Protein 6GP3 (pdb70)

Sequence (631 aa):
GHMASIKNQYYNESVSPIEYAQQGFKGKKMRSSVNWNVVNDEEKDLEVWNRRITQQNFWLPEKKIPVVSNDLTSWRTLTPEWQELITRTFTGLTLLDTIQATVGDVVAQVPNSLTDHEQVIYTNFAFMVAVHARRSSYGSSIFSSSTLCSSSEQIEEEAHEEWVINTETLLQERAKALIPYYVNDDPLLKSKKVAAALLMPGFLLLYGGFYLPFYLSSSARGKLPNTSSDIIIRLILRDKVVIHNNYYSGYKYQKKKVVAKLSPEEKKQAEEMKKEFVFKLLYYEELLIDLEKAYLKKELYEEDFGLADDAIRRFSSVYNAGKKFLQNNLGYDSPFTEEETRIEPEIFTQLLSSARADDWEFSMAKIKNQYYNESVSPIIEEYAAQQQQGGFKKGKMRSSVNWNVVNDEKDLEEVWNRRITQNFWLPEKIPVSNDLTTSSWRRTLTPEWQELITRTFTGLTLLDTIQATVGDVVAQVPNSLTDHEQVIYTNFAFMVVAVHARRSSYGSSIFSSSTLCSSSEQIEEAHEEWVINTETLQERAKALIPYYYVNDDPLKSKKVVAAAAAALLMMPPGFLLLLYGGFFYYLLPPFFYYLLSSARGKLPNTSSDIIRLILLRDKVVIHNYYSGYKYQKKVVAKLSPEKQAEMKKEFVFKLLYEELIDLEEKKAAYYLLKKEELLYYEEDDFFGGLLAADDDDAAIIRRFFSSVVYYNNAAGGKKFLQNLGYDSPFTEEETRIEPEIFTQLSAWEF

Radius of gyration: 25.74 Å; Cα contacts (8 Å, |Δi|>4): 1024; chains: 2; bounding box: 64×60×80 Å

GO terms:
  GO:0042802 identical protein binding (F, IPI)

Foldseek 3Di:
DDDDDDPPPVVVQADDPLVCVVVPNDGHHDDADPPDFPDVVLVVLVVVLVQLDDALVVFPQLVQQVQLVVDDPVLVLLLLLLLVLLLLLLVCCLPFQLQLLLSVDPGPSSNVSSPSLSVVSVRLSVNSVVNCVNHHDPVSNVVSVVCCVPPVLSVCLSPQLRCVSVDDDNLSSLLSQLCSLQFQSQLSLLVVLVQVLVVHSVRVLLSVLSSNVSSVSSNLVSLVRSQVVLVPDDPVVNVVSVVVSVVSLVVSLVSSLVVLCVSCVVPPCSQQSSLCRLLSVQVSQVSNPHGRPDDCVSNPHDPSSVCSNPDHSDVDRD/DVVPDPPVVVVQADDPLCCVVVPNDGHHDDADPPCFPDVVLVVLVVVLVVLDDALVVFPLLVQQVQLVVDDPVVLLLLLLLLVLLLLLLVCLLPFQLQLLLSVDPGPSSNVSSPSLSVVSNRLSVNSVVNCVNHHDPVSNVVSVVCCVPPVLSVCLSPLLRVLSVDDDNLSSLLSSLCSLLFVNQLSVLVVLVAVLVVHSPSVLVSVQSSNSSSVSSLLVSLVRSLVVLVPDDPVVVVVSVVVNVVSLVVSLVSLLVVLCVSCVVPPCSQVSSLCRLLSVQVSQVSNPHGRPDDCVSNPDDPSSVCSVVVVSD

B-factor: mean 27.27, std 15.74, range [9.44, 138.56]

Organism: Mesoplasma florum (strain ATCC 33453 / NBRC 100688 / NCTC 11704 / L1) (NCBI:txid265311)

Solvent-accessible surface area: 25356 Å² total; per-residue (Å²): 129,170,177,94,154,181,171,29,82,4,57,133,100,10,14,4,0,12,62,7,21,114,86,39,66,130,37,100,0,14,0,7,8,12,42,67,22,84,24,117,49,0,38,91,5,4,46,97,4,4,114,5,11,3,8,14,85,78,26,75,10,69,105,0,41,105,17,10,164,85,22,66,100,106,56,24,62,6,3,1,57,2,1,1,2,5,5,0,0,0,5,0,3,0,3,8,0,3,26,21,0,2,56,34,22,79,16,9,2,1,9,5,0,0,2,1,0,1,0,3,1,0,0,0,2,35,0,0,3,27,2,7,75,44,13,18,50,81,125,42,13,41,54,0,4,68,30,0,2,90,9,138,37,0,10,73,6,2,71,24,2,0,38,54,14,67,88,140,44,53,17,62,2,6,0,0,1,0,0,4,9,7,0,1,3,12,0,4,1,12,0,1,0,40,7,13,33,116,51,61,1,62,21,0,0,55,0,0,25,10,0,10,68,4,4,87,29,4,7,78,0,1,0,41,3,1,70,92,51,10,74,178,60,58,117,142,60,63,55,94,2,99,111,21,1,38,113,6,0,91,74,1,10,91,53,2,69,47,8,0,119,70,13,1,121,123,47,55,6,13,86,36,0,21,26,1,2,8,54,9,0,4,92,1,0,92,41,3,50,34,127,40,68,35,74,159,105,78,25,98,29,64,98,74,4,81,85,31,29,66,49,214,25,170,190,144,152,84,92,205,77,165,102,160,27,80,5,55,110,95,12,14,4,0,25,58,7,18,109,83,56,74,137,41,100,0,15,0,6,8,10,43,55,16,78,27,117,50,0,47,92,6,6,69,130,5,5,101,12,19,3,29,1,106,123,24,69,7,65,106,0,46,103,18,10,163,83,10,67,101,109,34,24,67,5,3,1,72,2,2,1,3,5,5,0,0,0,4,0,4,0,4,14,0,3,16,20,0,0,50,32,24,82,14,8,2,1,9,5,0,0,1,2,0,0,0,3,1,1,0,0,3,20,0,0,4,16,2,6,76,48,14,18,57,92,117,40,12,32,77,2,4,63,34,0,2,86,9,134,39,0,11,71,5,2,70,17,1,0,37,53,14,76,86,142,52,56,20,68,2,5,0,0,1,0,0,4,6,5,0,0,1,11,0,3,0,9,0,1,0,20,0,17,34,78,57,40,1,71,23,0,0,55,0,0,50,22,0,13,102,5,3,84,21,5,9,78,0,1,0,43,4,0,68,91,52,15,74,183,54,38,109,112,112,69,56,113,17,77,112,28,1,30,150,4,0,96,76,0,7,91,46,2,74,50,8,0,114,67,12,1,118,127,44,59,5,13,69,39,0,18,41,1,2,6,62,5,0,5,86,0,0,104,40,3,50,32,124,38,68,30,66,144,125,77,25,104,30,70,105,75,2,82,87,35,38,72,92,272,142,101

CATH classification: 1.10.620.20

Secondary structure (DSSP, 8-state):
------TTHHHHT-B-HHHHHHTTS-SPBPPP-SSS-S-HHHHHHHHHHHHT---GGGS-GGGGHHHHHTS-HHHHHHHHHHHHHHHHHHHHIIIIIHHHHGGG-SSHHHHHHHHHHHHHHHHHHHHHHHHHHHH--HHHHHHHHHHHHH-HHHHHHHHHSHHHHHSS-HHHHHHHHHHIIIIITHHHHHHHHHHHHTTSSHHHHHHHHHHHHHHHHHHHHHHHHHHHHHTTS-HHHHHHHHHHHHHHHHHHHHHHHHHHHHHTTTTT-HHHHHHHHHHHHHHHHHHTT------TGGG---HHHHHHHHS-------/-TT--S-GGGGG-B-HHHHHHTTS-S-B----TTS-SSHHHHHHHHHHHHT---GGGS-GGGGHHHHHTS-HHHHHHHHHHHHHHHHHHHHIIIIIHHHHGGG-SSHHHHHHHHHHHHHHHHHHHHHHHHHHHH--HHHHHHHHHHHHH-HHHHHHHHHSHHHHHSS-HHHHHHHHHHIIIIITHHHHHHHHHHHHTT--HHHHHHHHHHHHHHHHHHHHHHHHHHHHHTTS-HHHHHHHHHHHHHHHHHHHHHHHHHHHHHTTTTT-HHHHHHHHHHHHHHHHHHTT------TGGG---HHHHHHHH----

Nearest PDB structures (foldseek):
  6gp3-assembly1_A  TM=1.003E+00  e=2.058E-43  Mesoplasma florum L1
  8bt4-assembly1_A  TM=1.003E+00  e=2.174E-41  Mesoplasma florum L1
  6gp2-assembly1_A  TM=9.994E-01  e=1.994E-41  Mesoplasma florum L1
  6gp2-assembly1_B  TM=9.699E-01  e=3.244E-39  Mesoplasma florum L1
  6ebz-assembly2_D-2  TM=9.913E-01  e=2.067E-35  Aerococcus sp. Group 1

InterPro domains:
  IPR000358 Ribonucleotide reductase small subunit family [PF00268] (30-295)
  IPR000358 Ribonucleotide reductase small subunit family [PTHR23409] (35-328)
  IPR009078 Ferritin-like superfamily [SSF47240] (23-340)
  IPR012348 Ribonucleotide reductase-like [G3DSA:1.10.620.20] (19-312)
  IPR026494 Ribonucleoside-diphosphate reductase subunit beta [TIGR04171] (27-340)
  IPR033909 Ribonucleotide reductase small subunit [cd01049] (30-297)

Structure (mmCIF, N/CA/C/O backbone):
data_6GP3
#
_entry.id   6GP3
#
_cell.length_a   176.193
_cell.length_b   53.425
_cell.length_c   79.133
_cell.angle_alpha   90.00
_cell.angle_beta   108.53
_cell.angle_gamma   90.00
#
_symmetry.space_group_name_H-M   'C 1 2 1'
#
loop_
_entity.id
_entity.type
_entity.pdbx_description
1 polymer 'Ribonucleoside-diphosphate reductase beta chain'
2 non-polymer 'CALCIUM ION'
3 water water
#
loop_
_atom_site.group_PDB
_atom_site.id
_atom_site.type_symbol
_atom_site.label_atom_id
_atom_site.label_alt_id
_atom_site.label_comp_id
_atom_site.label_asym_id
_atom_site.label_entity_id
_atom_site.label_seq_id
_atom_site.pdbx_PDB_ins_code
_atom_site.Cartn_x
_atom_site.Cartn_y
_atom_site.Cartn_z
_atom_site.occupancy
_atom_site.B_iso_or_equiv
_atom_site.auth_seq_id
_atom_site.auth_comp_id
_atom_site.auth_asym_id
_atom_site.auth_atom_id
_atom_site.pdbx_PDB_model_num
ATOM 1 N N . GLY A 1 1 ? -3.327 -8.193 56.836 1.00 46.42 -5 GLY A N 1
ATOM 2 C CA . GLY A 1 1 ? -4.632 -7.957 56.244 1.00 45.40 -5 GLY A CA 1
ATOM 3 C C . GLY A 1 1 ? -4.812 -6.543 55.735 1.00 44.60 -5 GLY A C 1
ATOM 4 O O . GLY A 1 1 ? -3.856 -5.774 55.668 1.00 44.74 -5 GLY A O 1
ATOM 5 N N . HIS A 1 2 ? -6.047 -6.192 55.389 1.00 43.86 -4 HIS A N 1
ATOM 6 C CA . HIS A 1 2 ? -6.322 -4.887 54.806 1.00 42.97 -4 HIS A CA 1
ATOM 7 C C . HIS A 1 2 ? -7.810 -4.599 54.930 1.00 42.72 -4 HIS A C 1
ATOM 8 O O . HIS A 1 2 ? -8.623 -5.505 55.130 1.00 42.96 -4 HIS A O 1
ATOM 15 N N . MET A 1 3 ? -8.154 -3.321 54.812 1.00 42.33 -3 MET A N 1
ATOM 16 C CA . MET A 1 3 ? -9.545 -2.893 54.847 1.00 64.75 -3 MET A CA 1
ATOM 17 C C . MET A 1 3 ? -10.111 -2.919 53.433 1.00 58.33 -3 MET A C 1
ATOM 18 O O . MET A 1 3 ? -9.526 -2.336 52.514 1.00 52.73 -3 MET A O 1
ATOM 23 N N . ALA A 1 4 ? -11.240 -3.602 53.260 1.00 73.76 -2 ALA A N 1
ATOM 24 C CA . ALA A 1 4 ? -11.896 -3.674 51.961 1.00 86.63 -2 ALA A CA 1
ATOM 25 C C . ALA A 1 4 ? -12.768 -2.440 51.768 1.00 60.35 -2 ALA A C 1
ATOM 26 O O . ALA A 1 4 ? -13.639 -2.154 52.598 1.00 102.26 -2 ALA A O 1
ATOM 28 N N . SER A 1 5 ? -12.535 -1.711 50.681 1.00 59.85 -1 SER A N 1
ATOM 29 C CA . SER A 1 5 ? -13.312 -0.512 50.379 1.00 76.91 -1 SER A CA 1
ATOM 30 C C . SER A 1 5 ? -13.219 -0.144 48.901 1.00 63.27 -1 SER A C 1
ATOM 31 O O . SER A 1 5 ? -12.680 0.904 48.544 1.00 84.75 -1 SER A O 1
ATOM 34 N N . ILE A 1 9 ? -18.169 6.647 42.961 1.00 57.91 4 ILE A N 1
ATOM 35 C CA . ILE A 1 9 ? -18.753 7.062 41.688 1.00 62.89 4 ILE A CA 1
ATOM 36 C C . ILE A 1 9 ? -19.332 8.472 41.764 1.00 42.81 4 ILE A C 1
ATOM 37 O O . ILE A 1 9 ? -20.366 8.698 42.391 1.00 61.91 4 ILE A O 1
ATOM 42 N N . LYS A 1 10 ? -18.660 9.423 41.123 1.00 42.90 5 LYS A N 1
ATOM 43 C CA . LYS A 1 10 ? -19.130 10.799 41.112 1.00 41.62 5 LYS A CA 1
ATOM 44 C C . LYS A 1 10 ? -20.144 11.014 39.995 1.00 30.56 5 LYS A C 1
ATOM 45 O O . LYS A 1 10 ? -20.122 10.332 38.967 1.00 35.36 5 LYS A O 1
ATOM 51 N N . ASN A 1 11 ? -21.049 11.965 40.227 1.00 29.83 6 ASN A N 1
ATOM 52 C CA . ASN A 1 11 ? -22.033 12.383 39.224 1.00 26.80 6 ASN A CA 1
ATOM 53 C C . ASN A 1 11 ? -22.971 11.244 38.831 1.00 28.97 6 ASN A C 1
ATOM 54 O O . ASN A 1 11 ? -23.334 11.082 37.661 1.00 28.50 6 ASN A O 1
ATOM 59 N N . GLN A 1 12 ? -23.380 10.463 39.836 1.00 28.98 7 GLN A N 1
ATOM 60 C CA . GLN A 1 12 ? -24.373 9.413 39.637 1.00 32.14 7 GLN A CA 1
ATOM 61 C C . GLN A 1 12 ? -25.674 9.959 39.066 1.00 28.34 7 GLN A C 1
ATOM 62 O O . GLN A 1 12 ? -26.367 9.246 38.334 1.00 28.23 7 GLN A O 1
ATOM 68 N N . TYR A 1 13 ? -26.039 11.201 39.411 1.00 25.63 8 TYR A N 1
ATOM 69 C CA . TYR A 1 13 ? -27.282 11.775 38.899 1.00 23.31 8 TYR A CA 1
ATOM 70 C C . TYR A 1 13 ? -27.340 11.703 37.377 1.00 24.42 8 TYR A C 1
ATOM 71 O O . TYR A 1 13 ? -28.426 11.586 36.799 1.00 24.63 8 TYR A O 1
ATOM 80 N N . TYR A 1 14 ? -26.184 11.773 36.712 1.00 23.11 9 TYR A N 1
ATOM 81 C CA . TYR A 1 14 ? -26.170 11.844 35.255 1.00 24.42 9 TYR A CA 1
ATOM 82 C C . TYR A 1 14 ? -26.710 10.559 34.637 1.00 24.68 9 TYR A C 1
ATOM 83 O O . TYR A 1 14 ? -27.476 10.604 33.667 1.00 26.91 9 TYR A O 1
ATOM 92 N N . ASN A 1 15 ? -26.346 9.405 35.202 1.00 27.75 10 ASN A N 1
ATOM 93 C CA . ASN A 1 15 ? -26.845 8.137 34.682 1.00 33.56 10 ASN A CA 1
ATOM 94 C C . ASN A 1 15 ? -28.293 7.883 35.071 1.00 29.05 10 ASN A C 1
ATOM 95 O O . ASN A 1 15 ? -28.941 7.018 34.472 1.00 36.07 10 ASN A O 1
ATOM 100 N N . GLU A 1 16 ? -28.808 8.609 36.057 1.00 25.16 11 GLU A N 1
ATOM 101 C CA . GLU A 1 16 ? -30.183 8.486 36.511 1.00 26.58 11 GLU A CA 1
ATOM 102 C C . GLU A 1 16 ? -31.136 9.419 35.778 1.00 26.39 11 GLU A C 1
ATOM 103 O O . GLU A 1 16 ? -32.327 9.443 36.101 1.00 27.42 11 GLU A O 1
ATOM 109 N N . SER A 1 17 ? -30.652 10.189 34.805 1.00 24.06 12 SER A N 1
ATOM 110 C CA . SER A 1 17 ? -31.444 11.252 34.210 1.00 23.28 12 SER A CA 1
ATOM 111 C C . SER A 1 17 ? -31.232 11.262 32.702 1.00 23.12 12 SER A C 1
ATOM 112 O O . SER A 1 17 ? -30.444 10.481 32.157 1.00 24.53 12 SER A O 1
ATOM 115 N N . VAL A 1 18 ? -31.939 12.177 32.027 1.00 21.26 13 VAL A N 1
ATOM 116 C CA . VAL A 1 18 ? -31.894 12.326 30.577 1.00 21.96 13 VAL A CA 1
ATOM 117 C C . VAL A 1 18 ? -31.868 13.813 30.243 1.00 20.85 13 VAL A C 1
ATOM 118 O O . VAL A 1 18 ? -32.357 14.649 31.008 1.00 20.92 13 VAL A O 1
ATOM 122 N N . SER A 1 19 ? -31.291 14.145 29.090 1.00 19.95 14 SER A N 1
ATOM 123 C CA . SER A 1 19 ? -31.422 15.504 28.590 1.00 18.92 14 SER A CA 1
ATOM 124 C C . SER A 1 19 ? -32.868 15.738 28.156 1.00 18.30 14 SER A C 1
ATOM 125 O O . SER A 1 19 ? -33.618 14.790 27.927 1.00 20.35 14 SER A O 1
ATOM 128 N N . PRO A 1 20 ? -33.291 16.996 28.062 1.00 18.95 15 PRO A N 1
ATOM 129 C CA . PRO A 1 20 ? -34.654 17.268 27.569 1.00 21.43 15 PRO A CA 1
ATOM 130 C C . PRO A 1 20 ? -34.965 16.642 26.218 1.00 18.73 15 PRO A C 1
ATOM 131 O O . PRO A 1 20 ? -36.071 16.127 26.023 1.00 20.95 15 PRO A O 1
ATOM 135 N N . ILE A 1 21 ? -34.013 16.654 25.285 1.00 20.04 16 ILE A N 1
ATOM 136 C CA . ILE A 1 21 ? -34.231 15.986 24.004 1.00 20.04 16 ILE A CA 1
ATOM 137 C C . ILE A 1 21 ? -34.478 14.500 24.206 1.00 22.20 16 ILE A C 1
ATOM 138 O O . ILE A 1 21 ? -35.383 13.915 23.597 1.00 23.61 16 ILE A O 1
ATOM 143 N N . GLU A 1 22 ? -33.675 13.864 25.057 1.00 20.59 17 GLU A N 1
ATOM 144 C CA . GLU A 1 22 ? -33.825 12.434 25.298 1.00 23.15 17 GLU A CA 1
ATOM 145 C C . GLU A 1 22 ? -35.151 12.128 25.985 1.00 21.48 17 GLU A C 1
ATOM 146 O O . GLU A 1 22 ? -35.800 11.120 25.674 1.00 23.98 17 GLU A O 1
ATOM 152 N N . TYR A 1 23 ? -35.566 12.997 26.910 1.00 22.16 18 TYR A N 1
ATOM 153 C CA . TYR A 1 23 ? -36.882 12.885 27.533 1.00 23.28 18 TYR A CA 1
ATOM 154 C C . TYR A 1 23 ? -37.980 12.833 26.479 1.00 25.42 18 TYR A C 1
ATOM 155 O O . TYR A 1 23 ? -38.875 11.983 26.538 1.00 25.84 18 TYR A O 1
ATOM 164 N N . ALA A 1 24 ? -37.927 13.745 25.507 1.00 26.04 19 ALA A N 1
ATOM 165 C CA . ALA A 1 24 ? -38.905 13.738 24.424 1.00 26.39 19 ALA A CA 1
ATOM 166 C C . ALA A 1 24 ? -38.748 12.506 23.544 1.00 25.10 19 ALA A C 1
ATOM 167 O O . ALA A 1 24 ? -39.747 11.877 23.170 1.00 28.82 19 ALA A O 1
ATOM 169 N N . GLN A 1 25 ? -37.502 12.134 23.216 1.00 26.11 20 GLN A N 1
ATOM 170 C CA . GLN A 1 25 ? -37.273 10.972 22.358 1.00 27.80 20 GLN A CA 1
ATOM 171 C C . GLN A 1 25 ? -37.818 9.695 22.983 1.00 28.19 20 GLN A C 1
ATOM 172 O O . GLN A 1 25 ? -38.291 8.806 22.266 1.00 34.89 20 GLN A O 1
ATOM 178 N N . GLN A 1 26 ? -37.770 9.588 24.308 1.00 31.37 21 GLN A N 1
ATOM 179 C CA . GLN A 1 26 ? -38.265 8.420 25.022 1.00 32.36 21 GLN A CA 1
ATOM 180 C C . GLN A 1 26 ? -39.772 8.460 25.271 1.00 31.27 21 GLN A C 1
ATOM 181 O O . GLN A 1 26 ? -40.267 7.667 26.078 1.00 38.67 21 GLN A O 1
ATOM 187 N N . GLY A 1 27 ? -40.508 9.352 24.616 1.00 34.44 22 GLY A N 1
ATOM 188 C CA . GLY A 1 27 ? -41.941 9.422 24.835 1.00 34.35 22 GLY A CA 1
ATOM 189 C C . GLY A 1 27 ? -42.343 10.151 26.097 1.00 35.39 22 GLY A C 1
ATOM 190 O O . GLY A 1 27 ? -43.298 9.741 26.769 1.00 35.19 22 GLY A O 1
ATOM 191 N N . PHE A 1 28 ? -41.637 11.232 26.435 1.00 31.80 23 PHE A N 1
ATOM 192 C CA . PHE A 1 28 ? -41.894 12.022 27.643 1.00 31.20 23 PHE A CA 1
ATOM 193 C C . PHE A 1 28 ? -41.729 11.182 28.908 1.00 32.61 23 PHE A C 1
ATOM 194 O O . PHE A 1 28 ? -42.615 11.114 29.761 1.00 33.94 23 PHE A O 1
ATOM 202 N N . LYS A 1 29 ? -40.574 10.534 29.018 1.00 30.37 24 LYS A N 1
ATOM 203 C CA . LYS A 1 29 ? -40.265 9.687 30.160 1.00 32.08 24 LYS A CA 1
ATOM 204 C C . LYS A 1 29 ? -38.862 10.007 30.652 1.00 28.08 24 LYS A C 1
ATOM 205 O O . LYS A 1 29 ? -37.943 10.214 29.855 1.00 30.62 24 LYS A O 1
ATOM 211 N N . GLY A 1 30 ? -38.709 10.041 31.973 1.00 31.88 25 GLY A N 1
ATOM 212 C CA . GLY A 1 30 ? -37.409 10.213 32.586 1.00 29.24 25 GLY A CA 1
ATOM 213 C C . GLY A 1 30 ? -37.296 11.476 33.406 1.00 29.65 25 GLY A C 1
ATOM 214 O O . GLY A 1 30 ? -38.107 12.395 33.265 1.00 37.54 25 GLY A O 1
ATOM 215 N N A LYS A 1 31 ? -36.289 11.532 34.274 0.77 27.01 26 LYS A N 1
ATOM 216 N N B LYS A 1 31 ? -36.296 11.528 34.280 0.23 24.83 26 LYS A N 1
ATOM 217 C CA A LYS A 1 31 ? -35.989 12.733 35.038 0.77 25.54 26 LYS A CA 1
ATOM 218 C CA B LYS A 1 31 ? -35.990 12.730 35.038 0.23 23.85 26 LYS A CA 1
ATOM 219 C C A LYS A 1 31 ? -35.018 13.574 34.226 0.77 24.22 26 LYS A C 1
ATOM 220 C C B LYS A 1 31 ? -35.023 13.570 34.219 0.23 21.93 26 LYS A C 1
ATOM 221 O O A LYS A 1 31 ? -33.983 13.076 33.778 0.77 26.33 26 LYS A O 1
ATOM 222 O O B LYS A 1 31 ? -34.003 13.062 33.744 0.23 23.80 26 LYS A O 1
ATOM 233 N N . MET A 1 32 ? -35.340 14.849 34.041 1.00 22.63 27 MET A N 1
ATOM 234 C CA . MET A 1 32 ? -34.522 15.711 33.198 1.00 22.52 27 MET A CA 1
ATOM 235 C C . MET A 1 32 ? -33.402 16.370 33.985 1.00 20.30 27 ME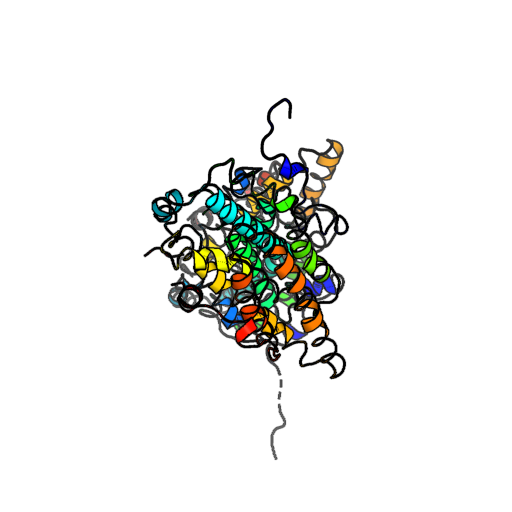T A C 1
ATOM 236 O O . MET A 1 32 ? -33.628 16.885 35.086 1.00 22.87 27 MET A O 1
ATOM 241 N N . ARG A 1 33 ? -32.200 16.343 33.419 1.00 20.35 28 ARG A N 1
ATOM 242 C CA . ARG A 1 33 ? -31.047 17.020 33.990 1.00 20.70 28 ARG A CA 1
ATOM 243 C C . ARG A 1 33 ? -30.738 18.311 33.249 1.00 20.36 28 ARG A C 1
ATOM 244 O O . ARG A 1 33 ? -30.899 18.410 32.026 1.00 18.89 28 ARG A O 1
ATOM 252 N N A SER A 1 34 ? -30.299 19.307 34.011 0.37 17.60 29 SER A N 1
ATOM 253 N N B SER A 1 34 ? -30.296 19.305 34.003 0.63 19.32 29 SER A N 1
ATOM 254 C CA A SER A 1 34 ? -29.680 20.484 33.434 0.37 20.56 29 SER A CA 1
ATOM 255 C CA B SER A 1 34 ? -29.725 20.499 33.410 0.63 18.71 29 SER A CA 1
ATOM 256 C C A SER A 1 34 ? -28.402 20.082 32.705 0.37 14.02 29 SER A C 1
ATOM 257 C C B SER A 1 34 ? -28.371 20.166 32.793 0.63 21.77 29 SER A C 1
ATOM 258 O O A SER A 1 34 ? -27.807 19.034 32.967 0.37 32.51 29 SER A O 1
ATOM 259 O O B SER A 1 34 ? -27.688 19.233 33.222 0.63 17.29 29 SER A O 1
ATOM 264 N N . VAL A 1 35 ? -27.983 20.928 31.764 1.00 18.22 30 VAL A N 1
ATOM 265 C CA . VAL A 1 35 ? -26.618 20.819 31.268 1.00 17.10 30 VAL A CA 1
ATOM 266 C C . VAL A 1 35 ? -25.684 21.108 32.437 1.00 15.71 30 VAL A C 1
ATOM 267 O O . VAL A 1 35 ? -25.989 21.930 33.312 1.00 17.74 30 VAL A O 1
ATOM 271 N N . ASN A 1 36 ? -24.552 20.419 32.470 1.00 16.58 31 ASN A N 1
ATOM 272 C CA . ASN A 1 36 ? -23.536 20.636 33.494 1.00 17.13 31 ASN A CA 1
ATOM 273 C C . ASN A 1 36 ? -22.290 21.160 32.786 1.00 15.94 31 ASN A C 1
ATOM 274 O O . ASN A 1 36 ? -21.516 20.380 32.221 1.00 16.55 31 ASN A O 1
ATOM 279 N N . TRP A 1 37 ? -22.090 22.474 32.830 1.00 15.36 32 TRP A N 1
ATOM 280 C CA . TRP A 1 37 ? -20.898 23.072 32.235 1.00 16.38 32 TRP A CA 1
ATOM 281 C C . TRP A 1 37 ? -19.694 23.012 33.163 1.00 17.04 32 TRP A C 1
ATOM 282 O O . TRP A 1 37 ? -18.613 23.494 32.793 1.00 18.03 32 TRP A O 1
ATOM 293 N N . ASN A 1 38 ? -19.854 22.436 34.358 1.00 16.41 33 ASN A N 1
ATOM 294 C CA . ASN A 1 38 ? -18.742 22.266 35.276 1.00 16.46 33 ASN A CA 1
ATOM 295 C C . ASN A 1 38 ? -18.093 20.899 35.158 1.00 19.10 33 ASN A C 1
ATOM 296 O O . ASN A 1 38 ? -16.933 20.739 35.557 1.00 25.95 33 ASN A O 1
ATOM 301 N N . VAL A 1 39 ? -18.813 19.924 34.614 1.00 19.02 34 VAL A N 1
ATOM 302 C CA . VAL A 1 39 ? -18.308 18.566 34.418 1.00 20.74 34 VAL A CA 1
ATOM 303 C C . VAL A 1 39 ? -18.638 18.223 32.970 1.00 24.03 34 VAL A C 1
ATOM 304 O O . VAL A 1 39 ? -19.744 17.773 32.654 1.00 31.07 34 VAL A O 1
ATOM 308 N N . VAL A 1 40 ? -17.693 18.474 32.076 1.00 21.25 35 VAL A N 1
ATOM 309 C CA . VAL A 1 40 ? -17.914 18.335 30.642 1.00 20.23 35 VAL A CA 1
ATOM 310 C C . VAL A 1 40 ? -17.453 16.945 30.220 1.00 23.87 35 VAL A C 1
ATOM 311 O O . VAL A 1 40 ? -16.292 16.574 30.436 1.00 27.31 35 VAL A O 1
ATOM 315 N N . ASN A 1 41 ? -18.369 16.169 29.625 1.00 19.05 36 ASN A N 1
ATOM 316 C CA . ASN A 1 41 ? -18.069 14.773 29.310 1.00 19.79 36 ASN A CA 1
ATOM 317 C C . ASN A 1 41 ? -16.935 14.642 28.303 1.00 18.93 36 ASN A C 1
ATOM 318 O O . ASN A 1 41 ? -16.080 13.758 28.438 1.00 22.95 36 ASN A O 1
ATOM 323 N N . ASP A 1 42 ? -16.903 15.512 27.297 1.00 17.76 37 ASP A N 1
ATOM 324 C CA . ASP A 1 42 ? -15.858 15.503 26.279 1.00 17.74 37 ASP A CA 1
ATOM 325 C C . ASP A 1 42 ? -15.252 16.897 26.226 1.00 17.01 37 ASP A C 1
ATOM 326 O O . ASP A 1 42 ? -15.917 17.852 25.809 1.00 16.75 37 ASP A O 1
ATOM 331 N N A GLU A 1 43 ? -13.987 17.009 26.648 0.56 17.82 38 GLU A N 1
ATOM 332 N N B GLU A 1 43 ? -13.986 17.018 26.629 0.44 19.39 38 GLU A N 1
ATOM 333 C CA A GLU A 1 43 ? -13.308 18.303 26.653 0.56 24.58 38 GLU A CA 1
ATOM 334 C CA B GLU A 1 43 ? -13.364 18.338 26.671 0.44 14.18 38 GLU A CA 1
ATOM 335 C C A GLU A 1 43 ? -13.333 18.979 25.289 0.56 14.72 38 GLU A C 1
ATOM 336 C C B GLU A 1 43 ? -13.217 18.973 25.288 0.44 20.99 38 GLU A C 1
ATOM 337 O O A GLU A 1 43 ? -13.324 20.217 25.207 0.56 15.02 38 GLU A O 1
ATOM 338 O O B GLU A 1 43 ? -12.969 20.182 25.200 0.44 20.87 38 GLU A O 1
ATOM 349 N N . LYS A 1 44 ? -13.360 18.198 24.208 1.00 17.05 39 LYS A N 1
ATOM 350 C CA . LYS A 1 44 ? -13.416 18.803 22.880 1.00 16.39 39 LYS A CA 1
ATOM 351 C C . LYS A 1 44 ? -14.625 19.718 22.745 1.00 15.82 39 LYS A C 1
ATOM 352 O O . LYS A 1 44 ? -14.548 20.751 22.068 1.00 16.44 39 LYS A O 1
ATOM 358 N N . ASP A 1 45 ? -15.746 19.370 23.384 1.00 15.50 40 ASP A N 1
ATOM 359 C CA . ASP A 1 45 ? -16.925 20.222 23.317 1.00 14.52 40 ASP A CA 1
ATOM 360 C C . ASP A 1 45 ? -16.657 21.580 23.952 1.00 15.39 40 ASP A C 1
ATOM 361 O O . ASP A 1 45 ? -17.086 22.616 23.427 1.00 14.44 40 ASP A O 1
ATOM 366 N N . LEU A 1 46 ? -15.971 21.603 25.098 1.00 14.96 41 LEU A N 1
ATOM 367 C CA . LEU A 1 46 ? -15.679 22.888 25.727 1.00 13.58 41 LEU A CA 1
ATOM 368 C C . LEU A 1 46 ? -14.718 23.703 24.871 1.00 16.01 41 LEU A C 1
ATOM 369 O O . LEU A 1 46 ? -14.895 24.919 24.725 1.00 14.28 41 LEU A O 1
ATOM 374 N N . GLU A 1 47 ? -13.709 23.048 24.285 1.00 15.03 42 GLU A N 1
ATOM 375 C CA . GLU A 1 47 ? -12.780 23.736 23.390 1.00 14.95 42 GLU A CA 1
ATOM 376 C C . GLU A 1 47 ? -13.519 24.374 22.221 1.00 14.43 42 GLU A C 1
ATOM 377 O O . GLU A 1 47 ? -13.281 25.542 21.880 1.00 14.95 42 GLU A O 1
ATOM 383 N N . VAL A 1 48 ? -14.421 23.616 21.592 1.00 14.16 43 VAL A N 1
ATOM 384 C CA . VAL A 1 48 ? -15.148 24.125 20.434 1.00 14.70 43 VAL A CA 1
ATOM 385 C C . VAL A 1 48 ? -16.118 25.230 20.835 1.00 13.51 43 VAL A C 1
ATOM 386 O O . VAL A 1 48 ? -16.186 26.268 20.171 1.00 13.45 43 VAL A O 1
ATOM 390 N N . TRP A 1 49 ? -16.851 25.060 21.941 1.00 13.69 44 TRP A N 1
ATOM 391 C CA . TRP A 1 49 ? -17.693 26.142 22.447 1.00 12.41 44 TRP A CA 1
ATOM 392 C C . TRP A 1 49 ? -16.890 27.423 22.629 1.00 12.69 44 TRP A C 1
ATOM 393 O O . TRP A 1 49 ? -17.310 28.509 22.198 1.00 13.36 44 TRP A O 1
ATOM 404 N N . ASN A 1 50 ? -15.725 27.319 23.263 1.00 13.24 45 ASN A N 1
ATOM 405 C CA . ASN A 1 50 ? -14.918 28.512 23.496 1.00 14.07 45 ASN A CA 1
ATOM 406 C C . ASN A 1 50 ? -14.466 29.146 22.192 1.00 13.61 45 ASN A C 1
ATOM 407 O O . ASN A 1 50 ? -14.524 30.370 22.036 1.00 14.94 45 ASN A O 1
ATOM 412 N N A ARG A 1 51 ? -14.017 28.331 21.243 0.54 13.57 46 ARG A N 1
ATOM 413 N N B ARG A 1 51 ? -14.033 28.338 21.234 0.46 13.87 46 ARG A N 1
ATOM 414 C CA A ARG A 1 51 ? -13.547 28.873 19.973 0.54 15.78 46 ARG A CA 1
ATOM 415 C CA B ARG A 1 51 ? -13.539 28.921 19.994 0.46 11.79 46 ARG A CA 1
ATOM 416 C C A ARG A 1 51 ? -14.663 29.587 19.227 0.54 11.93 46 ARG A C 1
ATOM 417 C C B ARG A 1 51 ? -14.655 29.585 19.196 0.46 14.64 46 ARG A C 1
ATOM 418 O O A ARG A 1 51 ? -14.492 30.731 18.782 0.54 16.50 46 ARG A O 1
ATOM 419 O O B ARG A 1 51 ? -14.473 30.700 18.688 0.46 11.08 46 ARG A O 1
ATOM 434 N N . ILE A 1 52 ? -15.814 28.931 19.075 1.00 12.88 47 ILE A N 1
ATOM 435 C CA . ILE A 1 52 ? -16.852 29.485 18.211 1.00 13.10 47 ILE A CA 1
ATOM 436 C C . ILE A 1 52 ? -17.452 30.741 18.820 1.00 13.58 47 ILE A C 1
ATOM 437 O O . ILE A 1 52 ? -17.788 31.683 18.098 1.00 13.87 47 ILE A O 1
ATOM 442 N N . THR A 1 53 ? -17.592 30.781 20.144 1.00 13.13 48 THR A N 1
ATOM 443 C CA . THR A 1 53 ? -18.171 31.960 20.787 1.00 12.94 48 THR A CA 1
ATOM 444 C C . THR A 1 53 ? -17.184 33.115 20.797 1.00 14.27 48 THR A C 1
ATOM 445 O O . THR A 1 53 ? -17.578 34.276 20.620 1.00 14.64 48 THR A O 1
ATOM 449 N N A GLN A 1 54 ? -15.897 32.828 20.989 0.56 13.63 49 GLN A N 1
ATOM 450 N N B GLN A 1 54 ? -15.893 32.827 20.992 0.44 13.79 49 GLN A N 1
ATOM 451 C CA A GLN A 1 54 ? -14.893 33.883 20.914 0.56 14.81 49 GLN A CA 1
ATOM 452 C CA B GLN A 1 54 ? -14.901 33.895 20.916 0.44 14.61 49 GLN A CA 1
ATOM 453 C C A GLN A 1 54 ? -14.702 34.399 19.498 0.56 15.49 49 GLN A C 1
ATOM 454 C C B GLN A 1 54 ? -14.766 34.432 19.499 0.44 12.67 49 GLN A C 1
ATOM 455 O O A GLN A 1 54 ? -14.182 35.507 19.320 0.56 19.54 49 GLN A O 1
ATOM 456 O O B GLN A 1 54 ? -14.363 35.587 19.314 0.44 12.97 49 GLN A O 1
ATOM 467 N N . ASN A 1 55 ? -15.103 33.627 18.493 1.00 13.83 50 ASN A N 1
ATOM 468 C CA . ASN A 1 55 ? -15.027 34.037 17.094 1.00 13.14 50 ASN A CA 1
ATOM 469 C C . ASN A 1 55 ? -16.292 34.737 16.618 1.00 13.76 50 ASN A C 1
ATOM 470 O O . ASN A 1 55 ? -16.400 35.025 15.423 1.00 15.01 50 ASN A O 1
ATOM 475 N N . PHE A 1 56 ? -17.237 35.044 17.505 1.00 13.46 51 PHE A N 1
ATOM 476 C CA . PHE A 1 56 ? -18.434 35.778 17.104 1.00 13.62 51 PHE A CA 1
ATOM 477 C C . PHE A 1 56 ? -18.056 37.045 16.341 1.00 12.66 51 PHE A C 1
ATOM 478 O O . PHE A 1 56 ? -17.138 37.775 16.722 1.00 14.05 51 PHE A O 1
ATOM 486 N N . TRP A 1 57 ? -18.792 37.303 15.269 1.00 11.91 52 TRP A N 1
ATOM 487 C CA . TRP A 1 57 ? -18.604 38.508 14.471 1.00 13.14 52 TRP A CA 1
ATOM 488 C C . TRP A 1 57 ? -19.922 38.823 13.798 1.00 12.97 52 TRP A C 1
ATOM 489 O O . TRP A 1 57 ? -20.812 37.973 13.705 1.00 12.99 52 TRP A O 1
ATOM 500 N N . LEU A 1 58 ? -20.037 40.062 13.335 1.00 13.31 53 LEU A N 1
ATOM 501 C CA . LEU A 1 58 ? -21.143 40.513 12.510 1.00 13.65 53 LEU A CA 1
ATOM 502 C C . LEU A 1 58 ? -20.547 41.272 11.337 1.00 13.21 53 LEU A C 1
ATOM 503 O O . LEU A 1 58 ? -19.438 41.808 11.443 1.00 13.87 53 LEU A O 1
ATOM 508 N N . PRO A 1 59 ? -21.276 41.378 10.219 1.00 13.46 54 PRO A N 1
ATOM 509 C CA . PRO A 1 59 ? -20.692 42.016 9.027 1.00 14.27 54 PRO A CA 1
ATOM 510 C C . PRO A 1 59 ? -20.333 43.474 9.223 1.00 16.44 54 PRO A C 1
ATOM 511 O O . PRO A 1 59 ? -19.471 43.980 8.485 1.00 16.84 54 PRO A O 1
ATOM 515 N N . GLU A 1 60 ? -20.907 44.147 10.226 1.00 15.51 55 GLU A N 1
ATOM 516 C CA . GLU A 1 60 ? -20.533 45.531 10.531 1.00 16.62 55 GLU A CA 1
ATOM 517 C C . GLU A 1 60 ? -19.051 45.681 10.858 1.00 16.04 55 GLU A C 1
ATOM 518 O O . GLU A 1 60 ? -18.531 46.802 10.851 1.00 16.58 55 GLU A O 1
ATOM 524 N N A LYS A 1 61 ? -18.359 44.589 11.167 0.57 14.24 56 LYS A N 1
ATOM 525 N N B LYS A 1 61 ? -18.368 44.574 11.141 0.43 16.06 56 LYS A N 1
ATOM 526 C CA A LYS A 1 61 ? -16.932 44.659 11.448 0.57 14.68 56 LYS A CA 1
ATOM 527 C CA B LYS A 1 61 ? -16.940 44.607 11.426 0.43 17.63 56 LYS A CA 1
ATOM 528 C C A LYS A 1 61 ? -16.111 45.046 10.223 0.57 18.46 56 LYS A C 1
ATOM 529 C C B LYS A 1 61 ? -16.132 45.082 10.226 0.43 12.03 56 LYS A C 1
ATOM 530 O O A LYS A 1 61 ? -14.977 45.509 10.377 0.57 14.74 56 LYS A O 1
ATOM 531 O O B LYS A 1 61 ? -15.037 45.630 10.394 0.43 19.48 56 LYS A O 1
ATOM 542 N N . ILE A 1 62 ? -16.645 44.884 9.022 1.00 15.31 57 ILE A N 1
ATOM 543 C CA . ILE A 1 62 ? -15.875 45.049 7.785 1.00 16.45 57 ILE A CA 1
ATOM 544 C C . ILE A 1 62 ? -16.368 46.277 7.029 1.00 19.05 57 ILE A C 1
ATOM 545 O O . ILE A 1 62 ? -17.573 46.396 6.778 1.00 19.75 57 ILE A O 1
ATOM 550 N N . PRO A 1 63 ? -15.481 47.183 6.628 1.00 15.83 58 PRO A N 1
ATOM 551 C CA . PRO A 1 63 ? -15.869 48.408 5.890 1.00 17.51 58 PRO A CA 1
ATOM 552 C C . PRO A 1 63 ? -16.113 48.106 4.413 1.00 17.98 58 PRO A C 1
ATOM 553 O O . PRO A 1 63 ? -15.326 48.457 3.519 1.00 18.04 58 PRO A O 1
ATOM 557 N N A VAL A 1 64 ? -17.228 47.425 4.109 0.63 17.92 59 VAL A N 1
ATOM 558 N N B VAL A 1 64 ? -17.261 47.472 4.157 0.37 23.08 59 VAL A N 1
ATOM 559 C CA A VAL A 1 64 ? -17.484 47.002 2.730 0.63 18.37 59 VAL A CA 1
ATOM 560 C CA B VAL A 1 64 ? -17.596 47.007 2.816 0.37 20.43 59 VAL A CA 1
ATOM 561 C C A VAL A 1 64 ? -17.651 48.195 1.792 0.63 16.39 59 VAL A C 1
ATOM 562 C C B VAL A 1 64 ? -17.703 48.163 1.831 0.37 16.07 59 VAL A C 1
ATOM 563 O O A VAL A 1 64 ? -17.358 48.088 0.596 0.63 17.68 59 VAL A O 1
ATOM 564 O O B VAL A 1 64 ? -17.432 47.993 0.637 0.37 15.28 59 VAL A O 1
ATOM 571 N N . SER A 1 65 ? -18.083 49.353 2.304 1.00 16.30 60 SER A N 1
ATOM 572 C CA . SER A 1 65 ? -18.177 50.508 1.413 1.00 15.59 60 SER A CA 1
ATOM 573 C C . SER A 1 65 ? -16.844 50.867 0.768 1.00 15.80 60 SER A C 1
ATOM 574 O O . SER A 1 65 ? -16.841 51.481 -0.304 1.00 16.38 60 SER A O 1
ATOM 577 N N . ASN A 1 66 ? -15.715 50.477 1.374 1.00 16.25 61 ASN A N 1
ATOM 578 C CA . ASN A 1 66 ? -14.427 50.720 0.742 1.00 16.55 61 ASN A CA 1
ATOM 579 C C . ASN A 1 66 ? -14.213 49.861 -0.498 1.00 16.57 61 ASN A C 1
ATOM 580 O O . ASN A 1 66 ? -13.234 50.091 -1.221 1.00 19.22 61 ASN A O 1
ATOM 585 N N . ASP A 1 67 ? -15.115 48.925 -0.783 1.00 15.65 62 ASP A N 1
ATOM 586 C CA . ASP A 1 67 ? -15.071 48.177 -2.038 1.00 15.95 62 ASP A CA 1
ATOM 587 C C . ASP A 1 67 ? -15.772 48.890 -3.189 1.00 16.38 62 ASP A C 1
ATOM 588 O O . ASP A 1 67 ? -15.687 48.414 -4.327 1.00 16.72 62 ASP A O 1
ATOM 593 N N . LEU A 1 68 ? -16.454 50.013 -2.942 1.00 15.73 63 LEU A N 1
ATOM 594 C CA . LEU A 1 68 ? -17.229 50.642 -4.006 1.00 16.42 63 LEU A CA 1
ATOM 595 C C . LEU A 1 68 ? -16.354 51.092 -5.174 1.00 17.35 63 LEU A C 1
ATOM 596 O O . LEU A 1 68 ? -16.758 50.961 -6.339 1.00 17.82 63 LEU A O 1
ATOM 601 N N . THR A 1 69 ? -15.173 51.659 -4.898 1.00 17.62 64 THR A N 1
ATOM 602 C CA . THR A 1 69 ? -14.313 52.123 -5.988 1.00 17.91 64 THR A CA 1
ATOM 603 C C . THR A 1 69 ? -13.989 50.981 -6.942 1.00 17.79 64 THR A C 1
ATOM 604 O O . THR A 1 69 ? -14.132 51.118 -8.165 1.00 19.04 64 THR A O 1
ATOM 608 N N . SER A 1 70 ? -13.583 49.831 -6.403 1.00 17.28 65 SER A N 1
ATOM 609 C CA . SER A 1 70 ? -13.247 48.719 -7.287 1.00 17.79 65 SER A CA 1
ATOM 610 C C . SER A 1 70 ? -14.490 48.070 -7.895 1.00 16.78 65 SER A C 1
ATOM 611 O O . SER A 1 70 ? -14.452 47.626 -9.051 1.00 17.66 65 SER A O 1
ATOM 614 N N . TRP A 1 71 ? -15.597 48.016 -7.148 1.00 16.44 66 TRP A N 1
ATOM 615 C CA . TRP A 1 71 ? -16.850 47.506 -7.704 1.00 16.19 66 TRP A CA 1
ATOM 616 C C . TRP A 1 71 ? -17.246 48.262 -8.964 1.00 17.70 66 TRP A C 1
ATOM 617 O O . TRP A 1 71 ? -17.675 47.656 -9.960 1.00 17.70 66 TRP A O 1
ATOM 628 N N . ARG A 1 72 ? -17.113 49.586 -8.941 1.00 17.54 67 ARG A N 1
ATOM 629 C CA . ARG A 1 72 ? -17.525 50.396 -10.076 1.00 18.82 67 ARG A CA 1
ATOM 630 C C . ARG A 1 72 ? -16.649 50.192 -11.300 1.00 19.60 67 ARG A C 1
ATOM 631 O O . ARG A 1 72 ? -17.062 50.584 -12.396 1.00 21.94 67 ARG A O 1
ATOM 639 N N . THR A 1 73 ? -15.459 49.602 -11.148 1.00 18.62 68 THR A N 1
ATOM 640 C CA . THR A 1 73 ? -14.643 49.262 -12.310 1.00 20.16 68 THR A CA 1
ATOM 641 C C . THR A 1 73 ? -15.078 47.966 -12.987 1.00 20.86 68 THR A C 1
ATOM 642 O O . THR A 1 73 ? -14.575 47.659 -14.078 1.00 22.75 68 THR A O 1
ATOM 646 N N . LEU A 1 74 ? -15.990 47.210 -12.388 1.00 19.26 69 LEU A N 1
ATOM 647 C CA . LEU A 1 74 ? -16.453 45.955 -12.960 1.00 19.35 69 LEU A CA 1
ATOM 648 C C . LEU A 1 74 ? -17.616 46.197 -13.912 1.00 20.25 69 LEU A C 1
ATOM 649 O O . LEU A 1 74 ? -18.450 47.079 -13.687 1.00 23.48 69 LEU A O 1
ATOM 654 N N . THR A 1 75 ? -17.664 45.410 -14.984 1.00 19.43 70 THR A N 1
ATOM 655 C CA . THR A 1 75 ? -18.750 45.528 -15.933 1.00 19.30 70 THR A CA 1
ATOM 656 C C . THR A 1 75 ? -20.055 45.057 -15.299 1.00 18.20 70 THR A C 1
ATOM 657 O O . THR A 1 75 ? -20.050 44.345 -14.284 1.00 17.65 70 THR A O 1
ATOM 661 N N . PRO A 1 76 ? -21.194 45.426 -15.888 1.00 18.79 71 PRO A N 1
ATOM 662 C CA . PRO A 1 76 ? -22.467 44.883 -15.393 1.00 19.67 71 PRO A CA 1
ATOM 663 C C . PRO A 1 76 ? -22.502 43.368 -15.379 1.00 17.92 71 PRO A C 1
ATOM 664 O O . PRO A 1 76 ? -23.131 42.781 -14.490 1.00 18.45 71 PRO A O 1
ATOM 668 N N . GLU A 1 77 ? -21.828 42.716 -16.328 1.00 18.19 72 GLU A N 1
ATOM 669 C CA . GLU A 1 77 ? -21.830 41.258 -16.364 1.00 16.92 72 GLU A CA 1
ATOM 670 C C . GLU A 1 77 ? -21.077 40.672 -15.177 1.00 17.26 72 GLU A C 1
ATOM 671 O O . GLU A 1 77 ? -21.533 39.697 -14.567 1.00 16.38 72 GLU A O 1
ATOM 677 N N . TRP A 1 78 ? -19.929 41.257 -14.824 1.00 16.70 73 TRP A N 1
ATOM 678 C CA . TRP A 1 78 ? -19.217 40.806 -13.630 1.00 15.41 73 TRP A CA 1
ATOM 679 C C . TRP A 1 78 ? -20.030 41.066 -12.365 1.00 15.37 73 TRP A C 1
ATOM 680 O O . TRP A 1 78 ? -20.065 40.227 -11.462 1.00 15.75 73 TRP A O 1
ATOM 691 N N . GLN A 1 79 ? -20.666 42.233 -12.263 1.00 15.68 74 GLN A N 1
ATOM 692 C CA . GLN A 1 79 ? -21.478 42.527 -11.086 1.00 15.64 74 GLN A CA 1
ATOM 693 C C . GLN A 1 79 ? -22.630 41.543 -10.956 1.00 15.21 74 GLN A C 1
ATOM 694 O O . GLN A 1 79 ? -22.942 41.085 -9.848 1.00 15.32 74 GLN A O 1
ATOM 700 N N . GLU A 1 80 ? -23.261 41.192 -12.074 1.00 16.40 75 GLU A N 1
ATOM 701 C CA . GLU A 1 80 ? -24.306 40.173 -12.078 1.00 16.23 75 GLU A CA 1
ATOM 702 C C . GLU A 1 80 ? -23.771 38.822 -11.617 1.00 14.88 75 GLU A C 1
ATOM 703 O O . GLU A 1 80 ? -24.400 38.140 -10.795 1.00 15.86 75 GLU A O 1
ATOM 709 N N . LEU A 1 81 ? -22.608 38.413 -12.134 1.00 15.46 76 LEU A N 1
ATOM 710 C CA . LEU A 1 81 ? -22.008 37.147 -11.715 1.00 14.21 76 LEU A CA 1
ATOM 711 C C . LEU A 1 81 ? -21.803 37.112 -10.204 1.00 13.44 76 LEU A C 1
ATOM 712 O O . LEU A 1 81 ? -22.088 36.105 -9.546 1.00 14.11 76 LEU A O 1
ATOM 717 N N . ILE A 1 82 ? -21.277 38.198 -9.639 1.00 14.46 77 ILE A N 1
ATOM 718 C CA . ILE A 1 82 ? -20.996 38.240 -8.205 1.00 14.53 77 ILE A CA 1
ATOM 719 C C . ILE A 1 82 ? -22.294 38.144 -7.407 1.00 13.37 77 ILE A C 1
ATOM 720 O O . ILE A 1 82 ? -22.391 37.386 -6.432 1.00 13.49 77 ILE A O 1
ATOM 725 N N . THR A 1 83 ? -23.310 38.909 -7.808 1.00 14.27 78 THR A N 1
ATOM 726 C CA . THR A 1 83 ? -24.584 38.891 -7.092 1.00 14.55 78 THR A CA 1
ATOM 727 C C . THR A 1 83 ? -25.230 37.514 -7.165 1.00 13.45 78 THR A C 1
ATOM 728 O O . THR A 1 83 ? -25.710 36.990 -6.151 1.00 14.54 78 THR A O 1
ATOM 732 N N . ARG A 1 84 ? -25.206 36.886 -8.342 1.00 14.69 79 ARG A N 1
ATOM 733 C CA . ARG A 1 84 ? -25.749 35.540 -8.480 1.00 13.78 79 ARG A CA 1
ATOM 734 C C . ARG A 1 84 ? -24.974 34.544 -7.627 1.00 14.13 79 ARG A C 1
ATOM 735 O O . ARG A 1 84 ? -25.567 33.748 -6.881 1.00 14.36 79 ARG A O 1
ATOM 743 N N . THR A 1 85 ? -23.643 34.555 -7.738 1.00 13.28 80 THR A N 1
ATOM 744 C CA . THR A 1 85 ? -22.829 33.600 -6.992 1.00 13.24 80 THR A CA 1
ATOM 745 C C . THR A 1 85 ? -23.118 33.716 -5.507 1.00 13.05 80 THR A C 1
ATOM 746 O O . THR A 1 85 ? -23.317 32.711 -4.810 1.00 13.04 80 THR A O 1
ATOM 750 N N . PHE A 1 86 ? -23.138 34.941 -5.006 1.00 12.76 81 PHE A N 1
ATOM 751 C CA . PHE A 1 86 ? -23.348 35.143 -3.578 1.00 12.89 81 PHE A CA 1
ATOM 752 C C . PHE A 1 86 ? -24.768 34.800 -3.156 1.00 12.97 81 PHE A C 1
ATOM 753 O O . PHE A 1 86 ? -24.970 34.302 -2.045 1.00 13.31 81 PHE A O 1
ATOM 761 N N . THR A 1 87 ? -25.769 35.060 -4.000 1.00 13.53 82 THR A N 1
ATOM 762 C CA . THR A 1 87 ? -27.127 34.658 -3.640 1.00 13.16 82 THR A CA 1
ATOM 763 C C . THR A 1 87 ? -27.254 33.138 -3.622 1.00 13.42 82 THR A C 1
ATOM 764 O O . THR A 1 87 ? -27.955 32.578 -2.767 1.00 13.83 82 THR A O 1
ATOM 768 N N . GLY A 1 88 ? -26.526 32.440 -4.492 1.00 13.47 83 GLY A N 1
ATOM 769 C CA . GLY A 1 88 ? -26.495 30.992 -4.406 1.00 14.05 83 GLY A CA 1
ATOM 770 C C . GLY A 1 88 ? -25.844 30.485 -3.132 1.00 12.78 83 GLY A C 1
ATOM 771 O O . GLY A 1 88 ? -26.272 29.469 -2.568 1.00 14.29 83 GLY A O 1
ATOM 772 N N . LEU A 1 89 ? -24.791 31.167 -2.666 1.00 12.94 84 LEU A N 1
ATOM 773 C CA . LEU A 1 89 ? -24.186 30.809 -1.383 1.00 12.96 84 LEU A CA 1
ATOM 774 C C . LEU A 1 89 ? -25.147 31.097 -0.239 1.00 13.33 84 LEU A C 1
ATOM 775 O O . LEU A 1 89 ? -25.216 30.328 0.735 1.00 13.87 84 LEU A O 1
ATOM 780 N N . THR A 1 90 ? -25.889 32.204 -0.331 1.00 12.80 85 THR A N 1
ATOM 781 C CA . THR A 1 90 ? -26.878 32.539 0.686 1.00 12.92 85 THR A CA 1
ATOM 782 C C . THR A 1 90 ? -27.939 31.452 0.779 1.00 12.70 85 THR A C 1
ATOM 783 O O . THR A 1 90 ? -28.407 31.138 1.885 1.00 13.26 85 THR A O 1
ATOM 787 N N . LEU A 1 91 ? -28.325 30.853 -0.352 1.00 13.49 86 LEU A N 1
ATOM 788 C CA . LEU A 1 91 ? -29.294 29.759 -0.324 1.00 12.87 86 LEU A CA 1
ATOM 789 C C . LEU A 1 91 ? -28.752 28.578 0.477 1.00 13.27 86 LEU A C 1
ATOM 790 O O . LEU A 1 91 ? -29.442 28.018 1.346 1.00 13.78 86 LEU A O 1
ATOM 795 N N . LEU A 1 92 ? -27.500 28.185 0.218 1.00 13.09 87 LEU A N 1
ATOM 796 C CA . LEU A 1 92 ? -26.932 27.048 0.936 1.00 12.66 87 LEU A CA 1
ATOM 797 C C . LEU A 1 92 ? -26.809 27.344 2.419 1.00 12.92 87 LEU A C 1
ATOM 798 O O . LEU A 1 92 ? -27.071 26.468 3.253 1.00 13.24 87 LEU A O 1
ATOM 803 N N . ASP A 1 93 ? -26.420 28.561 2.778 1.00 12.06 88 ASP A N 1
ATOM 804 C CA . ASP A 1 93 ? -26.395 28.939 4.192 1.00 11.96 88 ASP A CA 1
ATOM 805 C C . ASP A 1 93 ? -27.794 28.924 4.800 1.00 12.29 88 ASP A C 1
ATOM 806 O O . ASP A 1 93 ? -27.968 28.526 5.962 1.00 13.30 88 ASP A O 1
ATOM 811 N N . THR A 1 94 ? -28.795 29.382 4.058 1.00 13.47 89 THR A N 1
ATOM 812 C CA . THR A 1 94 ? -30.160 29.341 4.566 1.00 12.49 89 THR A CA 1
ATOM 813 C C . THR A 1 94 ? -30.574 27.914 4.884 1.00 13.65 89 THR A C 1
ATOM 814 O O . THR A 1 94 ? -31.184 27.658 5.926 1.00 13.28 89 THR A O 1
ATOM 818 N N . ILE A 1 95 ? -30.242 26.968 4.008 1.00 13.22 90 ILE A N 1
ATOM 819 C CA . ILE A 1 95 ? -30.537 25.557 4.247 1.00 13.40 90 ILE A CA 1
ATOM 820 C C . ILE A 1 95 ? -29.844 25.076 5.514 1.00 12.97 90 ILE A C 1
ATOM 821 O O . ILE A 1 95 ? -30.440 24.381 6.353 1.00 13.71 90 ILE A O 1
ATOM 826 N N . GLN A 1 96 ? -28.558 25.392 5.652 1.00 12.82 91 GLN A N 1
ATOM 827 C CA . GLN A 1 96 ? -27.808 24.877 6.789 1.00 12.68 91 GLN A CA 1
ATOM 828 C C . GLN A 1 96 ? -28.256 25.515 8.100 1.00 12.89 91 GLN A C 1
ATOM 829 O O . GLN A 1 96 ? -28.301 24.846 9.140 1.00 14.06 91 GLN A O 1
ATOM 835 N N . ALA A 1 97 ? -28.599 26.797 8.085 1.00 12.50 92 ALA A N 1
ATOM 836 C CA . ALA A 1 97 ? -29.001 27.485 9.307 1.00 12.85 92 ALA A CA 1
ATOM 837 C C . ALA A 1 97 ? -30.374 27.043 9.777 1.00 13.92 92 ALA A C 1
ATOM 838 O O . ALA A 1 97 ? -30.610 26.962 10.990 1.00 15.06 92 ALA A O 1
ATOM 840 N N . THR A 1 98 ? -31.297 26.758 8.865 1.00 13.80 93 THR A N 1
ATOM 841 C CA . THR A 1 98 ? -32.678 26.500 9.250 1.00 13.88 93 THR A CA 1
ATOM 842 C C . THR A 1 98 ? -33.044 25.029 9.258 1.00 15.37 93 THR A C 1
ATOM 843 O O . THR A 1 98 ? -34.027 24.665 9.910 1.00 17.27 93 THR A O 1
ATOM 847 N N . VAL A 1 99 ? -32.284 24.186 8.556 1.00 14.53 94 VAL A N 1
ATOM 848 C CA . VAL A 1 99 ? -32.541 22.756 8.459 1.00 15.38 94 VAL A CA 1
ATOM 849 C C . VAL A 1 99 ? -31.355 21.935 8.951 1.00 15.51 94 VAL A C 1
ATOM 850 O O . VAL A 1 99 ? -31.499 21.105 9.855 1.00 16.14 94 VAL A O 1
ATOM 854 N N . GLY A 1 100 ? -30.168 22.170 8.388 1.00 13.91 95 GLY A N 1
ATOM 855 C CA . GLY A 1 100 ? -29.071 21.214 8.541 1.00 13.79 95 GLY A CA 1
ATOM 856 C C . GLY A 1 100 ? -28.454 21.185 9.928 1.00 13.74 95 GLY A C 1
ATOM 857 O O . GLY A 1 100 ? -28.328 20.117 10.538 1.00 14.99 95 GLY A O 1
ATOM 858 N N . ASP A 1 101 ? -28.021 22.341 10.429 1.00 14.14 96 ASP A N 1
ATOM 859 C CA . ASP A 1 101 ? -27.379 22.359 11.738 1.00 13.69 96 ASP A CA 1
ATOM 860 C C . ASP A 1 101 ? -28.382 22.112 12.858 1.00 14.15 96 ASP A C 1
ATOM 861 O O . ASP A 1 101 ? -28.054 21.445 13.851 1.00 14.95 96 ASP A O 1
ATOM 866 N N A VAL A 1 102 ? -29.596 22.651 12.712 0.59 20.75 97 VAL A N 1
ATOM 867 N N B VAL A 1 102 ? -29.616 22.605 12.732 0.41 11.11 97 VAL A N 1
ATOM 868 C CA A VAL A 1 102 ? -30.677 22.374 13.651 0.59 15.01 97 VAL A CA 1
ATOM 869 C CA B VAL A 1 102 ? -30.588 22.313 13.786 0.41 19.26 97 VAL A CA 1
ATOM 870 C C A VAL A 1 102 ? -30.895 20.871 13.779 0.59 11.85 97 VAL A C 1
ATOM 871 C C B VAL A 1 102 ? -30.959 20.834 13.798 0.41 24.47 97 VAL A C 1
ATOM 872 O O A VAL A 1 102 ? -31.054 20.342 14.891 0.59 14.43 97 VAL A O 1
ATOM 873 O O B VAL A 1 102 ? -31.304 20.284 14.852 0.41 19.03 97 VAL A O 1
ATOM 880 N N . ALA A 1 103 ? -30.879 20.156 12.649 1.00 15.35 98 ALA A N 1
ATOM 881 C CA . ALA A 1 103 ? -31.121 18.719 12.640 1.00 14.82 98 ALA A CA 1
ATOM 882 C C . ALA A 1 103 ? -30.064 17.950 13.418 1.00 14.87 98 ALA A C 1
ATOM 883 O O . ALA A 1 103 ? -30.337 16.829 13.858 1.00 16.56 98 ALA A O 1
ATOM 885 N N . GLN A 1 104 ? -28.878 18.526 13.626 1.00 14.43 99 GLN A N 1
ATOM 886 C CA . GLN A 1 104 ? -27.839 17.823 14.365 1.00 13.95 99 GLN A CA 1
ATOM 887 C C . GLN A 1 104 ? -28.072 17.845 15.867 1.00 15.35 99 GLN A C 1
ATOM 888 O O . GLN A 1 104 ? -27.524 16.994 16.574 1.00 16.42 99 GLN A O 1
ATOM 894 N N . VAL A 1 105 ? -28.842 18.808 16.361 1.00 15.47 100 VAL A N 1
ATOM 895 C CA . VAL A 1 105 ? -29.069 18.964 17.800 1.00 16.42 100 VAL A CA 1
ATOM 896 C C . VAL A 1 105 ? -29.505 17.646 18.450 1.00 16.38 100 VAL A C 1
ATOM 897 O O . VAL A 1 105 ? -28.832 17.170 19.378 1.00 17.05 100 VAL A O 1
ATOM 901 N N . PRO A 1 106 ? -30.574 16.983 17.995 1.00 16.83 101 PRO A N 1
ATOM 902 C CA . PRO A 1 106 ? -31.020 15.763 18.686 1.00 19.01 101 PRO A CA 1
ATOM 903 C C . PRO A 1 106 ? -30.155 14.544 18.438 1.00 19.32 101 PRO A C 1
ATOM 904 O O . PRO A 1 106 ? -30.390 13.513 19.076 1.00 21.81 101 PRO A O 1
ATOM 908 N N . ASN A 1 107 ? -29.169 14.616 17.551 1.00 18.97 102 ASN A N 1
ATOM 909 C CA . ASN A 1 107 ? -28.297 13.480 17.291 1.00 18.69 102 ASN A CA 1
ATOM 910 C C . ASN A 1 107 ? -26.975 13.578 18.034 1.00 19.74 102 ASN A C 1
ATOM 911 O O . ASN A 1 107 ? -26.042 12.815 17.755 1.00 19.16 102 ASN A O 1
ATOM 916 N N . SER A 1 108 ? -26.898 14.481 19.004 1.00 17.33 103 SER A N 1
ATOM 917 C CA . SER A 1 108 ? -25.668 14.752 19.723 1.00 16.38 103 SER A CA 1
ATOM 918 C C . SER A 1 108 ? -25.335 13.628 20.695 1.00 17.78 103 SER A C 1
ATOM 919 O O . SER A 1 108 ? -26.218 12.981 21.273 1.00 18.77 103 SER A O 1
ATOM 922 N N . LEU A 1 109 ? -24.032 13.421 20.883 1.00 17.35 104 LEU A N 1
ATOM 923 C CA . LEU A 1 109 ? -23.523 12.492 21.884 1.00 18.09 104 LEU A CA 1
ATOM 924 C C . LEU A 1 109 ? -23.527 13.073 23.292 1.00 19.70 104 LEU A C 1
ATOM 925 O O . LEU A 1 109 ? -23.547 12.306 24.264 1.00 21.07 104 LEU A O 1
ATOM 930 N N . THR A 1 110 ? -23.460 14.396 23.433 1.00 17.29 105 THR A N 1
ATOM 931 C CA . THR A 1 110 ? -23.359 15.038 24.733 1.00 16.74 105 THR A CA 1
ATOM 932 C C . THR A 1 110 ? -24.327 16.208 24.796 1.00 16.50 105 THR A C 1
ATOM 933 O O . THR A 1 110 ? -24.772 16.732 23.767 1.00 16.78 105 THR A O 1
ATOM 937 N N . ASP A 1 111 ? -24.619 16.634 26.032 1.00 17.02 106 ASP A N 1
ATOM 938 C CA . ASP A 1 111 ? -25.482 17.792 26.235 1.00 17.20 106 ASP A CA 1
ATOM 939 C C . ASP A 1 111 ? -24.834 19.049 25.672 1.00 16.33 106 ASP A C 1
ATOM 940 O O . ASP A 1 111 ? -25.522 19.931 25.147 1.00 16.48 106 ASP A O 1
ATOM 945 N N . HIS A 1 112 ? -23.508 19.148 25.771 1.00 15.33 107 HIS A N 1
ATOM 946 C CA . HIS A 1 112 ? -22.809 20.344 25.309 1.00 14.95 107 HIS A CA 1
ATOM 947 C C . HIS A 1 112 ? -22.856 20.448 23.795 1.00 14.73 107 HIS A C 1
ATOM 948 O O . HIS A 1 112 ? -23.016 21.543 23.245 1.00 14.72 107 HIS A O 1
ATOM 955 N N . GLU A 1 113 ? -22.744 19.312 23.111 1.00 13.96 108 GLU A N 1
ATOM 956 C CA . GLU A 1 113 ? -22.845 19.284 21.659 1.00 13.98 108 GLU A CA 1
ATOM 957 C C . GLU A 1 113 ? -24.217 19.769 21.195 1.00 13.49 108 GLU A C 1
ATOM 958 O O . GLU A 1 113 ? -24.331 20.446 20.164 1.00 14.18 108 GLU A O 1
ATOM 964 N N . GLN A 1 114 ? -25.272 19.439 21.942 1.00 14.62 109 GLN A N 1
ATOM 965 C CA . GLN A 1 114 ? -26.606 19.890 21.563 1.00 14.52 109 GLN A CA 1
ATOM 966 C C . GLN A 1 114 ? -26.642 21.398 21.382 1.00 14.61 109 GLN A C 1
ATOM 967 O O . GLN A 1 114 ? -27.208 21.899 20.401 1.00 15.49 109 GLN A O 1
ATOM 973 N N . VAL A 1 115 ? -26.039 22.146 22.313 1.00 13.82 110 VAL A N 1
ATOM 974 C CA . VAL A 1 115 ? -26.089 23.602 22.200 1.00 13.49 110 VAL A CA 1
ATOM 975 C C . VAL A 1 115 ? -25.009 24.150 21.276 1.00 13.83 110 VAL A C 1
ATOM 976 O O . VAL A 1 115 ? -25.190 25.219 20.693 1.00 13.60 110 VAL A O 1
ATOM 980 N N . ILE A 1 116 ? -23.892 23.446 21.103 1.00 13.03 111 ILE A N 1
ATOM 981 C CA . ILE A 1 116 ? -22.913 23.866 20.100 1.00 13.56 111 ILE A CA 1
ATOM 982 C C . ILE A 1 116 ? -23.556 23.959 18.718 1.00 12.55 111 ILE A C 1
ATOM 983 O O . ILE A 1 116 ? -23.325 24.926 17.977 1.00 12.09 111 ILE A O 1
ATOM 988 N N . TYR A 1 117 ? -24.420 23.001 18.370 1.00 12.72 112 TYR A N 1
ATOM 989 C CA . TYR A 1 117 ? -25.071 23.073 17.066 1.00 12.16 112 TYR A CA 1
ATOM 990 C C . TYR A 1 117 ? -26.057 24.225 16.960 1.00 11.68 112 TYR A C 1
ATOM 991 O O . TYR A 1 117 ? -26.302 24.681 15.837 1.00 12.61 112 TYR A O 1
ATOM 1000 N N . THR A 1 118 ? -26.602 24.736 18.078 1.00 12.64 113 THR A N 1
ATOM 1001 C CA . THR A 1 118 ? -27.400 25.962 17.982 1.00 12.95 113 THR A CA 1
ATOM 1002 C C . THR A 1 118 ? -26.524 27.160 17.661 1.00 12.55 113 THR A C 1
ATOM 1003 O O . THR A 1 118 ? -26.936 28.048 16.899 1.00 12.86 113 THR A O 1
ATOM 1007 N N . ASN A 1 119 ? -25.299 27.191 18.189 1.00 12.39 114 ASN A N 1
ATOM 1008 C CA . ASN A 1 119 ? -24.367 28.227 17.759 1.00 11.47 114 ASN A CA 1
ATOM 1009 C C . ASN A 1 119 ? -24.069 28.095 16.275 1.00 11.37 114 ASN A C 1
ATOM 1010 O O . ASN A 1 119 ? -24.037 29.102 15.557 1.00 12.10 114 ASN A O 1
ATOM 1015 N N . PHE A 1 120 ? -23.828 26.873 15.793 1.00 11.65 115 PHE A N 1
ATOM 1016 C CA . PHE A 1 120 ? -23.501 26.707 14.379 1.00 11.63 115 PHE A CA 1
ATOM 1017 C C . PHE A 1 120 ? -24.622 27.255 13.522 1.00 11.30 115 PHE A C 1
ATOM 1018 O O . PHE A 1 120 ? -24.370 27.984 12.551 1.00 11.58 115 PHE A O 1
ATOM 1026 N N . ALA A 1 121 ? -25.870 26.905 13.852 1.00 11.77 116 ALA A N 1
ATOM 1027 C CA . ALA A 1 121 ? -27.003 27.349 13.048 1.00 12.07 116 ALA A CA 1
ATOM 1028 C C . ALA A 1 121 ? -27.091 28.864 13.025 1.00 11.76 116 ALA A C 1
ATOM 1029 O O . ALA A 1 121 ? -27.257 29.472 11.955 1.00 12.05 116 ALA A O 1
ATOM 1031 N N . PHE A 1 122 ? -26.971 29.493 14.192 1.00 12.30 117 PHE A N 1
ATOM 1032 C CA . PHE A 1 122 ? -27.012 30.949 14.249 1.00 11.21 117 PHE A CA 1
ATOM 1033 C C . PHE A 1 122 ? -25.864 31.563 13.449 1.00 11.27 117 PHE A C 1
ATOM 1034 O O . PHE A 1 122 ? -26.069 32.541 12.722 1.00 11.55 117 PHE A O 1
ATOM 1042 N N . MET A 1 123 ? -24.649 31.040 13.595 1.00 10.93 118 MET A N 1
ATOM 1043 C CA . MET A 1 123 ? -23.538 31.649 12.876 1.00 11.61 118 MET A CA 1
ATOM 1044 C C . MET A 1 123 ? -23.683 31.476 11.371 1.00 11.21 118 MET A C 1
ATOM 1045 O O . MET A 1 123 ? -23.322 32.387 10.614 1.00 11.75 118 MET A O 1
ATOM 1050 N N . VAL A 1 124 ? -24.231 30.357 10.901 1.00 11.25 119 VAL A N 1
ATOM 1051 C CA . VAL A 1 124 ? -24.491 30.240 9.465 1.00 11.44 119 VAL A CA 1
ATOM 1052 C C . VAL A 1 124 ? -25.554 31.238 9.040 1.00 11.16 119 VAL A C 1
ATOM 1053 O O . VAL A 1 124 ? -25.488 31.796 7.931 1.00 12.21 119 VAL A O 1
ATOM 1057 N N . ALA A 1 125 ? -26.529 31.537 9.902 1.00 11.99 120 ALA A N 1
ATOM 1058 C CA . ALA A 1 125 ? -27.466 32.619 9.600 1.00 12.06 120 ALA A CA 1
ATOM 1059 C C . ALA A 1 125 ? -26.745 33.952 9.459 1.00 12.59 120 ALA A C 1
ATOM 1060 O O . ALA A 1 125 ? -27.111 34.768 8.600 1.00 12.40 120 ALA A O 1
ATOM 1062 N N . VAL A 1 126 ? -25.723 34.199 10.288 1.00 12.09 121 VAL A N 1
ATOM 1063 C CA . VAL A 1 126 ? -24.893 35.396 10.136 1.00 12.40 121 VAL A CA 1
ATOM 1064 C C . VAL A 1 126 ? -24.151 35.379 8.803 1.00 12.89 121 VAL A C 1
ATOM 1065 O O . VAL A 1 126 ? -24.033 36.421 8.137 1.00 12.82 121 VAL A O 1
ATOM 1069 N N . HIS A 1 127 ? -23.641 34.219 8.392 1.00 11.81 122 HIS A N 1
ATOM 1070 C CA . HIS A 1 127 ? -23.013 34.131 7.073 1.00 11.94 122 HIS A CA 1
ATOM 1071 C C . HIS A 1 127 ? -23.979 34.582 5.991 1.00 12.15 122 HIS A C 1
ATOM 1072 O O . HIS A 1 127 ? -23.637 35.426 5.145 1.00 13.35 122 HIS A O 1
ATOM 1079 N N . ALA A 1 128 ? -25.196 34.043 6.003 1.00 12.72 123 ALA A N 1
ATOM 1080 C CA . ALA A 1 128 ? -26.181 34.437 5.000 1.00 13.43 123 ALA A CA 1
ATOM 1081 C C . ALA A 1 128 ? -26.475 35.927 5.087 1.00 14.59 123 ALA A C 1
ATOM 1082 O O . ALA A 1 128 ? -26.559 36.614 4.055 1.00 15.39 123 ALA A O 1
ATOM 1084 N N A ARG A 1 129 ? -26.622 36.443 6.312 0.47 14.61 124 ARG A N 1
ATOM 1085 N N B ARG A 1 129 ? -26.630 36.455 6.298 0.53 14.03 124 ARG A N 1
ATOM 1086 C CA A ARG A 1 129 ? -26.842 37.869 6.522 0.47 15.76 124 ARG A CA 1
ATOM 1087 C CA B ARG A 1 129 ? -26.959 37.866 6.444 0.53 12.85 124 ARG A CA 1
ATOM 1088 C C A ARG A 1 129 ? -25.751 38.696 5.862 0.47 10.29 124 ARG A C 1
ATOM 1089 C C B ARG A 1 129 ? -25.829 38.755 5.939 0.53 19.46 124 ARG A C 1
ATOM 1090 O O A ARG A 1 129 ? -26.037 39.727 5.245 0.47 13.78 124 ARG A O 1
ATOM 1091 O O B ARG A 1 129 ? -26.074 39.891 5.502 0.53 12.99 124 ARG A O 1
ATOM 1106 N N A SER A 1 130 ? -24.493 38.257 5.978 0.47 19.23 125 SER A N 1
ATOM 1107 N N B SER A 1 130 ? -24.590 38.254 5.978 0.53 10.08 125 SER A N 1
ATOM 1108 C CA A SER A 1 130 ? -23.379 39.076 5.510 0.47 12.16 125 SER A CA 1
ATOM 1109 C CA B SER A 1 130 ? -23.453 39.049 5.526 0.53 13.83 125 SER A CA 1
ATOM 1110 C C A SER A 1 130 ? -23.402 39.274 3.997 0.47 10.28 125 SER A C 1
ATOM 1111 C C B SER A 1 130 ? -23.520 39.313 4.026 0.53 19.90 125 SER A C 1
ATOM 1112 O O A SER A 1 130 ? -22.927 40.304 3.508 0.47 11.89 125 SER A O 1
ATOM 1113 O O B SER A 1 130 ? -23.192 40.415 3.574 0.53 14.89 125 SER A O 1
ATOM 1118 N N . TYR A 1 131 ? -23.941 38.322 3.233 1.00 13.44 126 TYR A N 1
ATOM 1119 C CA . TYR A 1 131 ? -24.091 38.578 1.801 1.00 13.64 126 TYR A CA 1
ATOM 1120 C C . TYR A 1 131 ? -25.099 39.690 1.570 1.00 14.58 126 TYR A C 1
ATOM 1121 O O . TYR A 1 131 ? -24.886 40.574 0.726 1.00 14.38 126 TYR A O 1
ATOM 1130 N N . GLY A 1 132 ? -26.187 39.695 2.348 1.00 15.06 127 GLY A N 1
ATOM 1131 C CA . GLY A 1 132 ? -27.141 40.785 2.257 1.00 15.66 127 GLY A CA 1
ATOM 1132 C C . GLY A 1 132 ? -26.513 42.123 2.577 1.00 14.96 127 GLY A C 1
ATOM 1133 O O . GLY A 1 132 ? -26.835 43.135 1.949 1.00 14.95 127 GLY A O 1
ATOM 1134 N N A SER A 1 133 ? -25.618 42.160 3.570 0.80 15.06 128 SER A N 1
ATOM 1135 N N B SER A 1 133 ? -25.611 42.147 3.559 0.20 14.24 128 SER A N 1
ATOM 1136 C CA A SER A 1 133 ? -24.932 43.414 3.876 0.80 14.95 128 SER A CA 1
ATOM 1137 C CA B SER A 1 133 ? -24.916 43.382 3.896 0.20 17.40 128 SER A CA 1
ATOM 1138 C C A SER A 1 133 ? -24.075 43.863 2.700 0.80 14.05 128 SER A C 1
ATOM 1139 C C B SER A 1 133 ? -24.054 43.857 2.734 0.20 16.46 128 SER A C 1
ATOM 1140 O O A SER A 1 133 ? -24.003 45.058 2.394 0.80 15.39 128 SER A O 1
ATOM 1141 O O B SER A 1 133 ? -23.983 45.059 2.451 0.20 19.28 128 SER A O 1
ATOM 1146 N N . ILE A 1 134 ? -23.382 42.924 2.059 1.00 13.85 129 ILE A N 1
ATOM 1147 C CA . ILE A 1 134 ? -22.594 43.264 0.880 1.00 14.60 129 ILE A CA 1
ATOM 1148 C C . ILE A 1 134 ? -23.502 43.829 -0.208 1.00 14.46 129 ILE A C 1
ATOM 1149 O O . ILE A 1 134 ? -23.207 44.874 -0.804 1.00 15.57 129 ILE A O 1
ATOM 1154 N N . PHE A 1 135 ? -24.646 43.170 -0.447 1.00 13.70 130 PHE A N 1
ATOM 1155 C CA . PHE A 1 135 ? -25.564 43.627 -1.487 1.00 14.68 130 PHE A CA 1
ATOM 1156 C C . PHE A 1 135 ? -26.119 45.000 -1.170 1.00 15.23 130 PHE A C 1
ATOM 1157 O O . PHE A 1 135 ? -26.279 45.830 -2.067 1.00 15.57 130 PHE A O 1
ATOM 1165 N N A SER A 1 136 ? -26.446 45.250 0.104 0.48 15.51 131 SER A N 1
ATOM 1166 N N B SER A 1 136 ? -26.432 45.265 0.102 0.15 13.50 131 SER A N 1
ATOM 1167 N N C SER A 1 136 ? -26.435 45.253 0.103 0.37 14.41 131 SER A N 1
ATOM 1168 C CA A SER A 1 136 ? -26.955 46.560 0.497 0.48 16.09 131 SER A CA 1
ATOM 1169 C CA B SER A 1 136 ? -26.977 46.572 0.454 0.15 14.63 131 SER A CA 1
ATOM 1170 C CA C SER A 1 136 ? -26.961 46.556 0.484 0.37 15.21 131 SER A CA 1
ATOM 1171 C C A SER A 1 136 ? -25.968 47.658 0.132 0.48 14.08 131 SER A C 1
ATOM 1172 C C B SER A 1 136 ? -25.968 47.685 0.201 0.15 18.45 131 SER A C 1
ATOM 1173 C C C SER A 1 136 ? -25.969 47.667 0.173 0.37 19.83 131 SER A C 1
ATOM 1174 O O A SER A 1 136 ? -26.367 48.765 -0.259 0.48 13.82 131 SER A O 1
ATOM 1175 O O B SER A 1 136 ? -26.356 48.832 -0.052 0.15 23.84 131 SER A O 1
ATOM 1176 O O C SER A 1 136 ? -26.372 48.792 -0.148 0.37 29.23 131 SER A O 1
ATOM 1183 N N . THR A 1 137 ? -24.674 47.366 0.259 1.00 15.71 132 THR A N 1
ATOM 1184 C CA . THR A 1 137 ? -23.638 48.358 0.017 1.00 17.18 132 THR A CA 1
ATOM 1185 C C . THR A 1 137 ? -23.355 48.522 -1.472 1.00 15.65 132 THR A C 1
ATOM 1186 O O . THR A 1 137 ? -23.209 49.648 -1.957 1.00 18.01 132 THR A O 1
ATOM 1190 N N . LEU A 1 138 ? -23.264 47.417 -2.210 1.00 15.34 133 LEU A N 1
ATOM 1191 C CA . LEU A 1 138 ? -22.759 47.455 -3.578 1.00 16.53 133 LEU A CA 1
ATOM 1192 C C . LEU A 1 138 ? -23.834 47.424 -4.654 1.00 16.46 133 LEU A C 1
ATOM 1193 O O . LEU A 1 138 ? -23.638 48.030 -5.711 1.00 17.64 133 LEU A O 1
ATOM 1198 N N . CYS A 1 139 ? -24.937 46.725 -4.442 1.00 15.77 134 CYS A N 1
ATOM 1199 C CA . CYS A 1 139 ? -25.825 46.345 -5.535 1.00 18.28 134 CYS A CA 1
ATOM 1200 C C . CYS A 1 139 ? -27.065 47.222 -5.607 1.00 18.34 134 CYS A C 1
ATOM 1201 O O . CYS A 1 139 ? -27.537 47.759 -4.602 1.00 19.76 134 CYS A O 1
ATOM 1204 N N . SER A 1 140 ? -27.606 47.362 -6.815 1.00 18.17 135 SER A N 1
ATOM 1205 C CA . SER A 1 140 ? -28.901 48.002 -6.947 1.00 18.74 135 SER A CA 1
ATOM 1206 C C . SER A 1 140 ? -30.009 47.021 -6.569 1.00 18.86 135 SER A C 1
ATOM 1207 O O . SER A 1 140 ? -29.809 45.800 -6.523 1.00 17.04 135 SER A O 1
ATOM 1210 N N A SER A 1 141 ? -31.200 47.566 -6.301 0.55 23.65 136 SER A N 1
ATOM 1211 N N B SER A 1 141 ? -31.200 47.579 -6.310 0.45 15.81 136 SER A N 1
ATOM 1212 C CA A SER A 1 141 ? -32.332 46.691 -6.007 0.55 22.61 136 SER A CA 1
ATOM 1213 C CA B SER A 1 141 ? -32.363 46.744 -6.025 0.45 16.37 136 SER A CA 1
ATOM 1214 C C A SER A 1 141 ? -32.627 45.764 -7.178 0.55 22.49 136 SER A C 1
ATOM 1215 C C B SER A 1 141 ? -32.633 45.781 -7.174 0.45 16.29 136 SER A C 1
ATOM 1216 O O A SER A 1 141 ? -33.029 44.614 -6.974 0.55 18.25 136 SER A O 1
ATOM 1217 O O B SER A 1 141 ? -33.024 44.630 -6.954 0.45 20.97 136 SER A O 1
ATOM 1222 N N . GLU A 1 142 ? -32.407 46.234 -8.407 1.00 19.31 137 GLU A N 1
ATOM 1223 C CA . GLU A 1 142 ? -32.644 45.393 -9.572 1.00 17.86 137 GLU A CA 1
ATOM 1224 C C . GLU A 1 142 ? -31.662 44.232 -9.626 1.00 18.40 137 GLU A C 1
ATOM 1225 O O . GLU A 1 142 ? -32.052 43.098 -9.927 1.00 18.51 137 GLU A O 1
ATOM 1231 N N . GLN A 1 143 ? -30.383 44.488 -9.337 1.00 16.25 138 GLN A N 1
ATOM 1232 C CA . GLN A 1 143 ? -29.409 43.401 -9.344 1.00 16.35 138 GLN A CA 1
ATOM 1233 C C . GLN A 1 143 ? -29.767 42.354 -8.304 1.00 16.32 138 GLN A C 1
ATOM 1234 O O . GLN A 1 143 ? -29.656 41.149 -8.556 1.00 15.88 138 GLN A O 1
ATOM 1240 N N . ILE A 1 144 ? -30.198 42.803 -7.122 1.00 15.51 139 ILE A N 1
ATOM 1241 C CA . ILE A 1 144 ? -30.550 41.896 -6.030 1.00 15.66 139 ILE A CA 1
ATOM 1242 C C . ILE A 1 144 ? -31.733 41.021 -6.431 1.00 15.14 139 ILE A C 1
ATOM 1243 O O . ILE A 1 144 ? -31.711 39.792 -6.263 1.00 15.68 139 ILE A O 1
ATOM 1248 N N . GLU A 1 145 ? -32.780 41.640 -6.980 1.00 15.43 140 GLU A N 1
ATOM 1249 C CA . GLU A 1 145 ? -33.970 40.873 -7.327 1.00 16.48 140 GLU A CA 1
ATOM 1250 C C . GLU A 1 145 ? -33.691 39.900 -8.467 1.00 17.00 140 GLU A C 1
ATOM 1251 O O . GLU A 1 145 ? -34.159 38.754 -8.443 1.00 17.40 140 GLU A O 1
ATOM 1257 N N A GLU A 1 146 ? -32.938 40.348 -9.482 0.42 16.92 141 GLU A N 1
ATOM 1258 N N B GLU A 1 146 ? -32.933 40.331 -9.474 0.58 15.77 141 GLU A N 1
ATOM 1259 C CA A GLU A 1 146 ? -32.561 39.473 -10.591 0.42 18.08 141 GLU A CA 1
ATOM 1260 C CA B GLU A 1 146 ? -32.634 39.431 -10.579 0.58 15.00 141 GLU A CA 1
ATOM 1261 C C A GLU A 1 146 ? -31.860 38.230 -10.082 0.42 15.88 141 GLU A C 1
ATOM 1262 C C B GLU A 1 146 ? -31.833 38.225 -10.114 0.58 18.08 141 GLU A C 1
ATOM 1263 O O A GLU A 1 146 ? -32.117 37.119 -10.559 0.42 24.58 141 GLU A O 1
ATOM 1264 O O B GLU A 1 146 ? -32.038 37.115 -10.621 0.58 14.54 141 GLU A O 1
ATOM 1275 N N . ALA A 1 147 ? -30.955 38.403 -9.123 1.00 14.98 142 ALA A N 1
ATOM 1276 C CA . ALA A 1 147 ? -30.197 37.268 -8.623 1.00 15.08 142 ALA A CA 1
ATOM 1277 C C . ALA A 1 147 ? -31.096 36.279 -7.888 1.00 15.19 142 ALA A C 1
ATOM 1278 O O . ALA A 1 147 ? -30.911 35.065 -8.014 1.00 15.55 142 ALA A O 1
ATOM 1280 N N . HIS A 1 148 ? -32.081 36.772 -7.120 1.00 15.02 143 HIS A N 1
ATOM 1281 C CA . HIS A 1 148 ? -33.017 35.855 -6.466 1.00 15.41 143 HIS A CA 1
ATOM 1282 C C . HIS A 1 148 ? -33.845 35.091 -7.481 1.00 18.16 143 HIS A C 1
ATOM 1283 O O . HIS A 1 148 ? -34.097 33.892 -7.306 1.00 17.50 143 HIS A O 1
ATOM 1290 N N A GLU A 1 149 ? -34.300 35.774 -8.538 0.56 18.34 144 GLU A N 1
ATOM 1291 N N B GLU A 1 149 ? -34.274 35.758 -8.553 0.44 16.35 144 GLU A N 1
ATOM 1292 C CA A GLU A 1 149 ? -35.029 35.097 -9.608 0.56 25.79 144 GLU A CA 1
ATOM 1293 C CA B GLU A 1 149 ? -35.050 35.063 -9.573 0.44 15.13 144 GLU A CA 1
ATOM 1294 C C A GLU A 1 149 ? -34.164 34.021 -10.238 0.56 17.31 144 GLU A C 1
ATOM 1295 C C B GLU A 1 149 ? -34.194 34.056 -10.329 0.44 17.96 144 GLU A C 1
ATOM 1296 O O A GLU A 1 149 ? -34.615 32.891 -10.468 0.56 15.20 144 GLU A O 1
ATOM 1297 O O B GLU A 1 149 ? -34.692 32.996 -10.730 0.44 26.97 144 GLU A O 1
ATOM 1308 N N . TRP A 1 150 ? -32.907 34.361 -10.521 1.00 16.44 145 TRP A N 1
ATOM 1309 C CA . TRP A 1 150 ? -32.005 33.397 -11.129 1.00 17.27 145 TRP A CA 1
ATOM 1310 C C . TRP A 1 150 ? -31.805 32.196 -10.210 1.00 17.05 145 TRP A C 1
ATOM 1311 O O . TRP A 1 150 ? -31.813 31.049 -10.668 1.00 17.37 145 TRP A O 1
ATOM 1322 N N . VAL A 1 151 ? -31.715 32.428 -8.900 1.00 14.74 146 VAL A N 1
ATOM 1323 C CA . VAL A 1 151 ? -31.491 31.318 -7.971 1.00 15.83 146 VAL A CA 1
ATOM 1324 C C . VAL A 1 151 ? -32.630 30.307 -8.038 1.00 16.80 146 VAL A C 1
ATOM 1325 O O . VAL A 1 151 ? -32.393 29.093 -8.098 1.00 17.86 146 VAL A O 1
ATOM 1329 N N . ILE A 1 152 ? -33.879 30.782 -8.029 1.00 16.52 147 ILE A N 1
ATOM 1330 C CA . ILE A 1 152 ? -34.990 29.838 -7.969 1.00 18.02 147 ILE A CA 1
ATOM 1331 C C . ILE A 1 152 ? -35.138 29.079 -9.279 1.00 20.01 147 ILE A C 1
ATOM 1332 O O . ILE A 1 152 ? -35.661 27.958 -9.293 1.00 21.65 147 ILE A O 1
ATOM 1337 N N . ASN A 1 153 ? -34.686 29.660 -10.389 1.00 19.24 148 ASN A N 1
ATOM 1338 C CA . ASN A 1 153 ? -34.932 29.120 -11.717 1.00 19.13 148 ASN A CA 1
ATOM 1339 C C . ASN A 1 153 ? -33.740 28.369 -12.302 1.00 20.52 148 ASN A C 1
ATOM 1340 O O . ASN A 1 153 ? -33.833 27.879 -13.434 1.00 22.43 148 ASN A O 1
ATOM 1345 N N . THR A 1 154 ? -32.626 28.257 -11.588 1.00 17.74 149 THR A N 1
ATOM 1346 C CA . THR A 1 154 ? -31.426 27.619 -12.119 1.00 16.67 149 THR A CA 1
ATOM 1347 C C . THR A 1 154 ? -31.338 26.192 -11.579 1.00 18.64 149 THR A C 1
ATOM 1348 O O . THR A 1 154 ? -31.017 25.975 -10.403 1.00 16.72 149 THR A O 1
ATOM 1352 N N . GLU A 1 155 ? -31.634 25.219 -12.443 1.00 19.11 150 GLU A N 1
ATOM 1353 C CA . GLU A 1 155 ? -31.772 23.841 -11.986 1.00 19.08 150 GLU A CA 1
ATOM 1354 C C . GLU A 1 155 ? -30.458 23.273 -11.461 1.00 17.15 150 GLU A C 1
ATOM 1355 O O . GLU A 1 155 ? -30.464 22.521 -10.484 1.00 17.80 150 GLU A O 1
ATOM 1361 N N . THR A 1 156 ? -29.315 23.633 -12.057 1.00 18.05 151 THR A N 1
ATOM 1362 C CA . THR A 1 156 ? -28.059 23.097 -11.531 1.00 17.55 151 THR A CA 1
ATOM 1363 C C . THR A 1 156 ? -27.810 23.580 -10.108 1.00 17.96 151 THR A C 1
ATOM 1364 O O . THR A 1 156 ? -27.178 22.877 -9.310 1.00 17.59 151 THR A O 1
ATOM 1368 N N A LEU A 1 157 ? -28.295 24.770 -9.762 0.66 13.89 152 LEU A N 1
ATOM 1369 N N B LEU A 1 157 ? -28.279 24.781 -9.781 0.34 19.90 152 LEU A N 1
ATOM 1370 C CA A LEU A 1 157 ? -28.170 25.234 -8.384 0.66 15.35 152 LEU A CA 1
ATOM 1371 C CA B LEU A 1 157 ? -28.187 25.256 -8.408 0.34 18.36 152 LEU A CA 1
ATOM 1372 C C A LEU A 1 157 ? -29.186 24.538 -7.482 0.66 20.88 152 LEU A C 1
ATOM 1373 C C B LEU A 1 157 ? -29.169 24.505 -7.518 0.34 13.06 152 LEU A C 1
ATOM 1374 O O A LEU A 1 157 ? -28.853 24.108 -6.368 0.66 19.01 152 LEU A O 1
ATOM 1375 O O B LEU A 1 157 ? -28.797 23.996 -6.451 0.34 13.99 152 LEU A O 1
ATOM 1384 N N . GLN A 1 158 ? -30.434 24.435 -7.940 1.00 16.56 153 GLN A N 1
ATOM 1385 C CA . GLN A 1 158 ? -31.462 23.768 -7.148 1.00 16.92 153 GLN A CA 1
ATOM 1386 C C . GLN A 1 158 ? -31.088 22.326 -6.835 1.00 17.47 153 GLN A C 1
ATOM 1387 O O . GLN A 1 158 ? -31.337 21.852 -5.723 1.00 17.22 153 GLN A O 1
ATOM 1393 N N . GLU A 1 159 ? -30.470 21.614 -7.782 1.00 17.22 154 GLU A N 1
ATOM 1394 C CA . GLU A 1 159 ? -30.128 20.218 -7.524 1.00 17.59 154 GLU A CA 1
ATOM 1395 C C . GLU A 1 159 ? -29.123 20.091 -6.396 1.00 17.85 154 GLU A C 1
ATOM 1396 O O . GLU A 1 159 ? -29.172 19.118 -5.627 1.00 18.69 154 GLU A O 1
ATOM 1402 N N . ARG A 1 160 ? -28.206 21.050 -6.278 1.00 16.05 155 ARG A N 1
ATOM 1403 C CA . ARG A 1 160 ? -27.292 21.054 -5.142 1.00 18.22 155 ARG A CA 1
ATOM 1404 C C . ARG A 1 160 ? -28.015 21.394 -3.849 1.00 18.03 155 ARG A C 1
ATOM 1405 O O . ARG A 1 160 ? -27.716 20.809 -2.804 1.00 20.84 155 ARG A O 1
ATOM 1413 N N . ALA A 1 161 ? -28.951 22.343 -3.895 1.00 16.73 156 ALA A N 1
ATOM 1414 C CA . ALA A 1 161 ? -29.712 22.716 -2.706 1.00 17.42 156 ALA A CA 1
ATOM 1415 C C . ALA A 1 161 ? -30.581 21.562 -2.229 1.00 18.34 156 ALA A C 1
ATOM 1416 O O . ALA A 1 161 ? -30.788 21.388 -1.019 1.00 18.76 156 ALA A O 1
ATOM 1418 N N . LYS A 1 162 ? -31.098 20.764 -3.164 1.00 18.31 157 LYS A N 1
ATOM 1419 C CA . LYS A 1 162 ? -31.958 19.643 -2.829 1.00 19.42 157 LYS A CA 1
ATOM 1420 C C . LYS A 1 162 ? -31.171 18.468 -2.264 1.00 20.63 157 LYS A C 1
ATOM 1421 O O . LYS A 1 162 ? -31.738 17.663 -1.518 1.00 23.58 157 LYS A O 1
ATOM 1427 N N . ALA A 1 163 ? -29.872 18.378 -2.562 1.00 17.36 158 ALA A N 1
ATOM 1428 C CA . ALA A 1 163 ? -29.156 17.108 -2.431 1.00 19.60 158 ALA A CA 1
ATOM 1429 C C . ALA A 1 163 ? -29.030 16.640 -0.981 1.00 16.75 158 ALA A C 1
ATOM 1430 O O . ALA A 1 163 ? -29.138 15.438 -0.709 1.00 19.69 158 ALA A O 1
ATOM 1432 N N . LEU A 1 164 ? -28.777 17.542 -0.047 1.00 17.36 159 LEU A N 1
ATOM 1433 C CA . LEU A 1 164 ? -28.522 17.117 1.325 1.00 17.01 159 LEU A CA 1
ATOM 1434 C C . LEU A 1 164 ? -29.772 17.092 2.182 1.00 16.93 159 LEU A C 1
ATOM 1435 O O . LEU A 1 164 ? -29.753 16.481 3.257 1.00 17.92 159 LEU A O 1
ATOM 1440 N N . ILE A 1 165 ? -30.840 17.769 1.753 1.00 17.99 160 ILE A N 1
ATOM 1441 C CA . ILE A 1 165 ? -32.014 17.917 2.616 1.00 18.45 160 ILE A CA 1
ATOM 1442 C C . ILE A 1 165 ? -32.626 16.589 3.040 1.00 18.23 160 ILE A C 1
ATOM 1443 O O . ILE A 1 165 ? -32.975 16.440 4.226 1.00 18.49 160 ILE A O 1
ATOM 1448 N N . PRO A 1 166 ? -32.756 15.580 2.180 1.00 17.41 161 PRO A N 1
ATOM 1449 C CA . PRO A 1 166 ? -33.314 14.308 2.658 1.00 19.62 161 PRO A CA 1
ATOM 1450 C C . PRO A 1 166 ? -32.524 13.689 3.794 1.00 17.86 161 PRO A C 1
ATOM 1451 O O . PRO A 1 166 ? -33.128 13.069 4.677 1.00 19.89 161 PRO A O 1
ATOM 1455 N N . TYR A 1 167 ? -31.198 13.851 3.821 1.00 17.55 162 TYR A N 1
ATOM 1456 C CA . TYR A 1 167 ? -30.435 13.272 4.927 1.00 18.73 162 TYR A CA 1
ATOM 1457 C C . TYR A 1 167 ? -30.749 13.961 6.246 1.00 17.95 162 TYR A C 1
ATOM 1458 O O . TYR A 1 167 ? -30.757 13.317 7.301 1.00 19.17 162 TYR A O 1
ATOM 1467 N N . TYR A 1 168 ? -31.042 15.257 6.198 1.00 17.53 163 TYR A N 1
ATOM 1468 C CA . TYR A 1 168 ? -31.369 15.968 7.420 1.00 18.30 163 TYR A CA 1
ATOM 1469 C C . TYR A 1 168 ? -32.735 15.581 7.940 1.00 20.66 163 TYR A C 1
ATOM 1470 O O . TYR A 1 168 ? -32.938 15.564 9.156 1.00 21.76 163 TYR A O 1
ATOM 1479 N N . VAL A 1 169 ? -33.685 15.292 7.048 1.00 20.77 164 VAL A N 1
ATOM 1480 C CA . VAL A 1 169 ? -35.046 15.003 7.482 1.00 23.44 164 VAL A CA 1
ATOM 1481 C C . VAL A 1 169 ? -35.295 13.520 7.727 1.00 24.59 164 VAL A C 1
ATOM 1482 O O . VAL A 1 169 ? -36.211 13.177 8.489 1.00 28.67 164 VAL A O 1
ATOM 1486 N N . ASN A 1 170 ? -34.506 12.634 7.128 1.00 23.83 165 ASN A N 1
ATOM 1487 C CA . ASN A 1 170 ? -34.688 11.200 7.320 1.00 23.11 165 ASN A CA 1
ATOM 1488 C C . ASN A 1 170 ? -34.031 10.740 8.625 1.00 24.87 165 ASN A C 1
ATOM 1489 O O . ASN A 1 170 ? -33.373 11.509 9.329 1.00 28.46 165 ASN A O 1
ATOM 1494 N N . ASP A 1 171 ? -34.192 9.455 8.953 1.00 28.60 166 ASP A N 1
ATOM 1495 C CA . ASP A 1 171 ? -33.917 8.961 10.299 1.00 26.17 166 ASP A CA 1
ATOM 1496 C C . ASP A 1 171 ? -32.574 8.240 10.436 1.00 26.90 166 ASP A C 1
ATOM 1497 O O . ASP A 1 171 ? -32.423 7.392 11.323 1.00 35.77 166 ASP A O 1
ATOM 1502 N N . ASP A 1 172 ? -31.578 8.573 9.610 1.00 24.20 167 ASP A N 1
ATOM 1503 C CA . ASP A 1 172 ? -30.246 7.998 9.770 1.00 21.43 167 ASP A CA 1
ATOM 1504 C C . ASP A 1 172 ? -29.299 9.073 10.292 1.00 19.46 167 ASP A C 1
ATOM 1505 O O . ASP A 1 172 ? -28.830 9.923 9.514 1.00 19.69 167 ASP A O 1
ATOM 1510 N N . PRO A 1 173 ? -28.972 9.074 11.589 1.00 18.23 168 PRO A N 1
ATOM 1511 C CA . PRO A 1 173 ? -28.185 10.190 12.136 1.00 19.50 168 PRO A CA 1
ATOM 1512 C C . PRO A 1 173 ? -26.780 10.278 11.585 1.00 17.41 168 PRO A C 1
ATOM 1513 O O . PRO A 1 173 ? -26.219 11.373 11.527 1.00 17.87 168 PRO A O 1
ATOM 1517 N N A LEU A 1 174 ? -26.190 9.150 11.187 0.59 17.65 169 LEU A N 1
ATOM 1518 N N B LEU A 1 174 ? -26.179 9.166 11.169 0.41 17.43 169 LEU A N 1
ATOM 1519 C CA A LEU A 1 174 ? -24.834 9.176 10.648 0.59 26.12 169 LEU A CA 1
ATOM 1520 C CA B LEU A 1 174 ? -24.812 9.252 10.669 0.41 13.79 169 LEU A CA 1
ATOM 1521 C C A LEU A 1 174 ? -24.804 9.846 9.282 0.59 15.29 169 LEU A C 1
ATOM 1522 C C B LEU A 1 174 ? -24.757 9.801 9.249 0.41 22.96 169 LEU A C 1
ATOM 1523 O O A LEU A 1 174 ? -23.923 10.666 9.001 0.59 16.65 169 LEU A O 1
ATOM 1524 O O B LEU A 1 174 ? -23.802 10.501 8.898 0.41 17.76 169 LEU A O 1
ATOM 1533 N N . LYS A 1 175 ? -25.762 9.508 8.421 1.00 16.76 170 LYS A N 1
ATOM 1534 C CA . LYS A 1 175 ? -25.814 10.139 7.108 1.00 16.83 170 LYS A CA 1
ATOM 1535 C C . LYS A 1 175 ? -26.120 11.621 7.235 1.00 17.49 170 LYS A C 1
ATOM 1536 O O . LYS A 1 175 ? -25.579 12.433 6.485 1.00 16.28 170 LYS A O 1
ATOM 1542 N N . SER A 1 176 ? -26.979 11.989 8.189 1.00 15.64 171 SER A N 1
ATOM 1543 C CA . SER A 1 176 ? -27.252 13.391 8.462 1.00 15.51 171 SER A CA 1
ATOM 1544 C C . SER A 1 176 ? -25.985 14.122 8.897 1.00 15.63 171 SER A C 1
ATOM 1545 O O . SER A 1 176 ? -25.745 15.263 8.486 1.00 14.99 171 SER A O 1
ATOM 1548 N N A LYS A 1 177 ? -25.156 13.464 9.712 0.64 15.33 172 LYS A N 1
ATOM 1549 N N B LYS A 1 177 ? -25.147 13.472 9.710 0.36 15.09 172 LYS A N 1
ATOM 1550 C CA A LYS A 1 177 ? -23.905 14.059 10.175 0.64 15.19 172 LYS A CA 1
ATOM 1551 C CA B LYS A 1 177 ? -23.914 14.116 10.158 0.36 13.24 172 LYS A CA 1
ATOM 1552 C C A LYS A 1 177 ? -22.932 14.263 9.020 0.64 15.13 172 LYS A C 1
ATOM 1553 C C B LYS A 1 177 ? -22.919 14.273 9.013 0.36 15.12 172 LYS A C 1
ATOM 1554 O O A LYS A 1 177 ? -22.247 15.292 8.944 0.64 15.51 172 LYS A O 1
ATOM 1555 O O B LYS A 1 177 ? -22.201 15.278 8.939 0.36 13.34 172 LYS A O 1
ATOM 1566 N N . VAL A 1 178 ? -22.848 13.284 8.116 1.00 14.57 173 VAL A N 1
ATOM 1567 C CA . VAL A 1 178 ? -22.001 13.429 6.930 1.00 15.59 173 VAL A CA 1
ATOM 1568 C C . VAL A 1 178 ? -22.429 14.648 6.129 1.00 14.15 173 VAL A C 1
ATOM 1569 O O . VAL A 1 178 ? -21.601 15.480 5.736 1.00 14.99 173 VAL A O 1
ATOM 1573 N N . ALA A 1 179 ? -23.735 14.781 5.892 1.00 15.56 174 ALA A N 1
ATOM 1574 C CA . ALA A 1 179 ? -24.244 15.966 5.204 1.00 16.31 174 ALA A CA 1
ATOM 1575 C C . ALA A 1 179 ? -23.845 17.243 5.937 1.00 16.00 174 ALA A C 1
ATOM 1576 O O . ALA A 1 179 ? -23.427 18.230 5.307 1.00 15.84 174 ALA A O 1
ATOM 1578 N N . ALA A 1 180 ? -23.935 17.240 7.271 1.00 15.14 175 ALA A N 1
ATOM 1579 C CA . ALA A 1 180 ? -23.595 18.431 8.045 1.00 15.98 175 ALA A CA 1
ATOM 1580 C C . ALA A 1 180 ? -22.117 18.792 7.941 1.00 14.38 175 ALA A C 1
ATOM 1581 O O . ALA A 1 180 ? -21.761 19.962 8.104 1.00 16.56 175 ALA A O 1
ATOM 1583 N N . ALA A 1 181 ? -21.242 17.824 7.693 1.00 15.08 176 ALA A N 1
ATOM 1584 C CA . ALA A 1 181 ? -19.845 18.147 7.422 1.00 14.80 176 ALA A CA 1
ATOM 1585 C C . ALA A 1 181 ? -19.624 18.565 5.970 1.00 14.34 176 ALA A C 1
ATOM 1586 O O . ALA A 1 181 ? -18.785 19.432 5.699 1.00 15.87 176 ALA A O 1
ATOM 1588 N N A LEU A 1 182 ? -20.364 17.973 5.034 0.51 14.57 177 LEU A N 1
ATOM 1589 N N B LEU A 1 182 ? -20.354 17.956 5.028 0.49 13.43 177 LEU A N 1
ATOM 1590 C CA A LEU A 1 182 ? -20.147 18.246 3.617 0.51 15.27 177 LEU A CA 1
ATOM 1591 C CA B LEU A 1 182 ? -20.160 18.256 3.608 0.49 15.56 177 LEU A CA 1
ATOM 1592 C C A LEU A 1 182 ? -20.543 19.670 3.243 0.51 9.46 177 LEU A C 1
ATOM 1593 C C B LEU A 1 182 ? -20.496 19.701 3.288 0.49 35.76 177 LEU A C 1
ATOM 1594 O O A LEU A 1 182 ? -19.941 20.261 2.334 0.51 14.29 177 LEU A O 1
ATOM 1595 O O B LEU A 1 182 ? -19.819 20.338 2.468 0.49 16.18 177 LEU A O 1
ATOM 1604 N N . MET A 1 183 ? -21.568 20.222 3.887 1.00 14.21 178 MET A N 1
ATOM 1605 C CA . MET A 1 183 ? -21.986 21.588 3.580 1.00 13.17 178 MET A CA 1
ATOM 1606 C C . MET A 1 183 ? -20.887 22.605 3.872 1.00 14.91 178 MET A C 1
ATOM 1607 O O . MET A 1 183 ? -20.430 23.284 2.930 1.00 15.52 178 MET A O 1
ATOM 1612 N N . PRO A 1 184 ? -20.373 22.724 5.104 1.00 13.35 179 PRO A N 1
ATOM 1613 C CA . PRO A 1 184 ? -19.278 23.671 5.351 1.00 13.35 179 PRO A CA 1
ATOM 1614 C C . PRO A 1 184 ? -17.957 23.207 4.801 1.00 14.15 179 PRO A C 1
ATOM 1615 O O . PRO A 1 184 ? -17.079 24.041 4.539 1.00 14.86 179 PRO A O 1
ATOM 1619 N N . GLY A 1 185 ? -17.768 21.910 4.625 1.00 13.28 180 GLY A N 1
ATOM 1620 C CA . GLY A 1 185 ? -16.474 21.417 4.216 1.00 14.46 180 GLY A CA 1
ATOM 1621 C C . GLY A 1 185 ? -16.237 21.409 2.722 1.00 14.43 180 GLY A C 1
ATOM 1622 O O . GLY A 1 185 ? -15.080 21.341 2.290 1.00 17.12 180 GLY A O 1
ATOM 1623 N N . PHE A 1 186 ? -17.302 21.471 1.927 1.00 14.01 181 PHE A N 1
ATOM 1624 C CA . PHE A 1 186 ? -17.131 21.312 0.490 1.00 14.71 181 PHE A CA 1
ATOM 1625 C C . PHE A 1 186 ? -17.968 22.248 -0.376 1.00 15.15 181 PHE A C 1
ATOM 1626 O O . PHE A 1 186 ? -17.432 22.904 -1.281 1.00 14.43 181 PHE A O 1
ATOM 1634 N N A LEU A 1 187 ? -19.272 22.326 -0.120 0.67 14.53 182 LEU A N 1
ATOM 1635 N N B LEU A 1 187 ? -19.281 22.303 -0.130 0.33 13.95 182 LEU A N 1
ATOM 1636 C CA A LEU A 1 187 ? -20.192 22.730 -1.174 0.67 13.80 182 LEU A CA 1
ATOM 1637 C CA B LEU A 1 187 ? -20.210 22.757 -1.164 0.33 16.92 182 LEU A CA 1
ATOM 1638 C C A LEU A 1 187 ? -20.127 24.215 -1.533 0.67 13.48 182 LEU A C 1
ATOM 1639 C C B LEU A 1 187 ? -19.955 24.195 -1.600 0.33 23.07 182 LEU A C 1
ATOM 1640 O O A LEU A 1 187 ? -20.572 24.589 -2.632 0.67 13.05 182 LEU A O 1
ATOM 1641 O O B LEU A 1 187 ? -20.097 24.521 -2.784 0.33 43.52 182 LEU A O 1
ATOM 1650 N N . LEU A 1 188 ? -19.581 25.070 -0.674 1.00 14.35 183 LEU A N 1
ATOM 1651 C CA . LEU A 1 188 ? -19.530 26.494 -0.989 1.00 15.23 183 LEU A CA 1
ATOM 1652 C C . LEU A 1 188 ? -18.204 26.950 -1.584 1.00 14.19 183 LEU A C 1
ATOM 1653 O O . LEU A 1 188 ? -18.112 28.094 -2.032 1.00 14.17 183 LEU A O 1
ATOM 1658 N N . TYR A 1 189 ? -17.187 26.094 -1.617 1.00 13.65 184 TYR A N 1
ATOM 1659 C CA . TYR A 1 189 ? -15.864 26.552 -2.035 1.00 13.54 184 TYR A CA 1
ATOM 1660 C C . TYR A 1 189 ? -15.804 26.977 -3.501 1.00 13.49 184 TYR A C 1
ATOM 1661 O O . TYR A 1 189 ? -15.072 27.919 -3.829 1.00 14.50 184 TYR A O 1
ATOM 1670 N N . GLY A 1 190 ? -16.557 26.324 -4.392 1.00 13.19 185 GLY A N 1
ATOM 1671 C CA . GLY A 1 190 ? -16.569 26.755 -5.790 1.00 14.38 185 GLY A CA 1
ATOM 1672 C C . GLY A 1 190 ? -17.043 28.185 -5.957 1.00 14.82 185 GLY A C 1
ATOM 1673 O O . GLY A 1 190 ? -16.628 28.881 -6.893 1.00 15.71 185 GLY A O 1
ATOM 1674 N N . GLY A 1 191 ? -17.911 28.641 -5.057 1.00 13.85 186 GLY A N 1
ATOM 1675 C CA . GLY A 1 191 ? -18.339 30.025 -5.002 1.00 15.12 186 GLY A CA 1
ATOM 1676 C C . GLY A 1 191 ? -17.346 30.939 -4.320 1.00 13.55 186 GLY A C 1
ATOM 1677 O O . GLY A 1 191 ? -17.128 32.061 -4.781 1.00 14.31 186 GLY A O 1
ATOM 1678 N N . PHE A 1 192 ? -16.723 30.481 -3.227 1.00 14.08 187 PHE A N 1
ATOM 1679 C CA . PHE A 1 192 ? -15.692 31.293 -2.585 1.00 13.94 187 PHE A CA 1
ATOM 1680 C C . PHE A 1 192 ? -14.508 31.560 -3.512 1.00 14.58 187 PHE A C 1
ATOM 1681 O O . PHE A 1 192 ? -13.785 32.545 -3.306 1.00 15.57 187 PHE A O 1
ATOM 1689 N N . TYR A 1 193 ? -14.291 30.709 -4.523 1.00 13.90 188 TYR A N 1
ATOM 1690 C CA . TYR A 1 193 ? -13.242 30.971 -5.502 1.00 14.13 188 TYR A CA 1
ATOM 1691 C C . TYR A 1 193 ? -13.373 32.374 -6.077 1.00 13.81 188 TYR A C 1
ATOM 1692 O O . TYR A 1 193 ? -12.369 33.067 -6.268 1.00 14.77 188 TYR A O 1
ATOM 1701 N N . LEU A 1 194 ? -14.604 32.806 -6.356 1.00 14.32 189 LEU A N 1
ATOM 1702 C CA . LEU A 1 194 ? -14.818 34.072 -7.059 1.00 14.63 189 LEU A CA 1
ATOM 1703 C C . LEU A 1 194 ? -14.303 35.287 -6.293 1.00 14.52 189 LEU A C 1
ATOM 1704 O O . LEU A 1 194 ? -13.492 36.044 -6.855 1.00 14.13 189 LEU A O 1
ATOM 1709 N N . PRO A 1 195 ? -14.701 35.538 -5.037 1.00 14.21 190 PRO A N 1
ATOM 1710 C CA . PRO A 1 195 ? -14.134 36.701 -4.335 1.00 14.63 190 PRO A CA 1
ATOM 1711 C C . PRO A 1 195 ? -12.625 36.645 -4.224 1.00 13.88 190 PRO A C 1
ATOM 1712 O O . PRO A 1 195 ? -11.969 37.690 -4.301 1.00 14.82 190 PRO A O 1
ATOM 1716 N N . PHE A 1 196 ? -12.047 35.457 -4.073 1.00 13.47 191 PHE A N 1
ATOM 1717 C CA . PHE A 1 196 ? -10.594 35.360 -3.965 1.00 14.67 191 PHE A CA 1
ATOM 1718 C C . PHE A 1 196 ? -9.908 35.659 -5.290 1.00 15.46 191 PHE A C 1
ATOM 1719 O O . PHE A 1 196 ? -8.849 36.289 -5.307 1.00 15.86 191 PHE A O 1
ATOM 1727 N N . TYR A 1 197 ? -10.481 35.180 -6.398 1.00 14.37 192 TYR A N 1
ATOM 1728 C CA . TYR A 1 197 ? -9.990 35.540 -7.720 1.00 15.52 192 TYR A CA 1
ATOM 1729 C C . TYR A 1 197 ? -9.983 37.053 -7.887 1.00 15.38 192 TYR A C 1
ATOM 1730 O O . TYR A 1 197 ? -9.003 37.639 -8.359 1.00 16.49 192 TYR A O 1
ATOM 1739 N N . LEU A 1 198 ? -11.074 37.702 -7.473 1.00 15.55 193 LEU A N 1
ATOM 1740 C CA . LEU A 1 198 ? -11.183 39.152 -7.602 1.00 16.58 193 LEU A CA 1
ATOM 1741 C C . LEU A 1 198 ? -10.187 39.869 -6.702 1.00 15.40 193 LEU A C 1
ATOM 1742 O O . LEU A 1 198 ? -9.496 40.792 -7.140 1.00 16.39 193 LEU A O 1
ATOM 1747 N N A SER A 1 199 ? -10.095 39.458 -5.435 0.45 16.65 194 SER A N 1
ATOM 1748 N N B SER A 1 199 ? -10.099 39.462 -5.434 0.19 16.67 194 SER A N 1
ATOM 1749 N N C SER A 1 199 ? -10.124 39.468 -5.430 0.36 14.30 194 SER A N 1
ATOM 1750 C CA A SER A 1 199 ? -9.225 40.177 -4.508 0.45 16.76 194 SER A CA 1
ATOM 1751 C CA B SER A 1 199 ? -9.219 40.168 -4.505 0.19 16.56 194 SER A CA 1
ATOM 1752 C CA C SER A 1 199 ? -9.228 40.123 -4.480 0.36 16.09 194 SER A CA 1
ATOM 1753 C C A SER A 1 199 ? -7.749 39.944 -4.804 0.45 13.25 194 SER A C 1
ATOM 1754 C C B SER A 1 199 ? -7.749 39.956 -4.834 0.19 20.64 194 SER A C 1
ATOM 1755 C C C SER A 1 199 ? -7.775 39.985 -4.913 0.36 27.23 194 SER A C 1
ATOM 1756 O O A SER A 1 199 ? -6.913 40.794 -4.471 0.45 24.71 194 SER A O 1
ATOM 1757 O O B SER A 1 199 ? -6.920 40.830 -4.551 0.19 19.78 194 SER A O 1
ATOM 1758 O O C SER A 1 199 ? -6.989 40.937 -4.807 0.36 14.85 194 SER A O 1
ATOM 1765 N N . ALA A 1 200 ? -7.403 38.813 -5.428 1.00 18.22 195 ALA A N 1
ATOM 1766 C CA . ALA A 1 200 ? -6.042 38.620 -5.912 1.00 19.21 195 ALA A CA 1
ATOM 1767 C C . ALA A 1 200 ? -5.689 39.601 -7.026 1.00 22.05 195 ALA A C 1
ATOM 1768 O O . ALA A 1 200 ? -4.502 39.859 -7.266 1.00 24.63 195 ALA A O 1
ATOM 1770 N N . ARG A 1 201 ? -6.695 40.155 -7.706 1.00 19.73 196 ARG A N 1
ATOM 1771 C CA . ARG A 1 201 ? -6.524 41.165 -8.738 1.00 21.26 196 ARG A CA 1
ATOM 1772 C C . ARG A 1 201 ? -6.932 42.550 -8.253 1.00 24.25 196 ARG A C 1
ATOM 1773 O O . ARG A 1 201 ? -7.177 43.442 -9.074 1.00 24.71 196 ARG A O 1
ATOM 1781 N N . GLY A 1 202 ? -6.997 42.749 -6.938 1.00 22.48 197 GLY A N 1
ATOM 1782 C CA . GLY A 1 202 ? -7.254 44.063 -6.379 1.00 24.17 197 GLY A CA 1
ATOM 1783 C C . GLY A 1 202 ? -8.697 44.512 -6.385 1.00 23.28 197 GLY A C 1
ATOM 1784 O O . GLY A 1 202 ? -8.961 45.696 -6.134 1.00 28.14 197 GLY A O 1
ATOM 1785 N N . LYS A 1 203 ? -9.642 43.622 -6.663 1.00 18.23 198 LYS A N 1
ATOM 1786 C CA . LYS A 1 203 ? -11.055 43.969 -6.708 1.00 18.68 198 LYS A CA 1
ATOM 1787 C C . LYS A 1 203 ? -11.757 43.415 -5.476 1.00 17.06 198 LYS A C 1
ATOM 1788 O O . LYS A 1 203 ? -11.540 42.264 -5.084 1.00 17.10 198 LYS A O 1
ATOM 1794 N N . LEU A 1 204 ? -12.630 44.228 -4.892 1.00 16.74 199 LEU A N 1
ATOM 1795 C CA . LEU A 1 204 ? -13.414 43.853 -3.720 1.00 16.98 199 LEU A CA 1
ATOM 1796 C C . LEU A 1 204 ? -12.588 43.248 -2.577 1.00 14.60 199 LEU A C 1
ATOM 1797 O O . LEU A 1 204 ? -12.943 42.202 -2.032 1.00 15.97 199 LEU A O 1
ATOM 1802 N N . PRO A 1 205 ? -11.501 43.910 -2.161 1.00 16.72 200 PRO A N 1
ATOM 1803 C CA . PRO A 1 205 ? -10.687 43.326 -1.080 1.00 18.21 200 PRO A CA 1
ATOM 1804 C C . PRO A 1 205 ? -11.426 43.179 0.239 1.00 16.93 200 PRO A C 1
ATOM 1805 O O . PRO A 1 205 ? -11.160 42.236 0.997 1.00 17.53 200 PRO A O 1
ATOM 1809 N N . ASN A 1 206 ? -12.327 44.104 0.564 1.00 16.13 201 ASN A N 1
ATOM 1810 C CA . ASN A 1 206 ? -13.012 44.023 1.852 1.00 15.90 201 ASN A CA 1
ATOM 1811 C C . ASN A 1 206 ? -14.019 42.886 1.879 1.00 15.32 201 ASN A C 1
ATOM 1812 O O . ASN A 1 206 ? -14.170 42.216 2.911 1.00 15.24 201 ASN A O 1
ATOM 1817 N N . THR A 1 207 ? -14.673 42.613 0.749 1.00 14.68 202 THR A N 1
ATOM 1818 C CA . THR A 1 207 ? -15.551 41.457 0.656 1.00 14.03 202 THR A CA 1
ATOM 1819 C C . THR A 1 207 ? -14.804 40.184 1.004 1.00 14.31 202 THR A C 1
ATOM 1820 O O . THR A 1 207 ? -15.349 39.318 1.694 1.00 14.26 202 THR A O 1
ATOM 1824 N N A SER A 1 208 ? -13.552 40.046 0.554 0.58 15.17 203 SER A N 1
ATOM 1825 N N B SER A 1 208 ? -13.547 40.062 0.564 0.42 12.25 203 SER A N 1
ATOM 1826 C CA A SER A 1 208 ? -12.808 38.831 0.888 0.58 14.14 203 SER A CA 1
ATOM 1827 C CA B SER A 1 208 ? -12.784 38.857 0.878 0.42 12.91 203 SER A CA 1
ATOM 1828 C C A SER A 1 208 ? -12.495 38.727 2.376 0.58 14.94 203 SER A C 1
ATOM 1829 C C B SER A 1 208 ? -12.511 38.731 2.373 0.42 13.21 203 SER A C 1
ATOM 1830 O O A SER A 1 208 ? -12.280 37.616 2.873 0.58 18.84 203 SER A O 1
ATOM 1831 O O B SER A 1 208 ? -12.342 37.616 2.874 0.42 9.71 203 SER A O 1
ATOM 1836 N N . ASP A 1 209 ? -12.452 39.850 3.099 1.00 13.71 204 ASP A N 1
ATOM 1837 C CA . ASP A 1 209 ? -12.337 39.777 4.555 1.00 14.02 204 ASP A CA 1
ATOM 1838 C C . ASP A 1 209 ? -13.596 39.177 5.181 1.00 14.86 204 ASP A C 1
ATOM 1839 O O . ASP A 1 209 ? -13.509 38.426 6.171 1.00 14.94 204 ASP A O 1
ATOM 1844 N N A ILE A 1 210 ? -14.778 39.506 4.654 0.67 12.81 205 ILE A N 1
ATOM 1845 N N B ILE A 1 210 ? -14.773 39.501 4.626 0.33 15.54 205 ILE A N 1
ATOM 1846 C CA A ILE A 1 210 ? -15.985 38.819 5.113 0.67 12.23 205 ILE A CA 1
ATOM 1847 C CA B ILE A 1 210 ? -16.019 38.860 5.050 0.33 14.79 205 ILE A CA 1
ATOM 1848 C C A ILE A 1 210 ? -15.880 37.329 4.818 0.67 11.16 205 ILE A C 1
ATOM 1849 C C B ILE A 1 210 ? -15.963 37.362 4.779 0.33 18.80 205 ILE A C 1
ATOM 1850 O O A ILE A 1 210 ? -16.143 36.486 5.690 0.67 11.73 205 ILE A O 1
ATOM 1851 O O B ILE A 1 210 ? -16.353 36.546 5.627 0.33 14.47 205 ILE A O 1
ATOM 1860 N N . ILE A 1 211 ? -15.480 36.976 3.593 1.00 12.88 206 ILE A N 1
ATOM 1861 C CA . ILE A 1 211 ? -15.385 35.562 3.250 1.00 12.44 206 ILE A CA 1
ATOM 1862 C C . ILE A 1 211 ? -14.461 34.842 4.222 1.00 12.81 206 ILE A C 1
ATOM 1863 O O . ILE A 1 211 ? -14.757 33.726 4.659 1.00 12.47 206 ILE A O 1
ATOM 1868 N N . ARG A 1 212 ? -13.342 35.456 4.588 1.00 12.53 207 ARG A N 1
ATOM 1869 C CA . ARG A 1 212 ? -12.433 34.787 5.520 1.00 12.62 207 ARG A CA 1
ATOM 1870 C C . ARG A 1 212 ? -13.026 34.641 6.924 1.00 12.13 207 ARG A C 1
ATOM 1871 O O . ARG A 1 212 ? -12.722 33.659 7.615 1.00 12.40 207 ARG A O 1
ATOM 1879 N N . LEU A 1 213 ? -13.852 35.593 7.363 1.00 12.59 208 LEU A N 1
ATOM 1880 C CA . LEU A 1 213 ? -14.551 35.416 8.640 1.00 12.52 208 LEU A CA 1
ATOM 1881 C C . LEU A 1 213 ? -15.538 34.264 8.553 1.00 12.50 208 LEU A C 1
ATOM 1882 O O . LEU A 1 213 ? -15.657 33.462 9.491 1.00 12.82 208 LEU A O 1
ATOM 1887 N N . ILE A 1 214 ? -16.227 34.136 7.412 1.00 12.43 209 ILE A N 1
ATOM 1888 C CA . ILE A 1 214 ? -17.123 33.003 7.194 1.00 12.18 209 ILE A CA 1
ATOM 1889 C C . ILE A 1 214 ? -16.341 31.701 7.237 1.00 12.51 209 ILE A C 1
ATOM 1890 O O . ILE A 1 214 ? -16.736 30.729 7.905 1.00 12.05 209 ILE A O 1
ATOM 1895 N N . LEU A 1 215 ? -15.206 31.656 6.538 1.00 12.05 210 LEU A N 1
ATOM 1896 C CA . LEU A 1 215 ? -14.414 30.435 6.467 1.00 12.11 210 LEU A CA 1
ATOM 1897 C C . LEU A 1 215 ? -13.906 30.027 7.832 1.00 13.37 210 LEU A C 1
ATOM 1898 O O . LEU A 1 215 ? -13.810 28.829 8.130 1.00 13.57 210 LEU A O 1
ATOM 1903 N N . ARG A 1 216 ? -13.525 30.995 8.657 1.00 12.90 211 ARG A N 1
ATOM 1904 C CA . ARG A 1 216 ? -13.025 30.650 9.980 1.00 13.89 211 ARG A CA 1
ATOM 1905 C C . ARG A 1 216 ? -14.058 29.833 10.748 1.00 13.55 211 ARG A C 1
ATOM 1906 O O . ARG A 1 216 ? -13.712 28.873 11.452 1.00 15.88 211 ARG A O 1
ATOM 1914 N N . ASP A 1 217 ? -15.336 30.156 10.568 1.00 11.87 212 ASP A N 1
ATOM 1915 C CA . ASP A 1 217 ? -16.426 29.374 11.151 1.00 12.74 212 ASP A CA 1
ATOM 1916 C C . ASP A 1 217 ? -16.609 28.049 10.418 1.00 13.70 212 ASP A C 1
ATOM 1917 O O . ASP A 1 217 ? -16.745 26.997 11.056 1.00 13.81 212 ASP A O 1
ATOM 1922 N N . LYS A 1 218 ? -16.675 28.074 9.079 1.00 12.61 213 LYS A N 1
ATOM 1923 C CA . LYS A 1 218 ? -16.962 26.852 8.323 1.00 12.72 213 LYS A CA 1
ATOM 1924 C C . LYS A 1 218 ? -15.932 25.773 8.608 1.00 12.19 213 LYS A C 1
ATOM 1925 O O . LYS A 1 218 ? -16.276 24.588 8.685 1.00 12.58 213 LYS A O 1
ATOM 1931 N N A VAL A 1 219 ? -14.660 26.164 8.722 0.66 12.69 214 VAL A N 1
ATOM 1932 N N B VAL A 1 219 ? -14.658 26.143 8.764 0.34 10.04 214 VAL A N 1
ATOM 1933 C CA A VAL A 1 219 ? -13.604 25.197 9.000 0.66 11.78 214 VAL A CA 1
ATOM 1934 C CA B VAL A 1 219 ? -13.642 25.112 8.976 0.34 17.89 214 VAL A CA 1
ATOM 1935 C C A VAL A 1 219 ? -13.913 24.442 10.289 0.66 10.53 214 VAL A C 1
ATOM 1936 C C B VAL A 1 219 ? -13.801 24.446 10.340 0.34 21.48 214 VAL A C 1
ATOM 1937 O O A VAL A 1 219 ? -13.806 23.211 10.349 0.66 11.76 214 VAL A O 1
ATOM 1938 O O B VAL A 1 219 ? -13.441 23.274 10.510 0.34 15.19 214 VAL A O 1
ATOM 1945 N N . ILE A 1 220 ? -14.319 25.170 11.333 1.00 12.56 215 ILE A N 1
ATOM 1946 C CA . ILE A 1 220 ? -14.631 24.524 12.607 1.00 12.66 215 ILE A CA 1
ATOM 1947 C C . ILE A 1 220 ? -15.877 23.666 12.478 1.00 12.78 215 ILE A C 1
ATOM 1948 O O . ILE A 1 220 ? -15.951 22.585 13.068 1.00 13.27 215 ILE A O 1
ATOM 1953 N N . HIS A 1 221 ? -16.895 24.147 11.764 1.00 12.57 216 HIS A N 1
ATOM 1954 C CA . HIS A 1 221 ? -18.106 23.342 11.605 1.00 12.69 216 HIS A CA 1
ATOM 1955 C C . HIS A 1 221 ? -17.785 22.014 10.939 1.00 13.92 216 HIS A C 1
ATOM 1956 O O . HIS A 1 221 ? -18.285 20.960 11.359 1.00 14.49 216 HIS A O 1
ATOM 1963 N N A ASN A 1 222 ? -16.965 22.038 9.890 0.47 13.51 217 ASN A N 1
ATOM 1964 N N B ASN A 1 222 ? -16.966 22.049 9.885 0.53 12.51 217 ASN A N 1
ATOM 1965 C CA A ASN A 1 222 ? -16.589 20.788 9.242 0.47 10.22 217 ASN A CA 1
ATOM 1966 C CA B ASN A 1 222 ? -16.542 20.828 9.204 0.53 17.91 217 ASN A CA 1
ATOM 1967 C C A ASN A 1 222 ? -15.746 19.921 10.162 0.47 22.07 217 ASN A C 1
ATOM 1968 C C B ASN A 1 222 ? -15.739 19.937 10.140 0.53 9.44 217 ASN A C 1
ATOM 1969 O O A ASN A 1 222 ? -15.979 18.711 10.268 0.47 13.41 217 ASN A O 1
ATOM 1970 O O B ASN A 1 222 ? -16.003 18.734 10.253 0.53 14.59 217 ASN A O 1
ATOM 1979 N N . TYR A 1 223 ? -14.766 20.520 10.839 1.00 13.96 218 TYR A N 1
ATOM 1980 C CA . TYR A 1 223 ? -13.928 19.749 11.750 1.00 13.40 218 TYR A CA 1
ATOM 1981 C C . TYR A 1 223 ? -14.760 19.064 12.825 1.00 14.16 218 TYR A C 1
ATOM 1982 O O . TYR A 1 223 ? -14.571 17.875 13.112 1.00 14.38 218 TYR A O 1
ATOM 1991 N N . TYR A 1 224 ? -15.702 19.791 13.414 1.00 13.88 219 TYR A N 1
ATOM 1992 C CA . TYR A 1 224 ? -16.435 19.267 14.553 1.00 13.22 219 TYR A CA 1
ATOM 1993 C C . TYR A 1 224 ? -17.420 18.197 14.131 1.00 13.43 219 TYR A C 1
ATOM 1994 O O . TYR A 1 224 ? -17.536 17.160 14.797 1.00 13.86 219 TYR A O 1
ATOM 2003 N N . SER A 1 225 ? -18.141 18.428 13.031 1.00 13.22 220 SER A N 1
ATOM 2004 C CA . SER A 1 225 ? -19.024 17.383 12.534 1.00 13.78 220 SER A CA 1
ATOM 2005 C C . SER A 1 225 ? -18.238 16.139 12.158 1.00 14.60 220 SER A C 1
ATOM 2006 O O . SER A 1 225 ? -18.692 15.023 12.422 1.00 14.71 220 SER A O 1
ATOM 2009 N N . GLY A 1 226 ? -17.051 16.308 11.565 1.00 13.68 221 GLY A N 1
ATOM 2010 C CA . GLY A 1 226 ? -16.224 15.153 11.249 1.00 14.40 221 GLY A CA 1
ATOM 2011 C C . GLY A 1 226 ? -15.721 14.446 12.495 1.00 14.07 221 GLY A C 1
ATOM 2012 O O . GLY A 1 226 ? -15.615 13.215 12.519 1.00 15.59 221 GLY A O 1
ATOM 2013 N N . TYR A 1 227 ? -15.409 15.210 13.549 1.00 14.79 222 TYR A N 1
ATOM 2014 C CA . TYR A 1 227 ? -14.980 14.632 14.820 1.00 15.23 222 TYR A CA 1
ATOM 2015 C C . TYR A 1 227 ? -16.085 13.763 15.419 1.00 15.21 222 TYR A C 1
ATOM 2016 O O . TYR A 1 227 ? -15.839 12.635 15.871 1.00 15.75 222 TYR A O 1
ATOM 2025 N N . LYS A 1 228 ? -17.314 14.276 15.424 1.00 14.75 223 LYS A N 1
ATOM 2026 C CA . LYS A 1 228 ? -18.443 13.550 15.996 1.00 15.65 223 LYS A CA 1
ATOM 2027 C C . LYS A 1 228 ? -18.826 12.355 15.129 1.00 15.65 223 LYS A C 1
ATOM 2028 O O . LYS A 1 228 ? -19.239 11.314 15.656 1.00 16.33 223 LYS A O 1
ATOM 2034 N N . TYR A 1 229 ? -18.719 12.492 13.802 1.00 15.03 224 TYR A N 1
ATOM 2035 C CA . TYR A 1 229 ? -18.893 11.354 12.906 1.00 14.94 224 TYR A CA 1
ATOM 2036 C C . TYR A 1 229 ? -17.937 10.236 13.286 1.00 16.10 224 TYR A C 1
ATOM 2037 O O . TYR A 1 229 ? -18.345 9.086 13.473 1.00 16.90 224 TYR A O 1
ATOM 2046 N N . GLN A 1 230 ? -16.653 10.566 13.426 1.00 16.19 225 GLN A N 1
ATOM 2047 C CA . GLN A 1 230 ? -15.665 9.545 13.751 1.00 18.50 225 GLN A CA 1
ATOM 2048 C C . GLN A 1 230 ? -15.916 8.937 15.125 1.00 16.99 225 GLN A C 1
ATOM 2049 O O . GLN A 1 230 ? -15.740 7.729 15.312 1.00 18.73 225 GLN A O 1
ATOM 2055 N N A LYS A 1 231 ? -16.344 9.751 16.088 0.67 17.29 226 LYS A N 1
ATOM 2056 N N B LYS A 1 231 ? -16.316 9.760 16.097 0.33 17.92 226 LYS A N 1
ATOM 2057 C CA A LYS A 1 231 ? -16.575 9.254 17.442 0.67 18.76 226 LYS A CA 1
ATOM 2058 C CA B LYS A 1 231 ? -16.580 9.255 17.443 0.33 19.07 226 LYS A CA 1
ATOM 2059 C C A LYS A 1 231 ? -17.645 8.172 17.450 0.67 18.30 226 LYS A C 1
ATOM 2060 C C B LYS A 1 231 ? -17.629 8.154 17.419 0.33 19.21 226 LYS A C 1
ATOM 2061 O O A LYS A 1 231 ? -17.519 7.167 18.164 0.67 19.49 226 LYS A O 1
ATOM 2062 O O B LYS A 1 231 ? -17.466 7.116 18.073 0.33 26.46 226 LYS A O 1
ATOM 2073 N N . LYS A 1 232 ? -18.708 8.357 16.665 1.00 18.76 227 LYS A N 1
ATOM 2074 C CA . LYS A 1 232 ? -19.750 7.343 16.577 1.00 19.41 227 LYS A CA 1
ATOM 2075 C C . LYS A 1 232 ? -19.298 6.155 15.737 1.00 18.80 227 LYS A C 1
ATOM 2076 O O . LYS A 1 232 ? -19.482 5.001 16.135 1.00 20.41 227 LYS A O 1
ATOM 2082 N N A VAL A 1 233 ? -18.714 6.421 14.563 0.79 18.16 228 VAL A N 1
ATOM 2083 N N B VAL A 1 233 ? -18.699 6.410 14.572 0.21 17.81 228 VAL A N 1
ATOM 2084 C CA A VAL A 1 233 ? -18.391 5.343 13.627 0.79 17.25 228 VAL A CA 1
ATOM 2085 C CA B VAL A 1 233 ? -18.430 5.307 13.652 0.21 18.54 228 VAL A CA 1
ATOM 2086 C C A VAL A 1 233 ? -17.361 4.386 14.215 0.79 19.99 228 VAL A C 1
ATOM 2087 C C B VAL A 1 233 ? -17.325 4.388 14.172 0.21 18.09 228 VAL A C 1
ATOM 2088 O O A VAL A 1 233 ? -17.443 3.170 13.998 0.79 19.21 228 VAL A O 1
ATOM 2089 O O B VAL A 1 233 ? -17.296 3.199 13.838 0.21 24.34 228 VAL A O 1
ATOM 2096 N N . ALA A 1 234 ? -16.422 4.901 15.013 1.00 21.21 229 ALA A N 1
ATOM 2097 C CA . ALA A 1 234 ? -15.359 4.065 15.565 1.00 23.34 229 ALA A CA 1
ATOM 2098 C C . ALA A 1 234 ? -15.892 2.961 16.460 1.00 23.47 229 ALA A C 1
ATOM 2099 O O . ALA A 1 234 ? -15.177 1.983 16.708 1.00 25.55 229 ALA A O 1
ATOM 2101 N N . LYS A 1 235 ? -17.120 3.087 16.956 1.00 21.46 230 LYS A N 1
ATOM 2102 C CA . LYS A 1 235 ? -17.698 2.070 17.819 1.00 23.47 230 LYS A CA 1
ATOM 2103 C C . LYS A 1 235 ? -18.509 1.033 17.061 1.00 22.18 230 LYS A C 1
ATOM 2104 O O . LYS A 1 235 ? -18.988 0.072 17.672 1.00 24.08 230 LYS A O 1
ATOM 2110 N N . LEU A 1 236 ? -18.680 1.209 15.760 1.00 20.92 231 LEU A N 1
ATOM 2111 C CA . LEU A 1 236 ? -19.539 0.326 14.988 1.00 20.83 231 LEU A CA 1
ATOM 2112 C C . LEU A 1 236 ? -18.752 -0.862 14.442 1.00 18.47 231 LEU A C 1
ATOM 2113 O O . LEU A 1 236 ? -17.519 -0.886 14.447 1.00 19.06 231 LEU A O 1
ATOM 2118 N N . SER A 1 237 ? -19.496 -1.870 13.981 1.00 17.61 232 SER A N 1
ATOM 2119 C CA . SER A 1 237 ? -18.883 -3.081 13.457 1.00 17.85 232 SER A CA 1
ATOM 2120 C C . SER A 1 237 ? -18.027 -2.759 12.232 1.00 16.27 232 SER A C 1
ATOM 2121 O O . SER A 1 237 ? -18.251 -1.759 11.551 1.00 16.85 232 SER A O 1
ATOM 2124 N N . PRO A 1 238 ? -17.053 -3.609 11.925 1.00 17.45 233 PRO A N 1
ATOM 2125 C CA . PRO A 1 238 ? -16.264 -3.380 10.698 1.00 18.73 233 PRO A CA 1
ATOM 2126 C C . PRO A 1 238 ? -17.124 -3.243 9.452 1.00 16.39 233 PRO A C 1
ATOM 2127 O O . PRO A 1 238 ? -16.859 -2.379 8.604 1.00 17.13 233 PRO A O 1
ATOM 2131 N N A GLU A 1 239 ? -18.161 -4.067 9.321 0.61 16.87 234 GLU A N 1
ATOM 2132 N N B GLU A 1 239 ? -18.174 -4.059 9.351 0.39 17.90 234 GLU A N 1
ATOM 2133 C CA A GLU A 1 239 ? -19.061 -3.940 8.181 0.61 17.87 234 GLU A CA 1
ATOM 2134 C CA B GLU A 1 239 ? -19.105 -3.975 8.232 0.39 18.67 234 GLU A CA 1
ATOM 2135 C C A GLU A 1 239 ? -19.712 -2.565 8.146 0.61 17.51 234 GLU A C 1
ATOM 2136 C C B GLU A 1 239 ? -19.766 -2.606 8.161 0.39 17.03 234 GLU A C 1
ATOM 2137 O O A GLU A 1 239 ? -19.746 -1.909 7.100 0.61 17.22 234 GLU A O 1
ATOM 2138 O O B GLU A 1 239 ? -19.873 -2.012 7.084 0.39 15.68 234 GLU A O 1
ATOM 2149 N N A LYS A 1 240 ? -20.230 -2.109 9.286 0.61 17.76 235 LYS A N 1
ATOM 2150 N N B LYS A 1 240 ? -20.234 -2.096 9.301 0.39 15.68 235 LYS A N 1
ATOM 2151 C CA A LYS A 1 240 ? -20.910 -0.821 9.310 0.61 17.88 235 LYS A CA 1
ATOM 2152 C CA B LYS A 1 240 ? -20.918 -0.810 9.297 0.39 15.13 235 LYS A CA 1
ATOM 2153 C C A LYS A 1 240 ? -19.939 0.318 9.029 0.61 18.50 235 LYS A C 1
ATOM 2154 C C B LYS A 1 240 ? -19.949 0.338 9.057 0.39 15.00 235 LYS A C 1
ATOM 2155 O O A LYS A 1 240 ? -20.283 1.275 8.320 0.61 13.66 235 LYS A O 1
ATOM 2156 O O B LYS A 1 240 ? -20.310 1.326 8.406 0.39 24.13 235 LYS A O 1
ATOM 2167 N N . GLN A 1 241 ? -18.716 0.230 9.562 1.00 16.36 236 GLN A N 1
ATOM 2168 C CA . GLN A 1 241 ? -17.716 1.257 9.274 1.00 15.86 236 GLN A CA 1
ATOM 2169 C C . GLN A 1 241 ? -17.406 1.319 7.780 1.00 16.51 236 GLN A C 1
ATOM 2170 O O . GLN A 1 241 ? -17.298 2.408 7.201 1.00 16.37 236 GLN A O 1
ATOM 2176 N N . ALA A 1 242 ? -17.252 0.165 7.139 1.00 15.82 237 ALA A N 1
ATOM 2177 C CA . ALA A 1 242 ? -16.973 0.149 5.706 1.00 16.62 237 ALA A CA 1
ATOM 2178 C C . ALA A 1 242 ? -18.166 0.655 4.903 1.00 16.21 237 ALA A C 1
ATOM 2179 O O . ALA A 1 242 ? -17.990 1.336 3.880 1.00 15.85 237 ALA A O 1
ATOM 2181 N N A GLU A 1 243 ? -19.383 0.310 5.331 0.64 15.90 238 GLU A N 1
ATOM 2182 N N B GLU A 1 243 ? -19.38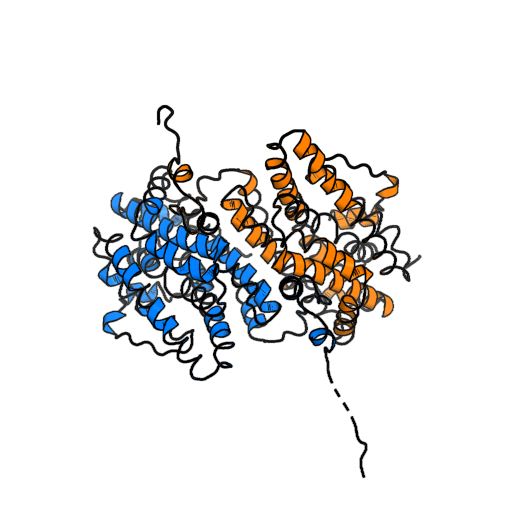5 0.320 5.334 0.36 15.49 238 GLU A N 1
ATOM 2183 C CA A GLU A 1 243 ? -20.581 0.836 4.688 0.64 16.64 238 GLU A CA 1
ATOM 2184 C CA B GLU A 1 243 ? -20.577 0.845 4.674 0.36 15.71 238 GLU A CA 1
ATOM 2185 C C A GLU A 1 243 ? -20.608 2.354 4.746 0.64 15.77 238 GLU A C 1
ATOM 2186 C C B GLU A 1 243 ? -20.617 2.363 4.746 0.36 17.04 238 GLU A C 1
ATOM 2187 O O A GLU A 1 243 ? -20.955 3.018 3.761 0.64 17.78 238 GLU A O 1
ATOM 2188 O O B GLU A 1 243 ? -20.973 3.033 3.769 0.36 13.96 238 GLU A O 1
ATOM 2199 N N . MET A 1 244 ? -20.261 2.926 5.900 1.00 15.30 239 MET A N 1
ATOM 2200 C CA . MET A 1 244 ? -20.293 4.378 6.038 1.00 15.27 239 MET A CA 1
ATOM 2201 C C . MET A 1 244 ? -19.214 5.040 5.197 1.00 15.58 239 MET A C 1
ATOM 2202 O O . MET A 1 244 ? -19.455 6.102 4.611 1.00 15.58 239 MET A O 1
ATOM 2207 N N A LYS A 1 245 ? -18.021 4.451 5.129 0.64 15.48 240 LYS A N 1
ATOM 2208 N N B LYS A 1 245 ? -18.028 4.431 5.112 0.36 16.17 240 LYS A N 1
ATOM 2209 C CA A LYS A 1 245 ? -17.001 4.998 4.239 0.64 17.00 240 LYS A CA 1
ATOM 2210 C CA B LYS A 1 245 ? -16.986 4.978 4.247 0.36 15.99 240 LYS A CA 1
ATOM 2211 C C A LYS A 1 245 ? -17.499 5.025 2.799 0.64 18.34 240 LYS A C 1
ATOM 2212 C C B LYS A 1 245 ? -17.427 4.987 2.787 0.36 13.57 240 LYS A C 1
ATOM 2213 O O A LYS A 1 245 ? -17.368 6.040 2.095 0.64 14.32 240 LYS A O 1
ATOM 2214 O O B LYS A 1 245 ? -17.174 5.955 2.057 0.36 19.25 240 LYS A O 1
ATOM 2225 N N . GLU A 1 246 ? -18.083 3.916 2.340 1.00 16.13 241 GLU A N 1
ATOM 2226 C CA . GLU A 1 246 ? -18.617 3.878 0.984 1.00 16.71 241 GLU A CA 1
ATOM 2227 C C . GLU A 1 246 ? -19.671 4.960 0.779 1.00 15.45 241 GLU A C 1
ATOM 2228 O O . GLU A 1 246 ? -19.683 5.626 -0.265 1.00 17.12 241 GLU A O 1
ATOM 2234 N N . PHE A 1 247 ? -20.546 5.169 1.772 1.00 16.10 242 PHE A N 1
ATOM 2235 C CA . PHE A 1 247 ? -21.563 6.206 1.664 1.00 15.28 242 PHE A CA 1
ATOM 2236 C C . PHE A 1 247 ? -20.929 7.583 1.545 1.00 15.37 242 PHE A C 1
ATOM 2237 O O . PHE A 1 247 ? -21.348 8.400 0.707 1.00 15.86 242 PHE A O 1
ATOM 2245 N N . VAL A 1 248 ? -19.923 7.865 2.372 1.00 14.99 243 VAL A N 1
ATOM 2246 C CA . VAL A 1 248 ? -19.261 9.170 2.318 1.00 15.22 243 VAL A CA 1
ATOM 2247 C C . VAL A 1 248 ? -18.691 9.424 0.929 1.00 16.24 243 VAL A C 1
ATOM 2248 O O . VAL A 1 248 ? -18.876 10.508 0.354 1.00 15.31 243 VAL A O 1
ATOM 2252 N N . PHE A 1 249 ? -17.972 8.452 0.377 1.00 14.93 244 PHE A N 1
ATOM 2253 C CA . PHE A 1 249 ? -17.393 8.660 -0.946 1.00 14.91 244 PHE A CA 1
ATOM 2254 C C . PHE A 1 249 ? -18.472 8.756 -2.017 1.00 16.83 244 PHE A C 1
ATOM 2255 O O . PHE A 1 249 ? -18.357 9.572 -2.944 1.00 17.24 244 PHE A O 1
ATOM 2263 N N . LYS A 1 250 ? -19.523 7.937 -1.927 1.00 17.30 245 LYS A N 1
ATOM 2264 C CA . LYS A 1 250 ? -20.602 7.997 -2.913 1.00 17.42 245 LYS A CA 1
ATOM 2265 C C . LYS A 1 250 ? -21.264 9.368 -2.906 1.00 17.70 245 LYS A C 1
ATOM 2266 O O . LYS A 1 250 ? -21.479 9.972 -3.963 1.00 17.62 245 LYS A O 1
ATOM 2272 N N . LEU A 1 251 ? -21.609 9.863 -1.723 1.00 17.13 246 LEU A N 1
ATOM 2273 C CA . LEU A 1 251 ? -22.286 11.149 -1.639 1.00 15.83 246 LEU A CA 1
ATOM 2274 C C . LEU A 1 251 ? -21.365 12.278 -2.077 1.00 16.11 246 LEU A C 1
ATOM 2275 O O . LEU A 1 251 ? -21.791 13.183 -2.808 1.00 16.29 246 LEU A O 1
ATOM 2280 N N . LEU A 1 252 ? -20.101 12.241 -1.657 1.00 15.70 247 LEU A N 1
ATOM 2281 C CA . LEU A 1 252 ? -19.151 13.265 -2.087 1.00 15.71 247 LEU A CA 1
ATOM 2282 C C . LEU A 1 252 ? -19.036 13.302 -3.600 1.00 16.30 247 LEU A C 1
ATOM 2283 O O . LEU A 1 252 ? -19.078 14.378 -4.210 1.00 16.74 247 LEU A O 1
ATOM 2288 N N A TYR A 1 253 ? -18.853 12.143 -4.226 0.54 17.72 248 TYR A N 1
ATOM 2289 N N B TYR A 1 253 ? -18.928 12.137 -4.236 0.46 15.66 248 TYR A N 1
ATOM 2290 C CA A TYR A 1 253 ? -18.703 12.132 -5.675 0.54 17.72 248 TYR A CA 1
ATOM 2291 C CA B TYR A 1 253 ? -18.768 12.128 -5.685 0.46 17.01 248 TYR A CA 1
ATOM 2292 C C A TYR A 1 253 ? -19.960 12.648 -6.354 0.54 15.10 248 TYR A C 1
ATOM 2293 C C B TYR A 1 253 ? -20.047 12.542 -6.405 0.46 23.98 248 TYR A C 1
ATOM 2294 O O A TYR A 1 253 ? -19.882 13.373 -7.354 0.54 15.50 248 TYR A O 1
ATOM 2295 O O B TYR A 1 253 ? -19.978 13.072 -7.524 0.46 20.31 248 TYR A O 1
ATOM 2312 N N A GLU A 1 254 ? -21.132 12.297 -5.823 0.54 18.43 249 GLU A N 1
ATOM 2313 N N B GLU A 1 254 ? -21.216 12.316 -5.797 0.46 17.01 249 GLU A N 1
ATOM 2314 C CA A GLU A 1 254 ? -22.367 12.822 -6.391 0.54 17.64 249 GLU A CA 1
ATOM 2315 C CA B GLU A 1 254 ? -22.445 12.861 -6.367 0.46 19.73 249 GLU A CA 1
ATOM 2316 C C A GLU A 1 254 ? -22.427 14.339 -6.251 0.54 12.62 249 GLU A C 1
ATOM 2317 C C B GLU A 1 254 ? -22.412 14.381 -6.339 0.46 28.93 249 GLU A C 1
ATOM 2318 O O A GLU A 1 254 ? -22.853 15.039 -7.179 0.54 19.76 249 GLU A O 1
ATOM 2319 O O B GLU A 1 254 ? -22.720 15.045 -7.337 0.46 16.14 249 GLU A O 1
ATOM 2330 N N A LEU A 1 255 ? -21.988 14.867 -5.108 0.54 17.12 250 LEU A N 1
ATOM 2331 N N B LEU A 1 255 ? -22.030 14.950 -5.194 0.46 15.04 250 LEU A N 1
ATOM 2332 C CA A LEU A 1 255 ? -21.963 16.314 -4.944 0.54 16.66 250 LEU A CA 1
ATOM 2333 C CA B LEU A 1 255 ? -22.025 16.399 -5.057 0.46 13.10 250 LEU A CA 1
ATOM 2334 C C A LEU A 1 255 ? -20.944 16.963 -5.871 0.54 14.34 250 LEU A C 1
ATOM 2335 C C B LEU A 1 255 ? -20.886 17.046 -5.831 0.46 18.58 250 LEU A C 1
ATOM 2336 O O A LEU A 1 255 ? -21.203 18.038 -6.423 0.54 13.53 250 LEU A O 1
ATOM 2337 O O B LEU A 1 255 ? -21.006 18.207 -6.239 0.46 18.61 250 LEU A O 1
ATOM 2346 N N . ILE A 1 256 ? -19.779 16.333 -6.048 1.00 16.56 251 ILE A N 1
ATOM 2347 C CA . ILE A 1 256 ? -18.765 16.861 -6.961 1.00 15.37 251 ILE A CA 1
ATOM 2348 C C . ILE A 1 256 ? -19.325 16.963 -8.369 1.00 16.43 251 ILE A C 1
ATOM 2349 O O . ILE A 1 256 ? -19.130 17.973 -9.054 1.00 17.04 251 ILE A O 1
ATOM 2354 N N . ASP A 1 257 ? -20.058 15.945 -8.815 1.00 16.24 252 ASP A N 1
ATOM 2355 C CA . ASP A 1 257 ? -20.640 16.002 -10.153 1.00 18.53 252 ASP A CA 1
ATOM 2356 C C . ASP A 1 257 ? -21.649 17.135 -10.270 1.00 16.53 252 ASP A C 1
ATOM 2357 O O . ASP A 1 257 ? -21.671 17.853 -11.279 1.00 17.50 252 ASP A O 1
ATOM 2362 N N . LEU A 1 258 ? -22.486 17.327 -9.245 1.00 16.02 253 LEU A N 1
ATOM 2363 C CA . LEU A 1 258 ? -23.447 18.425 -9.273 1.00 15.78 253 LEU A CA 1
ATOM 2364 C C . LEU A 1 258 ? -22.741 19.766 -9.217 1.00 14.92 253 LEU A C 1
ATOM 2365 O O . LEU A 1 258 ? -23.150 20.717 -9.895 1.00 15.32 253 LEU A O 1
ATOM 2370 N N . GLU A 1 259 ? -21.673 19.854 -8.431 1.00 14.86 254 GLU A N 1
ATOM 2371 C CA . GLU A 1 259 ? -20.924 21.100 -8.340 1.00 14.77 254 GLU A CA 1
ATOM 2372 C C . GLU A 1 259 ? -20.272 21.446 -9.671 1.00 15.20 254 GLU A C 1
ATOM 2373 O O . GLU A 1 259 ? -20.320 22.602 -10.104 1.00 16.22 254 GLU A O 1
ATOM 2379 N N . LYS A 1 260 ? -19.668 20.460 -10.333 1.00 16.01 255 LYS A N 1
ATOM 2380 C CA . LYS A 1 260 ? -19.042 20.720 -11.625 1.00 16.74 255 LYS A CA 1
ATOM 2381 C C . LYS A 1 260 ? -20.049 21.260 -12.628 1.00 17.09 255 LYS A C 1
ATOM 2382 O O . LYS A 1 260 ? -19.765 22.230 -13.345 1.00 17.46 255 LYS A O 1
ATOM 2388 N N . ALA A 1 261 ? -21.237 20.652 -12.692 1.00 16.49 256 ALA A N 1
ATOM 2389 C CA . ALA A 1 261 ? -22.247 21.120 -13.637 1.00 17.57 256 ALA A CA 1
ATOM 2390 C C . ALA A 1 261 ? -22.694 22.539 -13.312 1.00 16.27 256 ALA A C 1
ATOM 2391 O O . ALA A 1 261 ? -22.891 23.361 -14.215 1.00 17.58 256 ALA A O 1
ATOM 2393 N N . TYR A 1 262 ? -22.847 22.849 -12.021 1.00 15.65 257 TYR A N 1
ATOM 2394 C CA . TYR A 1 262 ? -23.269 24.186 -11.620 1.00 15.39 257 TYR A CA 1
ATOM 2395 C C . TYR A 1 262 ? -22.193 25.221 -11.919 1.00 14.73 257 TYR A C 1
ATOM 2396 O O . TYR A 1 262 ? -22.487 26.281 -12.478 1.00 15.85 257 TYR A O 1
ATOM 2405 N N . LEU A 1 263 ? -20.943 24.945 -11.536 1.00 14.33 258 LEU A N 1
ATOM 2406 C CA . LEU A 1 263 ? -19.879 25.927 -11.747 1.00 15.40 258 LEU A CA 1
ATOM 2407 C C . LEU A 1 263 ? -19.632 26.165 -13.234 1.00 16.86 258 LEU A C 1
ATOM 2408 O O . LEU A 1 263 ? -19.329 27.291 -13.642 1.00 17.27 258 LEU A O 1
ATOM 2413 N N A LYS A 1 264 ? -19.761 25.117 -14.054 0.49 15.92 259 LYS A N 1
ATOM 2414 N N B LYS A 1 264 ? -19.721 25.120 -14.059 0.51 15.64 259 LYS A N 1
ATOM 2415 C CA A LYS A 1 264 ? -19.605 25.286 -15.493 0.49 21.78 259 LYS A CA 1
ATOM 2416 C CA B LYS A 1 264 ? -19.591 25.343 -15.495 0.51 14.91 259 LYS A CA 1
ATOM 2417 C C A LYS A 1 264 ? -20.670 26.215 -16.060 0.49 19.42 259 LYS A C 1
ATOM 2418 C C B LYS A 1 264 ? -20.651 26.315 -15.988 0.51 19.01 259 LYS A C 1
ATOM 2419 O O A LYS A 1 264 ? -20.396 26.990 -16.982 0.49 21.50 259 LYS A O 1
ATOM 2420 O O B LYS A 1 264 ? -20.350 27.233 -16.763 0.51 17.93 259 LYS A O 1
ATOM 2431 N N . GLU A 1 265 ? -21.894 26.149 -15.530 1.00 17.18 260 GLU A N 1
ATOM 2432 C CA . GLU A 1 265 ? -22.953 27.058 -15.957 1.00 18.53 260 GLU A CA 1
ATOM 2433 C C . GLU A 1 265 ? -22.748 28.454 -15.380 1.00 18.60 260 GLU A C 1
ATOM 2434 O O . GLU A 1 265 ? -22.834 29.453 -16.104 1.00 19.27 260 GLU A O 1
ATOM 2440 N N . LEU A 1 266 ? -22.483 28.531 -14.071 1.00 17.72 261 LEU A N 1
ATOM 2441 C CA . LEU A 1 266 ? -22.321 29.815 -13.386 1.00 17.31 261 LEU A CA 1
ATOM 2442 C C . LEU A 1 266 ? -21.224 30.656 -14.030 1.00 17.48 261 LEU A C 1
ATOM 2443 O O . LEU A 1 266 ? -21.399 31.860 -14.261 1.00 18.83 261 LEU A O 1
ATOM 2448 N N . TYR A 1 267 ? -20.080 30.044 -14.311 1.00 17.27 262 TYR A N 1
ATOM 2449 C CA . TYR A 1 267 ? -18.906 30.769 -14.765 1.00 17.96 262 TYR A CA 1
ATOM 2450 C C . TYR A 1 267 ? -18.721 30.707 -16.279 1.00 21.61 262 TYR A C 1
ATOM 2451 O O . TYR A 1 267 ? -17.661 31.117 -16.777 1.00 21.24 262 TYR A O 1
ATOM 2460 N N A GLU A 1 268 ? -19.748 30.273 -17.020 0.51 27.17 263 GLU A N 1
ATOM 2461 N N B GLU A 1 268 ? -19.718 30.194 -17.011 0.49 16.76 263 GLU A N 1
ATOM 2462 C CA A GLU A 1 268 ? -19.574 29.902 -18.426 0.51 23.25 263 GLU A CA 1
ATOM 2463 C CA B GLU A 1 268 ? -19.564 29.913 -18.441 0.49 20.47 263 GLU A CA 1
ATOM 2464 C C A GLU A 1 268 ? -19.058 31.047 -19.294 0.51 34.07 263 GLU A C 1
ATOM 2465 C C B GLU A 1 268 ? -18.928 31.072 -19.204 0.49 19.19 263 GLU A C 1
ATOM 2466 O O A GLU A 1 268 ? -18.334 30.803 -20.265 0.51 21.13 263 GLU A O 1
ATOM 2467 O O B GLU A 1 268 ? -17.996 30.873 -19.991 0.49 46.08 263 GLU A O 1
ATOM 2478 N N . ASP A 1 269 ? -19.412 32.289 -18.983 1.00 23.15 264 ASP A N 1
ATOM 2479 C CA . ASP A 1 269 ? -18.971 33.411 -19.810 1.00 22.39 264 ASP A CA 1
ATOM 2480 C C . ASP A 1 269 ? -17.605 33.960 -19.409 1.00 22.40 264 ASP A C 1
ATOM 2481 O O . ASP A 1 269 ? -17.083 34.846 -20.095 1.00 23.26 264 ASP A O 1
ATOM 2486 N N . PHE A 1 270 ? -17.003 33.442 -18.341 1.00 19.18 265 PHE A N 1
ATOM 2487 C CA . PHE A 1 270 ? -15.878 34.090 -17.689 1.00 17.51 265 PHE A CA 1
ATOM 2488 C C . PHE A 1 270 ? -14.608 33.252 -17.650 1.00 19.45 265 PHE A C 1
ATOM 2489 O O . PHE A 1 270 ? -13.552 33.789 -17.300 1.00 23.06 265 PHE A O 1
ATOM 2497 N N . GLY A 1 271 ? -14.676 31.971 -17.974 1.00 18.01 266 GLY A N 1
ATOM 2498 C CA . GLY A 1 271 ? -13.491 31.139 -17.984 1.00 19.31 266 GLY A CA 1
ATOM 2499 C C . GLY A 1 271 ? -13.034 30.642 -16.629 1.00 19.41 266 GLY A C 1
ATOM 2500 O O . GLY A 1 271 ? -11.969 30.025 -16.548 1.00 24.17 266 GLY A O 1
ATOM 2501 N N . LEU A 1 272 ? -13.816 30.846 -15.568 1.00 17.70 267 LEU A N 1
ATOM 2502 C CA . LEU A 1 272 ? -13.375 30.517 -14.217 1.00 16.43 267 LEU A CA 1
ATOM 2503 C C . LEU A 1 272 ? -13.682 29.090 -13.802 1.00 17.79 267 LEU A C 1
ATOM 2504 O O . LEU A 1 272 ? -13.169 28.648 -12.766 1.00 17.49 267 LEU A O 1
ATOM 2509 N N . ALA A 1 273 ? -14.527 28.364 -14.541 1.00 16.95 268 ALA A N 1
ATOM 2510 C CA . ALA A 1 273 ? -15.049 27.105 -14.017 1.00 18.39 268 ALA A CA 1
ATOM 2511 C C . ALA A 1 273 ? -13.948 26.084 -13.804 1.00 18.19 268 ALA A C 1
ATOM 2512 O O . ALA A 1 273 ? -13.950 25.379 -12.794 1.00 18.45 268 ALA A O 1
ATOM 2514 N N . ASP A 1 274 ? -13.013 25.954 -14.749 1.00 18.63 269 ASP A N 1
ATOM 2515 C CA . ASP A 1 274 ? -11.993 24.921 -14.580 1.00 20.58 269 ASP A CA 1
ATOM 2516 C C . ASP A 1 274 ? -11.165 25.180 -13.326 1.00 19.60 269 ASP A C 1
ATOM 2517 O O . ASP A 1 274 ? -10.887 24.260 -12.552 1.00 20.26 269 ASP A O 1
ATOM 2522 N N . ASP A 1 275 ? -10.819 26.442 -13.081 1.00 20.01 270 ASP A N 1
ATOM 2523 C CA . ASP A 1 275 ? -10.027 26.777 -11.905 1.00 18.65 270 ASP A CA 1
ATOM 2524 C C . ASP A 1 275 ? -10.839 26.615 -10.628 1.00 16.86 270 ASP A C 1
ATOM 2525 O O . ASP A 1 275 ? -10.332 26.110 -9.620 1.00 17.35 270 ASP A O 1
ATOM 2530 N N . ALA A 1 276 ? -12.102 27.036 -10.657 1.00 15.56 271 ALA A N 1
ATOM 2531 C CA . ALA A 1 276 ? -12.949 26.916 -9.476 1.00 14.41 271 ALA A CA 1
ATOM 2532 C C . ALA A 1 276 ? -13.216 25.460 -9.133 1.00 15.20 271 ALA A C 1
ATOM 2533 O O . ALA A 1 276 ? -13.333 25.114 -7.948 1.00 14.42 271 ALA A O 1
ATOM 2535 N N . ILE A 1 277 ? -13.294 24.594 -10.139 1.00 15.95 272 ILE A N 1
ATOM 2536 C CA . ILE A 1 277 ? -13.503 23.173 -9.894 1.00 15.73 272 ILE A CA 1
ATOM 2537 C C . ILE A 1 277 ? -12.301 22.564 -9.178 1.00 17.38 272 ILE A C 1
ATOM 2538 O O . ILE A 1 277 ? -12.465 21.783 -8.231 1.00 17.75 272 ILE A O 1
ATOM 2543 N N A ARG A 1 278 ? -11.084 22.912 -9.608 0.66 17.18 273 ARG A N 1
ATOM 2544 N N B ARG A 1 278 ? -11.079 22.916 -9.588 0.34 17.53 273 ARG A N 1
ATOM 2545 C CA A ARG A 1 278 ? -9.898 22.440 -8.899 0.66 16.47 273 ARG A CA 1
ATOM 2546 C CA B ARG A 1 278 ? -9.910 22.408 -8.870 0.34 16.97 273 ARG A CA 1
ATOM 2547 C C A ARG A 1 278 ? -9.887 22.933 -7.455 0.66 15.58 273 ARG A C 1
ATOM 2548 C C B ARG A 1 278 ? -9.863 22.938 -7.441 0.34 20.57 273 ARG A C 1
ATOM 2549 O O A ARG A 1 278 ? -9.528 22.186 -6.538 0.66 15.51 273 ARG A O 1
ATOM 2550 O O B ARG A 1 278 ? -9.446 22.225 -6.519 0.34 20.36 273 ARG A O 1
ATOM 2565 N N . PHE A 1 279 ? -10.274 24.192 -7.241 1.00 15.86 274 PHE A N 1
ATOM 2566 C CA . PHE A 1 279 ? -10.342 24.749 -5.893 1.00 15.43 274 PHE A CA 1
ATOM 2567 C C . PHE A 1 279 ? -11.373 24.002 -5.049 1.00 15.62 274 PHE A C 1
ATOM 2568 O O . PHE A 1 279 ? -11.127 23.701 -3.871 1.00 16.38 274 PHE A O 1
ATOM 2576 N N A SER A 1 280 ? -12.513 23.664 -5.656 0.68 16.18 275 SER A N 1
ATOM 2577 N N B SER A 1 280 ? -12.531 23.700 -5.635 0.32 13.17 275 SER A N 1
ATOM 2578 C CA A SER A 1 280 ? -13.555 22.876 -5.003 0.68 16.32 275 SER A CA 1
ATOM 2579 C CA B SER A 1 280 ? -13.524 22.875 -4.957 0.32 15.48 275 SER A CA 1
ATOM 2580 C C A SER A 1 280 ? -13.054 21.482 -4.626 0.68 15.97 275 SER A C 1
ATOM 2581 C C B SER A 1 280 ? -12.943 21.520 -4.578 0.32 14.81 275 SER A C 1
ATOM 2582 O O A SER A 1 280 ? -13.281 21.006 -3.504 0.68 14.76 275 SER A O 1
ATOM 2583 O O B SER A 1 280 ? -13.000 21.110 -3.411 0.32 17.54 275 SER A O 1
ATOM 2588 N N . VAL A 1 281 ? -12.379 20.807 -5.558 1.00 16.22 276 VAL A N 1
ATOM 2589 C CA . VAL A 1 281 ? -11.924 19.443 -5.300 1.00 17.00 276 VAL A CA 1
ATOM 2590 C C . VAL A 1 281 ? -10.796 19.407 -4.275 1.00 17.13 276 VAL A C 1
ATOM 2591 O O . VAL A 1 281 ? -10.713 18.469 -3.476 1.00 16.79 276 VAL A O 1
ATOM 2595 N N . TYR A 1 282 ? -9.933 20.429 -4.248 1.00 16.82 277 TYR A N 1
ATOM 2596 C CA . TYR A 1 282 ? -8.968 20.540 -3.157 1.00 17.30 277 TYR A CA 1
ATOM 2597 C C . TYR A 1 282 ? -9.677 20.466 -1.810 1.00 17.97 277 TYR A C 1
ATOM 2598 O O . TYR A 1 282 ? -9.246 19.749 -0.899 1.00 17.88 277 TYR A O 1
ATOM 2607 N N . ASN A 1 283 ? -10.794 21.180 -1.683 1.00 16.63 278 ASN A N 1
ATOM 2608 C CA . ASN A 1 283 ? -11.548 21.170 -0.439 1.00 16.63 278 ASN A CA 1
ATOM 2609 C C . ASN A 1 283 ? -12.314 19.872 -0.227 1.00 17.06 278 ASN A C 1
ATOM 2610 O O . ASN A 1 283 ? -12.498 19.458 0.924 1.00 16.63 278 ASN A O 1
ATOM 2615 N N . ALA A 1 284 ? -12.726 19.193 -1.296 1.00 15.85 279 ALA A N 1
ATOM 2616 C CA . ALA A 1 284 ? -13.262 17.844 -1.141 1.00 16.84 279 ALA A CA 1
ATOM 2617 C C . ALA A 1 284 ? -12.259 16.932 -0.438 1.00 17.90 279 ALA A C 1
ATOM 2618 O O . ALA A 1 284 ? -12.635 16.105 0.408 1.00 17.01 279 ALA A O 1
ATOM 2620 N N . GLY A 1 285 ? -10.976 17.068 -0.769 1.00 17.68 280 GLY A N 1
ATOM 2621 C CA . GLY A 1 285 ? -9.959 16.267 -0.101 1.00 18.03 280 GLY A CA 1
ATOM 2622 C C . GLY A 1 285 ? -9.841 16.582 1.379 1.00 20.08 280 GLY A C 1
ATOM 2623 O O . GLY A 1 285 ? -9.694 15.677 2.205 1.00 19.49 280 GLY A O 1
ATOM 2624 N N A LYS A 1 286 ? -9.886 17.868 1.733 0.71 20.22 281 LYS A N 1
ATOM 2625 N N B LYS A 1 286 ? -9.906 17.867 1.736 0.29 17.91 281 LYS A N 1
ATOM 2626 C CA A LYS A 1 286 ? -9.840 18.248 3.141 0.71 21.36 281 LYS A CA 1
ATOM 2627 C CA B LYS A 1 286 ? -9.836 18.248 3.144 0.29 19.47 281 LYS A CA 1
ATOM 2628 C C A LYS A 1 286 ? -11.052 17.717 3.888 0.71 25.57 281 LYS A C 1
ATOM 2629 C C B LYS A 1 286 ? -11.061 17.762 3.906 0.29 14.85 281 LYS A C 1
ATOM 2630 O O A LYS A 1 286 ? -10.936 17.269 5.035 0.71 23.30 281 LYS A O 1
ATOM 2631 O O B LYS A 1 286 ? -10.963 17.399 5.084 0.29 16.46 281 LYS A O 1
ATOM 2642 N N . PHE A 1 287 ? -12.223 17.759 3.251 1.00 18.81 282 PHE A N 1
ATOM 2643 C CA . PHE A 1 287 ? -13.422 17.202 3.862 1.00 17.57 282 PHE A CA 1
ATOM 2644 C C . PHE A 1 287 ? -13.220 15.731 4.209 1.00 19.10 282 PHE A C 1
ATOM 2645 O O . PHE A 1 287 ? -13.521 15.296 5.329 1.00 18.31 282 PHE A O 1
ATOM 2653 N N . LEU A 1 288 ? -12.684 14.950 3.270 1.00 16.76 283 LEU A N 1
ATOM 2654 C CA . LEU A 1 288 ? -12.456 13.536 3.553 1.00 17.17 283 LEU A CA 1
ATOM 2655 C C . LEU A 1 288 ? -11.520 13.366 4.741 1.00 19.39 283 LEU A C 1
ATOM 2656 O O . LEU A 1 288 ? -11.754 12.523 5.614 1.00 18.88 283 LEU A O 1
ATOM 2661 N N . GLN A 1 289 ? -10.471 14.183 4.812 1.00 18.89 284 GLN A N 1
ATOM 2662 C CA . GLN A 1 289 ? -9.514 14.057 5.908 1.00 20.97 284 GLN A CA 1
ATOM 2663 C C . GLN A 1 289 ? -10.159 14.358 7.257 1.00 23.10 284 GLN A C 1
ATOM 2664 O O . GLN A 1 289 ? -9.838 13.710 8.260 1.00 23.27 284 GLN A O 1
ATOM 2670 N N A ASN A 1 290 ? -11.077 15.326 7.296 0.60 20.24 285 ASN A N 1
ATOM 2671 N N B ASN A 1 290 ? -11.071 15.337 7.305 0.40 21.02 285 ASN A N 1
ATOM 2672 C CA A ASN A 1 290 ? -11.769 15.652 8.539 0.60 23.63 285 ASN A CA 1
ATOM 2673 C CA B ASN A 1 290 ? -11.769 15.642 8.554 0.40 17.43 285 ASN A CA 1
ATOM 2674 C C A ASN A 1 290 ? -12.736 14.565 8.984 0.60 15.54 285 ASN A C 1
ATOM 2675 C C B ASN A 1 290 ? -12.649 14.492 9.023 0.40 33.01 285 ASN A C 1
ATOM 2676 O O A ASN A 1 290 ? -13.176 14.594 10.140 0.60 19.81 285 ASN A O 1
ATOM 2677 O O B ASN A 1 290 ? -12.962 14.415 10.216 0.40 24.75 285 ASN A O 1
ATOM 2686 N N . LEU A 1 291 ? -13.067 13.605 8.120 1.00 18.91 286 LEU A N 1
ATOM 2687 C CA . LEU A 1 291 ? -13.848 12.442 8.515 1.00 18.94 286 LEU A CA 1
ATOM 2688 C C . LEU A 1 291 ? -12.979 11.211 8.706 1.00 18.25 286 LEU A C 1
ATOM 2689 O O . LEU A 1 291 ? -13.509 10.133 8.970 1.00 20.03 286 LEU A O 1
ATOM 2694 N N . GLY A 1 292 ? -11.658 11.356 8.601 1.00 22.07 287 GLY A N 1
ATOM 2695 C CA . GLY A 1 292 ? -10.735 10.265 8.851 1.00 25.25 287 GLY A CA 1
ATOM 2696 C C . GLY A 1 292 ? -10.336 9.449 7.641 1.00 22.76 287 GLY A C 1
ATOM 2697 O O . GLY A 1 292 ? -9.767 8.366 7.809 1.00 25.04 287 GLY A O 1
ATOM 2698 N N . TYR A 1 293 ? -10.599 9.933 6.433 1.00 21.55 288 TYR A N 1
ATOM 2699 C CA . TYR A 1 293 ? -10.299 9.203 5.208 1.00 20.44 288 TYR A CA 1
ATOM 2700 C C . TYR A 1 293 ? -9.189 9.884 4.424 1.00 24.24 288 TYR A C 1
ATOM 2701 O O . TYR A 1 293 ? -8.915 11.076 4.587 1.00 26.36 288 TYR A O 1
ATOM 2710 N N . ASP A 1 294 ? -8.570 9.110 3.543 1.00 24.02 289 ASP A N 1
ATOM 2711 C CA . ASP A 1 294 ? -7.523 9.621 2.671 1.00 24.32 289 ASP A CA 1
ATOM 2712 C C . ASP A 1 294 ? -8.129 10.234 1.416 1.00 22.94 289 ASP A C 1
ATOM 2713 O O . ASP A 1 294 ? -9.100 9.714 0.859 1.00 23.63 289 ASP A O 1
ATOM 2718 N N . SER A 1 295 ? -7.554 11.340 0.977 1.00 22.64 290 SER A N 1
ATOM 2719 C CA . SER A 1 295 ? -8.012 11.960 -0.262 1.00 21.43 290 SER A CA 1
ATOM 2720 C C . SER A 1 295 ? -7.487 11.179 -1.461 1.00 23.14 290 SER A C 1
ATOM 2721 O O . SER A 1 295 ? -6.285 10.900 -1.533 1.00 25.04 290 SER A O 1
ATOM 2724 N N . PRO A 1 296 ? -8.346 10.821 -2.414 1.00 21.91 291 PRO A N 1
ATOM 2725 C CA . PRO A 1 296 ? -7.898 10.170 -3.649 1.00 23.58 291 PRO A CA 1
ATOM 2726 C C . PRO A 1 296 ? -7.516 11.138 -4.758 1.00 25.56 291 PRO A C 1
ATOM 2727 O O . PRO A 1 296 ? -7.141 10.687 -5.847 1.00 26.62 291 PRO A O 1
ATOM 2731 N N . PHE A 1 297 ? -7.607 12.444 -4.530 1.00 21.91 292 PHE A N 1
ATOM 2732 C CA . PHE A 1 297 ? -7.471 13.389 -5.625 1.00 21.41 292 PHE A CA 1
ATOM 2733 C C . PHE A 1 297 ? -6.004 13.691 -5.916 1.00 23.55 292 PHE A C 1
ATOM 2734 O O . PHE A 1 297 ? -5.163 13.738 -5.017 1.00 27.32 292 PHE A O 1
ATOM 2742 N N . THR A 1 298 ? -5.704 13.900 -7.195 1.00 23.10 293 THR A N 1
ATOM 2743 C CA . THR A 1 298 ? -4.333 14.159 -7.602 1.00 25.86 293 THR A CA 1
ATOM 2744 C C . THR A 1 298 ? -3.972 15.630 -7.394 1.00 25.32 293 THR A C 1
ATOM 2745 O O . THR A 1 298 ? -4.834 16.494 -7.205 1.00 23.83 293 THR A O 1
ATOM 2749 N N . GLU A 1 299 ? -2.666 15.911 -7.446 1.00 26.61 294 GLU A N 1
ATOM 2750 C CA . GLU A 1 299 ? -2.195 17.294 -7.406 1.00 27.60 294 GLU A CA 1
ATOM 2751 C C . GLU A 1 299 ? -2.810 18.125 -8.524 1.00 25.53 294 GLU A C 1
ATOM 2752 O O . GLU A 1 299 ? -3.199 19.278 -8.305 1.00 25.74 294 GLU A O 1
ATOM 2758 N N . GLU A 1 300 ? -2.909 17.561 -9.730 1.00 26.30 295 GLU A N 1
ATOM 2759 C CA . GLU A 1 300 ? -3.452 18.322 -10.852 1.00 28.65 295 GLU A CA 1
ATOM 2760 C C . GLU A 1 300 ? -4.932 18.627 -10.656 1.00 29.13 295 GLU A C 1
ATOM 2761 O O . GLU A 1 300 ? -5.394 19.724 -10.994 1.00 31.65 295 GLU A O 1
ATOM 2767 N N . GLU A 1 301 ? -5.687 17.676 -10.103 1.00 25.59 296 GLU A N 1
ATOM 2768 C CA . GLU A 1 301 ? -7.111 17.877 -9.851 1.00 25.21 296 GLU A CA 1
ATOM 2769 C C . GLU A 1 301 ? -7.378 18.919 -8.777 1.00 23.79 296 GLU A C 1
ATOM 2770 O O . GLU A 1 301 ? -8.519 19.373 -8.649 1.00 24.05 296 GLU A O 1
ATOM 2776 N N . THR A 1 302 ? -6.378 19.259 -7.967 1.00 22.30 297 THR A N 1
ATOM 2777 C CA . THR A 1 302 ? -6.576 20.124 -6.809 1.00 21.48 297 THR A CA 1
ATOM 2778 C C . THR A 1 302 ? -5.699 21.365 -6.851 1.00 20.45 297 THR A C 1
ATOM 2779 O O . THR A 1 302 ? -5.576 22.058 -5.835 1.00 21.85 297 THR A O 1
ATOM 2783 N N . ARG A 1 303 ? -5.096 21.667 -7.994 1.00 21.17 298 ARG A N 1
ATOM 2784 C CA . ARG A 1 303 ? -4.125 22.749 -8.074 1.00 20.32 298 ARG A CA 1
ATOM 2785 C C . ARG A 1 303 ? -4.793 24.105 -7.881 1.00 20.84 298 ARG A C 1
ATOM 2786 O O . ARG A 1 303 ? -5.789 24.424 -8.539 1.00 21.22 298 ARG A O 1
ATOM 2794 N N . ILE A 1 304 ? -4.223 24.909 -6.985 1.00 19.79 299 ILE A N 1
ATOM 2795 C CA . ILE A 1 304 ? -4.674 26.271 -6.725 1.00 18.80 299 ILE A CA 1
ATOM 2796 C C . ILE A 1 304 ? -3.501 27.209 -6.969 1.00 20.53 299 ILE A C 1
ATOM 2797 O O . ILE A 1 304 ? -2.400 26.982 -6.450 1.00 22.46 299 ILE A O 1
ATOM 2802 N N . GLU A 1 305 ? -3.731 28.253 -7.762 1.00 19.34 300 GLU A N 1
ATOM 2803 C CA . GLU A 1 305 ? -2.665 29.196 -8.061 1.00 21.31 300 GLU A CA 1
ATOM 2804 C C . GLU A 1 305 ? -2.253 29.954 -6.799 1.00 19.27 300 GLU A C 1
ATOM 2805 O O . GLU A 1 305 ? -3.083 30.192 -5.912 1.00 18.26 300 GLU A O 1
ATOM 2811 N N . PRO A 1 306 ? -0.972 30.337 -6.695 1.00 20.27 301 PRO A N 1
ATOM 2812 C CA . PRO A 1 306 ? -0.483 30.949 -5.445 1.00 22.14 301 PRO A CA 1
ATOM 2813 C C . PRO A 1 306 ? -1.270 32.158 -4.996 1.00 21.23 301 PRO A C 1
ATOM 2814 O O . PRO A 1 306 ? -1.505 32.318 -3.794 1.00 19.30 301 PRO A O 1
ATOM 2818 N N . GLU A 1 307 ? -1.685 33.020 -5.916 1.00 19.57 302 GLU A N 1
ATOM 2819 C CA . GLU A 1 307 ? -2.372 34.231 -5.494 1.00 19.81 302 GLU A CA 1
ATOM 2820 C C . GLU A 1 307 ? -3.740 33.916 -4.908 1.00 18.21 302 GLU A C 1
ATOM 2821 O O . GLU A 1 307 ? -4.211 34.634 -4.015 1.00 20.07 302 GLU A O 1
ATOM 2827 N N . ILE A 1 308 ? -4.381 32.847 -5.385 1.00 17.63 303 ILE A N 1
ATOM 2828 C CA . ILE A 1 308 ? -5.655 32.411 -4.828 1.00 17.49 303 ILE A CA 1
ATOM 2829 C C . ILE A 1 308 ? -5.432 31.746 -3.479 1.00 15.90 303 ILE A C 1
ATOM 2830 O O . ILE A 1 308 ? -6.184 31.971 -2.518 1.00 16.30 303 ILE A O 1
ATOM 2835 N N . PHE A 1 309 ? -4.417 30.888 -3.396 1.00 16.56 304 PHE A N 1
ATOM 2836 C CA . PHE A 1 309 ? -4.141 30.192 -2.150 1.00 16.57 304 PHE A CA 1
ATOM 2837 C C . PHE A 1 309 ? -3.811 31.177 -1.039 1.00 16.77 304 PHE A C 1
ATOM 2838 O O . PHE A 1 309 ? -4.203 30.974 0.116 1.00 16.61 304 PHE A O 1
ATOM 2846 N N . THR A 1 310 ? -3.127 32.274 -1.376 1.00 17.36 305 THR A N 1
ATOM 2847 C CA . THR A 1 310 ? -2.861 33.325 -0.398 1.00 17.69 305 THR A CA 1
ATOM 2848 C C . THR A 1 310 ? -4.158 33.900 0.162 1.00 16.79 305 THR A C 1
ATOM 2849 O O . THR A 1 310 ? -4.292 34.097 1.378 1.00 17.77 305 THR A O 1
ATOM 2853 N N . GLN A 1 311 ? -5.128 34.183 -0.708 1.00 16.08 306 GLN A N 1
ATOM 2854 C CA . GLN A 1 311 ? -6.401 34.718 -0.232 1.00 15.98 306 GLN A CA 1
ATOM 2855 C C . GLN A 1 311 ? -7.131 33.708 0.645 1.00 16.66 306 GLN A C 1
ATOM 2856 O O . GLN A 1 311 ? -7.731 34.076 1.662 1.00 17.89 306 GLN A O 1
ATOM 2862 N N A LEU A 1 312 ? -7.131 32.435 0.242 0.70 14.63 307 LEU A N 1
ATOM 2863 N N B LEU A 1 312 ? -7.060 32.426 0.281 0.30 18.21 307 LEU A N 1
ATOM 2864 C CA A LEU A 1 312 ? -7.807 31.388 1.005 0.70 14.80 307 LEU A CA 1
ATOM 2865 C CA B LEU A 1 312 ? -7.765 31.377 1.009 0.30 20.17 307 LEU A CA 1
ATOM 2866 C C A LEU A 1 312 ? -7.199 31.227 2.390 0.70 15.57 307 LEU A C 1
ATOM 2867 C C B LEU A 1 312 ? -7.156 31.128 2.385 0.30 21.54 307 LEU A C 1
ATOM 2868 O O A LEU A 1 312 ? -7.916 30.971 3.369 0.70 16.03 307 LEU A O 1
ATOM 2869 O O B LEU A 1 312 ? -7.878 30.773 3.325 0.30 29.31 307 LEU A O 1
ATOM 2878 N N A SER A 1 313 ? -5.880 31.350 2.490 0.70 18.16 308 SER A N 1
ATOM 2879 N N B SER A 1 313 ? -5.843 31.310 2.527 0.30 15.67 308 SER A N 1
ATOM 2880 C CA A SER A 1 313 ? -5.132 30.930 3.660 0.70 16.45 308 SER A CA 1
ATOM 2881 C CA B SER A 1 313 ? -5.121 30.913 3.727 0.30 24.51 308 SER A CA 1
ATOM 2882 C C A SER A 1 313 ? -4.863 32.051 4.654 0.70 18.06 308 SER A C 1
ATOM 2883 C C B SER A 1 313 ? -4.811 32.068 4.670 0.30 23.34 308 SER A C 1
ATOM 2884 O O A SER A 1 313 ? -4.443 31.759 5.776 0.70 18.27 308 SER A O 1
ATOM 2885 O O B SER A 1 313 ? -4.300 31.822 5.768 0.30 31.93 308 SER A O 1
ATOM 2890 N N . ALA A 1 314 ? -5.087 33.308 4.277 1.00 18.33 309 ALA A N 1
ATOM 2891 C CA . ALA A 1 314 ? -4.755 34.440 5.134 1.00 21.27 309 ALA A CA 1
ATOM 2892 C C . ALA A 1 314 ? -5.613 34.447 6.397 1.00 20.88 309 ALA A C 1
ATOM 2893 O O . ALA A 1 314 ? -6.790 34.092 6.369 1.00 20.75 309 ALA A O 1
ATOM 2895 N N . ARG A 1 315 ? -5.015 34.861 7.513 1.00 27.84 310 ARG A N 1
ATOM 2896 C CA . ARG A 1 315 ? -5.734 34.850 8.781 1.00 29.10 310 ARG A CA 1
ATOM 2897 C C . ARG A 1 315 ? -6.878 35.859 8.769 1.00 34.36 310 ARG A C 1
ATOM 2898 O O . ARG A 1 315 ? -6.762 36.954 8.212 1.00 31.95 310 ARG A O 1
ATOM 2906 N N . ALA A 1 316 ? -7.992 35.481 9.399 1.00 27.21 311 ALA A N 1
ATOM 2907 C CA . ALA A 1 316 ? -9.204 36.291 9.370 1.00 31.21 311 ALA A CA 1
ATOM 2908 C C . ALA A 1 316 ? -9.164 37.464 10.336 1.00 46.15 311 ALA A C 1
ATOM 2909 O O . ALA A 1 316 ? -10.020 38.351 10.240 1.00 70.60 311 ALA A O 1
ATOM 2911 N N . ASP A 1 317 ? -8.210 37.489 11.259 1.00 36.40 312 ASP A N 1
ATOM 2912 C CA . ASP A 1 317 ? -8.155 38.531 12.277 1.00 77.00 312 ASP A CA 1
ATOM 2913 C C . ASP A 1 317 ? -7.932 39.931 11.701 1.00 67.26 312 ASP A C 1
ATOM 2914 O O . ASP A 1 317 ? -7.659 40.097 10.512 1.00 84.18 312 ASP A O 1
ATOM 2919 N N . ASP A 1 342 ? -10.339 48.304 16.520 1.00 64.65 337 ASP A N 1
ATOM 2920 C CA . ASP A 1 342 ? -10.740 48.395 17.920 1.00 52.85 337 ASP A CA 1
ATOM 2921 C C . ASP A 1 342 ? -12.206 48.023 18.120 1.00 66.55 337 ASP A C 1
ATOM 2922 O O . ASP A 1 342 ? -12.737 48.147 19.222 1.00 44.61 337 ASP A O 1
ATOM 2927 N N . TRP A 1 343 ? -12.869 47.576 17.058 1.00 41.79 338 TRP A N 1
ATOM 2928 C CA . TRP A 1 343 ? -14.261 47.166 17.173 1.00 44.30 338 TRP A CA 1
ATOM 2929 C C . TRP A 1 343 ? -14.318 45.756 17.742 1.00 31.71 338 TRP A C 1
ATOM 2930 O O . TRP A 1 343 ? -13.697 44.835 17.203 1.00 34.39 338 TRP A O 1
ATOM 2941 N N . GLU A 1 344 ? -15.055 45.585 18.835 1.00 33.88 339 GLU A N 1
ATOM 2942 C CA . GLU A 1 344 ? -15.131 44.285 19.484 1.00 49.28 339 GLU A CA 1
ATOM 2943 C C . GLU A 1 344 ? -16.580 43.906 19.757 1.00 72.50 339 GLU A C 1
ATOM 2944 O O . GLU A 1 344 ? -17.488 44.738 19.714 1.00 34.86 339 GLU A O 1
ATOM 2950 N N . PHE A 1 345 ? -16.787 42.624 20.028 1.00 42.52 340 PHE A N 1
ATOM 2951 C CA . PHE A 1 345 ? -18.125 42.112 20.282 1.00 32.38 340 PHE A CA 1
ATOM 2952 C C . PHE A 1 345 ? -18.238 41.583 21.706 1.00 77.41 340 PHE A C 1
ATOM 2953 O O . PHE A 1 345 ? -19.337 41.390 22.225 1.00 60.88 340 PHE A O 1
ATOM 2962 N N . SER B 1 5 ? -46.702 41.999 -14.334 1.00 55.04 -1 SER B N 1
ATOM 2963 C CA . SER B 1 5 ? -47.840 42.294 -13.470 1.00 57.47 -1 SER B CA 1
ATOM 2964 C C . SER B 1 5 ? -48.431 43.667 -13.793 1.00 87.82 -1 SER B C 1
ATOM 2965 O O . SER B 1 5 ? -47.694 44.609 -14.093 1.00 62.90 -1 SER B O 1
ATOM 2968 N N . MET B 1 6 ? -49.765 43.758 -13.746 1.00 82.11 1 MET B N 1
ATOM 2969 C CA . MET B 1 6 ? -50.451 45.022 -14.010 1.00 73.61 1 MET B CA 1
ATOM 2970 C C . MET B 1 6 ? -49.883 46.144 -13.154 1.00 93.72 1 MET B C 1
ATOM 2971 O O . MET B 1 6 ? -49.618 47.250 -13.642 1.00 51.87 1 MET B O 1
ATOM 2976 N N . ALA B 1 7 ? -49.683 45.868 -11.871 1.00 52.18 2 ALA B N 1
ATOM 2977 C CA . ALA B 1 7 ? -49.254 46.860 -10.901 1.00 53.91 2 ALA B CA 1
ATOM 2978 C C . ALA B 1 7 ? -47.742 46.923 -10.733 1.00 67.91 2 ALA B C 1
ATOM 2979 O O . ALA B 1 7 ? -47.267 47.671 -9.873 1.00 36.10 2 ALA B O 1
ATOM 2981 N N . LYS B 1 8 ? -46.983 46.158 -11.521 1.00 37.85 3 LYS B N 1
ATOM 2982 C CA . LYS B 1 8 ? -45.523 46.104 -11.417 1.00 37.43 3 LYS B CA 1
ATOM 2983 C C . LYS B 1 8 ? -45.074 45.678 -10.015 1.00 34.93 3 LYS B C 1
ATOM 2984 O O . LYS B 1 8 ? -44.285 46.358 -9.352 1.00 34.98 3 LYS B O 1
ATOM 2990 N N . ILE B 1 9 ? -45.582 44.518 -9.585 1.00 32.66 4 ILE B N 1
ATOM 2991 C CA . ILE B 1 9 ? -45.283 43.994 -8.254 1.00 31.90 4 ILE B CA 1
ATOM 2992 C C . ILE B 1 9 ? -43.820 43.593 -8.180 1.00 29.57 4 ILE B C 1
ATOM 2993 O O . ILE B 1 9 ? -43.298 42.900 -9.064 1.00 32.13 4 ILE B O 1
ATOM 2998 N N . LYS B 1 10 ? -43.161 43.984 -7.105 1.00 25.29 5 LYS B N 1
ATOM 2999 C CA . LYS B 1 10 ? -41.759 43.662 -6.949 1.00 23.25 5 LYS B CA 1
ATOM 3000 C C . LYS B 1 10 ? -41.616 42.300 -6.281 1.00 23.27 5 LYS B C 1
ATOM 3001 O O . LYS B 1 10 ? -42.482 41.868 -5.515 1.00 24.23 5 LYS B O 1
ATOM 3007 N N . ASN B 1 11 ? -40.508 41.617 -6.573 1.00 20.55 6 ASN B N 1
ATOM 3008 C CA . ASN B 1 11 ? -40.148 40.395 -5.856 1.00 18.96 6 ASN B CA 1
ATOM 3009 C C . ASN B 1 11 ? -41.175 39.282 -6.043 1.00 19.78 6 ASN B C 1
ATOM 3010 O O . ASN B 1 11 ? -41.485 38.533 -5.114 1.00 21.07 6 ASN B O 1
ATOM 3015 N N . GLN B 1 12 ? -41.685 39.155 -7.269 1.00 22.46 7 GLN B N 1
ATOM 3016 C CA . GLN B 1 12 ? -42.606 38.069 -7.590 1.00 22.69 7 GLN B CA 1
ATOM 3017 C C . GLN B 1 12 ? -41.968 36.696 -7.419 1.00 22.63 7 GLN B C 1
ATOM 3018 O O . GLN B 1 12 ? -42.693 35.729 -7.158 1.00 23.45 7 GLN B O 1
ATOM 3024 N N . TYR B 1 13 ? -40.632 36.587 -7.521 1.00 19.88 8 TYR B N 1
ATOM 3025 C CA . TYR B 1 13 ? -39.980 35.294 -7.309 1.00 19.81 8 TYR B CA 1
ATOM 3026 C C . TYR B 1 13 ? -40.370 34.705 -5.955 1.00 20.02 8 TYR B C 1
ATOM 3027 O O . TYR B 1 13 ? -40.389 33.480 -5.792 1.00 20.08 8 TYR B O 1
ATOM 3036 N N . TYR B 1 14 ? -40.653 35.562 -4.962 1.00 18.47 9 TYR B N 1
ATOM 3037 C CA . TYR B 1 14 ? -40.939 35.088 -3.613 1.00 18.94 9 TYR B CA 1
ATOM 3038 C C . TYR B 1 14 ? -42.185 34.219 -3.601 1.00 20.80 9 TYR B C 1
ATOM 3039 O O . TYR B 1 14 ? -42.208 33.165 -2.957 1.00 21.76 9 TYR B O 1
ATOM 3048 N N . ASN B 1 15 ? -43.216 34.624 -4.349 1.00 21.48 10 ASN B N 1
ATOM 3049 C CA . ASN B 1 15 ? -44.457 33.859 -4.418 1.00 23.50 10 ASN B CA 1
ATOM 3050 C C . ASN B 1 15 ? -44.315 32.594 -5.248 1.00 26.22 10 ASN B C 1
ATOM 3051 O O . ASN B 1 15 ? -45.189 31.721 -5.183 1.00 31.95 10 ASN B O 1
ATOM 3056 N N . GLU B 1 16 ? -43.248 32.481 -6.029 1.00 21.45 11 GLU B N 1
ATOM 3057 C CA . GLU B 1 16 ? -43.026 31.333 -6.892 1.00 21.81 11 GLU B CA 1
ATOM 3058 C C . GLU B 1 16 ? -42.108 30.303 -6.253 1.00 22.78 11 GLU B C 1
ATOM 3059 O O . GLU B 1 16 ? -41.748 29.320 -6.908 1.00 24.21 11 GLU B O 1
ATOM 3065 N N . SER B 1 17 ? -41.716 30.508 -5.000 1.00 19.83 12 SER B N 1
ATOM 3066 C CA . SER B 1 17 ? -40.682 29.702 -4.372 1.00 18.07 12 SER B CA 1
ATOM 3067 C C . SER B 1 17 ? -41.088 29.388 -2.938 1.00 18.68 12 SER B C 1
ATOM 3068 O O . SER B 1 17 ? -42.121 29.855 -2.444 1.00 20.22 12 SER B O 1
ATOM 3071 N N . VAL B 1 18 ? -40.259 28.586 -2.268 1.00 17.86 13 VAL B N 1
ATOM 3072 C CA . VAL B 1 18 ? -40.483 28.178 -0.885 1.00 17.69 13 VAL B CA 1
ATOM 3073 C C . VAL B 1 18 ? -39.168 28.302 -0.128 1.00 15.54 13 VAL B C 1
ATOM 3074 O O . VAL B 1 18 ? -38.084 28.234 -0.714 1.00 16.18 13 VAL B O 1
ATOM 3078 N N . SER B 1 19 ? -39.261 28.504 1.188 1.00 16.07 14 SER B N 1
ATOM 3079 C CA . SER B 1 19 ? -38.065 28.413 2.012 1.00 15.61 14 SER B CA 1
ATOM 3080 C C . SER B 1 19 ? -37.618 26.955 2.104 1.00 15.39 14 SER B C 1
ATOM 3081 O O . SER B 1 19 ? -38.409 26.039 1.860 1.00 16.10 14 SER B O 1
ATOM 3084 N N . PRO B 1 20 ? -36.347 26.714 2.444 1.00 15.56 15 PRO B N 1
ATOM 3085 C CA . PRO B 1 20 ? -35.892 25.320 2.599 1.00 15.31 15 PRO B CA 1
ATOM 3086 C C . PRO B 1 20 ? -36.728 24.498 3.566 1.00 16.43 15 PRO B C 1
ATOM 3087 O O . PRO B 1 20 ? -36.987 23.321 3.299 1.00 16.39 15 PRO B O 1
ATOM 3091 N N A ILE B 1 21 ? -37.137 25.072 4.698 0.66 16.41 16 ILE B N 1
ATOM 3092 N N B ILE B 1 21 ? -37.188 25.099 4.663 0.34 13.84 16 ILE B N 1
ATOM 3093 C CA A ILE B 1 21 ? -37.913 24.276 5.645 0.66 15.97 16 ILE B CA 1
ATOM 3094 C CA B ILE B 1 21 ? -38.081 24.391 5.577 0.34 17.28 16 ILE B CA 1
ATOM 3095 C C A ILE B 1 21 ? -39.277 23.923 5.062 0.66 14.15 16 ILE B C 1
ATOM 3096 C C B ILE B 1 21 ? -39.357 23.978 4.860 0.34 26.03 16 ILE B C 1
ATOM 3097 O O A ILE B 1 21 ? -39.804 22.834 5.316 0.66 17.73 16 ILE B O 1
ATOM 3098 O O B ILE B 1 21 ? -39.745 22.804 4.878 0.34 18.89 16 ILE B O 1
ATOM 3107 N N A GLU B 1 22 ? -39.852 24.811 4.246 0.66 14.56 17 GLU B N 1
ATOM 3108 N N B GLU B 1 22 ? -40.018 24.935 4.203 0.34 25.26 17 GLU B N 1
ATOM 3109 C CA A GLU B 1 22 ? -41.127 24.509 3.596 0.66 17.54 17 GLU B CA 1
ATOM 3110 C CA B GLU B 1 22 ? -41.227 24.625 3.447 0.34 21.41 17 GLU B CA 1
ATOM 3111 C C A GLU B 1 22 ? -40.952 23.445 2.515 0.66 18.29 17 GLU B C 1
ATOM 3112 C C B GLU B 1 22 ? -40.986 23.487 2.462 0.34 18.47 17 GLU B C 1
ATOM 3113 O O A GLU B 1 22 ? -41.809 22.565 2.357 0.66 19.90 17 GLU B O 1
ATOM 3114 O O B GLU B 1 22 ? -41.809 22.573 2.346 0.34 21.76 17 GLU B O 1
ATOM 3125 N N . TYR B 1 23 ? -39.847 23.512 1.765 1.00 17.11 18 TYR B N 1
ATOM 3126 C CA . TYR B 1 23 ? -39.524 22.454 0.814 1.00 17.55 18 TYR B CA 1
ATOM 3127 C C . TYR B 1 23 ? -39.490 21.102 1.516 1.00 19.45 18 TYR B C 1
ATOM 3128 O O . TYR B 1 23 ? -40.052 20.117 1.021 1.00 22.14 18 TYR B O 1
ATOM 3137 N N A ALA B 1 24 ? -38.882 21.025 2.695 0.54 22.85 19 ALA B N 1
ATOM 3138 N N B ALA B 1 24 ? -38.845 21.074 2.692 0.46 16.90 19 ALA B N 1
ATOM 3139 C CA A ALA B 1 24 ? -38.923 19.753 3.419 0.54 19.02 19 ALA B CA 1
ATOM 3140 C CA B ALA B 1 24 ? -38.522 19.842 3.406 0.46 21.10 19 ALA B CA 1
ATOM 3141 C C A ALA B 1 24 ? -40.349 19.385 3.830 0.54 20.03 19 ALA B C 1
ATOM 3142 C C B ALA B 1 24 ? -39.741 19.247 4.096 0.46 27.95 19 ALA B C 1
ATOM 3143 O O A ALA B 1 24 ? -40.773 18.233 3.665 0.54 18.65 19 ALA B O 1
ATOM 3144 O O B ALA B 1 24 ? -39.874 18.020 4.163 0.46 29.02 19 ALA B O 1
ATOM 3147 N N A GLN B 1 25 ? -41.109 20.357 4.346 0.54 19.42 20 GLN B N 1
ATOM 3148 N N B GLN B 1 25 ? -40.633 20.085 4.635 0.46 22.61 20 GLN B N 1
ATOM 3149 C CA A GLN B 1 25 ? -42.436 20.069 4.889 0.54 19.25 20 GLN B CA 1
ATOM 3150 C CA B GLN B 1 25 ? -41.837 19.535 5.254 0.46 22.65 20 GLN B CA 1
ATOM 3151 C C A GLN B 1 25 ? -43.419 19.610 3.815 0.54 22.04 20 GLN B C 1
ATOM 3152 C C B GLN B 1 25 ? -42.950 19.245 4.256 0.46 21.88 20 GLN B C 1
ATOM 3153 O O A GLN B 1 25 ? -44.325 18.820 4.106 0.54 25.42 20 GLN B O 1
ATOM 3154 O O B GLN B 1 25 ? -43.845 18.450 4.566 0.46 23.56 20 GLN B O 1
ATOM 3165 N N A GLN B 1 26 ? -43.271 20.099 2.584 0.54 25.98 21 GLN B N 1
ATOM 3166 N N B GLN B 1 26 ? -42.931 19.875 3.084 0.46 27.90 21 GLN B N 1
ATOM 3167 C CA A GLN B 1 26 ? -44.167 19.781 1.479 0.54 23.21 21 GLN B CA 1
ATOM 3168 C CA B GLN B 1 26 ? -44.014 19.760 2.116 0.46 28.05 21 GLN B CA 1
ATOM 3169 C C A GLN B 1 26 ? -43.776 18.506 0.742 0.54 31.09 21 GLN B C 1
ATOM 3170 C C B GLN B 1 26 ? -43.784 18.652 1.099 0.46 23.24 21 GLN B C 1
ATOM 3171 O O A GLN B 1 26 ? -44.214 18.305 -0.395 0.54 30.79 21 GLN B O 1
ATOM 3172 O O B GLN B 1 26 ? -44.408 18.664 0.032 0.46 37.51 21 GLN B O 1
ATOM 3183 N N A GLY B 1 27 ? -42.951 17.656 1.341 0.54 25.92 22 GLY B N 1
ATOM 3184 N N B GLY B 1 27 ? -42.899 17.708 1.394 0.46 25.98 22 GLY B N 1
ATOM 3185 C CA A GLY B 1 27 ? -42.556 16.432 0.672 0.54 31.58 22 GLY B CA 1
ATOM 3186 C CA B GLY B 1 27 ? -42.696 16.576 0.514 0.46 24.43 22 GLY B CA 1
ATOM 3187 C C A GLY B 1 27 ? -41.508 16.621 -0.399 0.54 25.11 22 GLY B C 1
ATOM 3188 C C B GLY B 1 27 ? -41.684 16.855 -0.574 0.46 23.63 22 GLY B C 1
ATOM 3189 O O A GLY B 1 27 ? -41.489 15.864 -1.374 0.54 32.20 22 GLY B O 1
ATOM 3190 O O B GLY B 1 27 ? -41.845 16.379 -1.706 0.46 24.53 22 GLY B O 1
ATOM 3191 N N . PHE B 1 28 ? -40.643 17.626 -0.245 1.00 24.76 23 PHE B N 1
ATOM 3192 C CA . PHE B 1 28 ? -39.555 17.930 -1.186 1.00 24.46 23 PHE B CA 1
ATOM 3193 C C . PHE B 1 28 ? -40.092 18.502 -2.496 1.00 28.67 23 PHE B C 1
ATOM 3194 O O . PHE B 1 28 ? -39.742 18.050 -3.589 1.00 28.86 23 PHE B O 1
ATOM 3202 N N A LYS B 1 29 ? -40.987 19.476 -2.380 0.63 25.41 24 LYS B N 1
ATOM 3203 N N B LYS B 1 29 ? -40.929 19.531 -2.378 0.37 26.93 24 LYS B N 1
ATOM 3204 C CA A LYS B 1 29 ? -41.613 20.112 -3.528 0.63 30.84 24 LYS B CA 1
ATOM 3205 C CA B LYS B 1 29 ? -41.638 20.106 -3.512 0.37 23.54 24 LYS B CA 1
ATOM 3206 C C A LYS B 1 29 ? -41.292 21.596 -3.509 0.63 26.65 24 LYS B C 1
ATOM 3207 C C B LYS B 1 29 ? -41.438 21.614 -3.523 0.37 29.58 24 LYS B C 1
ATOM 3208 O O A LYS B 1 29 ? -41.230 22.213 -2.441 0.63 23.55 24 LYS B O 1
ATOM 3209 O O B LYS B 1 29 ? -41.608 22.271 -2.491 0.37 25.63 24 LYS B O 1
ATOM 3220 N N . GLY B 1 30 ? -41.086 22.157 -4.688 1.00 25.55 25 GLY B N 1
ATOM 3221 C CA . GLY B 1 30 ? -40.929 23.587 -4.840 1.00 25.08 25 GLY B CA 1
ATOM 3222 C C . GLY B 1 30 ? -39.515 24.017 -5.177 1.00 24.83 25 GLY B C 1
ATOM 3223 O O . GLY B 1 30 ? -38.542 23.292 -4.947 1.00 25.63 25 GLY B O 1
ATOM 3224 N N . LYS B 1 31 ? -39.406 25.223 -5.725 1.00 20.29 26 LYS B N 1
ATOM 3225 C CA . LYS B 1 31 ? -38.121 25.860 -5.953 1.00 18.54 26 LYS B CA 1
ATOM 3226 C C . LYS B 1 31 ? -37.741 26.612 -4.690 1.00 18.53 26 LYS B C 1
ATOM 3227 O O . LYS B 1 31 ? -38.537 27.400 -4.169 1.00 19.41 26 LYS B O 1
ATOM 3233 N N . MET B 1 32 ? -36.537 26.376 -4.200 1.00 15.93 27 MET B N 1
ATOM 3234 C CA . MET B 1 32 ? -36.111 26.994 -2.954 1.00 15.68 27 MET B CA 1
ATOM 3235 C C . MET B 1 32 ? -35.500 28.364 -3.194 1.00 16.32 27 MET B C 1
ATOM 3236 O O . MET B 1 32 ? -34.691 28.547 -4.110 1.00 17.05 27 MET B O 1
ATOM 3241 N N . ARG B 1 33 ? -35.888 29.328 -2.364 1.00 16.00 28 ARG B N 1
ATOM 3242 C CA . ARG B 1 33 ? -35.309 30.659 -2.392 1.00 16.35 28 ARG B CA 1
ATOM 3243 C C . ARG B 1 33 ? -34.357 30.858 -1.224 1.00 14.21 28 ARG B C 1
ATOM 3244 O O . ARG B 1 33 ? -34.539 30.306 -0.133 1.00 15.17 28 ARG B O 1
ATOM 3252 N N A SER B 1 34 ? -33.319 31.643 -1.476 0.80 13.85 29 SER B N 1
ATOM 3253 N N B SER B 1 34 ? -33.326 31.658 -1.469 0.20 20.59 29 SER B N 1
ATOM 3254 C CA A SER B 1 34 ? -32.474 32.168 -0.415 0.80 16.04 29 SER B CA 1
ATOM 3255 C CA B SER B 1 34 ? -32.495 32.141 -0.383 0.20 15.98 29 SER B CA 1
ATOM 3256 C C A SER B 1 34 ? -33.247 33.172 0.434 0.80 15.92 29 SER B C 1
ATOM 3257 C C B SER B 1 34 ? -33.288 33.132 0.460 0.20 13.66 29 SER B C 1
ATOM 3258 O O A SER B 1 34 ? -34.158 33.845 -0.054 0.80 15.57 29 SER B O 1
ATOM 3259 O O B SER B 1 34 ? -34.272 33.725 0.007 0.20 25.04 29 SER B O 1
ATOM 3264 N N . VAL B 1 35 ? -32.856 33.303 1.709 1.00 13.89 30 VAL B N 1
ATOM 3265 C CA . VAL B 1 35 ? -33.323 34.449 2.482 1.00 14.07 30 VAL B CA 1
ATOM 3266 C C . VAL B 1 35 ? -32.916 35.714 1.730 1.00 15.07 30 VAL B C 1
ATOM 3267 O O . VAL B 1 35 ? -31.863 35.761 1.078 1.00 14.38 30 VAL B O 1
ATOM 3271 N N . ASN B 1 36 ? -33.765 36.735 1.793 1.00 14.68 31 ASN B N 1
ATOM 3272 C CA . ASN B 1 36 ? -33.496 38.033 1.186 1.00 14.52 31 ASN B CA 1
ATOM 3273 C C . ASN B 1 36 ? -33.423 39.055 2.314 1.00 15.19 31 ASN B C 1
ATOM 3274 O O . ASN B 1 36 ? -34.458 39.544 2.775 1.00 16.25 31 ASN B O 1
ATOM 3279 N N . TRP B 1 37 ? -32.211 39.393 2.737 1.00 15.17 32 TRP B N 1
ATOM 3280 C CA . TRP B 1 37 ? -32.045 40.391 3.787 1.00 14.84 32 TRP B CA 1
ATOM 3281 C C . TRP B 1 37 ? -32.131 41.807 3.254 1.00 16.58 32 TRP B C 1
ATOM 3282 O O . TRP B 1 37 ? -32.029 42.756 4.041 1.00 18.65 32 TRP B O 1
ATOM 3293 N N . ASN B 1 38 ? -32.333 41.969 1.954 1.00 15.21 33 ASN B N 1
ATOM 3294 C CA . ASN B 1 38 ? -32.551 43.275 1.360 1.00 15.79 33 ASN B CA 1
ATOM 3295 C C . ASN B 1 38 ? -34.027 43.618 1.212 1.00 16.98 33 ASN B C 1
ATOM 3296 O O . ASN B 1 38 ? -34.355 44.786 0.974 1.00 22.22 33 ASN B O 1
ATOM 3301 N N . VAL B 1 39 ? -34.915 42.637 1.343 1.00 18.74 34 VAL B N 1
ATOM 3302 C CA . VAL B 1 39 ? -36.360 42.825 1.257 1.00 18.90 34 VAL B CA 1
ATOM 3303 C C . VAL B 1 39 ? -36.935 42.093 2.457 1.00 20.07 34 VAL B C 1
ATOM 3304 O O . VAL B 1 39 ? -37.125 40.873 2.421 1.00 22.40 34 VAL B O 1
ATOM 3308 N N . VAL B 1 40 ? -37.182 42.814 3.535 1.00 19.93 35 VAL B N 1
ATOM 3309 C CA . VAL B 1 40 ? -37.613 42.191 4.779 1.00 20.01 35 VAL B CA 1
ATOM 3310 C C . VAL B 1 40 ? -39.134 42.288 4.843 1.00 21.67 35 VAL B C 1
ATOM 3311 O O . VAL B 1 40 ? -39.697 43.386 4.941 1.00 25.72 35 VAL B O 1
ATOM 3315 N N . ASN B 1 41 ? -39.801 41.129 4.763 1.00 18.66 36 ASN B N 1
ATOM 3316 C CA . ASN B 1 41 ? -41.259 41.097 4.647 1.00 19.71 36 ASN B CA 1
ATOM 3317 C C . ASN B 1 41 ? -41.946 41.811 5.804 1.00 19.70 36 ASN B C 1
ATOM 3318 O O . ASN B 1 41 ? -42.940 42.517 5.602 1.00 22.71 36 ASN B O 1
ATOM 3323 N N . ASP B 1 42 ? -41.443 41.626 7.023 1.00 20.40 37 ASP B N 1
ATOM 3324 C CA . ASP B 1 42 ? -41.953 42.310 8.207 1.00 22.22 37 ASP B CA 1
ATOM 3325 C C . ASP B 1 42 ? -40.781 43.054 8.835 1.00 19.85 37 ASP B C 1
ATOM 3326 O O . ASP B 1 42 ? -39.847 42.432 9.341 1.00 19.86 37 ASP B O 1
ATOM 3331 N N . GLU B 1 43 ? -40.833 44.387 8.800 1.00 21.92 38 GLU B N 1
ATOM 3332 C CA . GLU B 1 43 ? -39.715 45.187 9.291 1.00 24.43 38 GLU B CA 1
ATOM 3333 C C . GLU B 1 43 ? -39.406 44.923 10.760 1.00 22.32 38 GLU B C 1
ATOM 3334 O O . GLU B 1 43 ? -38.272 45.149 11.191 1.00 22.64 38 GLU B O 1
ATOM 3340 N N . LYS B 1 44 ? -40.388 44.457 11.533 1.00 21.44 39 LYS B N 1
ATOM 3341 C CA . LYS B 1 44 ? -40.129 44.077 12.918 1.00 20.42 39 LYS B CA 1
ATOM 3342 C C . LYS B 1 44 ? -39.042 43.017 13.015 1.00 20.31 39 LYS B C 1
ATOM 3343 O O . LYS B 1 44 ? -38.254 43.020 13.970 1.00 19.40 39 LYS B O 1
ATOM 3349 N N . ASP B 1 45 ? -38.982 42.104 12.047 1.00 18.67 40 ASP B N 1
ATOM 3350 C CA . ASP B 1 45 ? -37.946 41.083 12.072 1.00 16.91 40 ASP B CA 1
ATOM 3351 C C . ASP B 1 45 ? -36.556 41.701 11.967 1.00 16.69 40 ASP B C 1
ATOM 3352 O O . ASP B 1 45 ? -35.615 41.241 12.623 1.00 17.42 40 ASP B O 1
ATOM 3357 N N . LEU B 1 46 ? -36.389 42.720 11.121 1.00 18.03 41 LEU B N 1
ATOM 3358 C CA . LEU B 1 46 ? -35.080 43.353 11.035 1.00 18.49 41 LEU B CA 1
ATOM 3359 C C . LEU B 1 46 ? -34.740 44.075 12.330 1.00 17.95 41 LEU B C 1
ATOM 3360 O O . LEU B 1 46 ? -33.598 43.998 12.806 1.00 17.51 41 LEU B O 1
ATOM 3365 N N A GLU B 1 47 ? -35.721 44.764 12.921 0.49 17.54 42 GLU B N 1
ATOM 3366 N N B GLU B 1 47 ? -35.715 44.781 12.909 0.51 18.97 42 GLU B N 1
ATOM 3367 C CA A GLU B 1 47 ? -35.489 45.449 14.189 0.49 19.13 42 GLU B CA 1
ATOM 3368 C CA B GLU B 1 47 ? -35.491 45.443 14.190 0.51 18.91 42 GLU B CA 1
ATOM 3369 C C A GLU B 1 47 ? -35.060 44.468 15.273 0.49 19.34 42 GLU B C 1
ATOM 3370 C C B GLU B 1 47 ? -35.022 44.444 15.239 0.51 16.15 42 GLU B C 1
ATOM 3371 O O A GLU B 1 47 ? -34.165 44.766 16.073 0.49 22.66 42 GLU B O 1
ATOM 3372 O O B GLU B 1 47 ? -34.056 44.696 15.969 0.51 16.15 42 GLU B O 1
ATOM 3383 N N . VAL B 1 48 ? -35.687 43.291 15.311 1.00 16.99 43 VAL B N 1
ATOM 3384 C CA . VAL B 1 48 ? -35.378 42.316 16.349 1.00 17.85 43 VAL B CA 1
ATOM 3385 C C . VAL B 1 48 ? -34.031 41.659 16.088 1.00 16.28 43 VAL B C 1
ATOM 3386 O O . VAL B 1 48 ? -33.216 41.510 17.006 1.00 15.83 43 VAL B O 1
ATOM 3390 N N . TRP B 1 49 ? -33.759 41.285 14.832 1.00 15.41 44 TRP B N 1
ATOM 3391 C CA . TRP B 1 49 ? -32.444 40.745 14.485 1.00 14.05 44 TRP B CA 1
ATOM 3392 C C . TRP B 1 49 ? -31.341 41.705 14.912 1.00 14.75 44 TRP B C 1
ATOM 3393 O O . TRP B 1 49 ? -30.351 41.297 15.532 1.00 14.92 44 TRP B O 1
ATOM 3404 N N . ASN B 1 50 ? -31.503 42.987 14.594 1.00 15.67 45 ASN B N 1
ATOM 3405 C CA . ASN B 1 50 ? -30.476 43.961 14.942 1.00 16.99 45 ASN B CA 1
ATOM 3406 C C . ASN B 1 50 ? -30.290 44.071 16.448 1.00 17.13 45 ASN B C 1
ATOM 3407 O O . ASN B 1 50 ? -29.154 44.119 16.940 1.00 18.08 45 ASN B O 1
ATOM 3412 N N A ARG B 1 51 ? -31.383 44.112 17.209 0.55 17.28 46 ARG B N 1
ATOM 3413 N N B ARG B 1 51 ? -31.396 44.135 17.197 0.45 15.17 46 ARG B N 1
ATOM 3414 C CA A ARG B 1 51 ? -31.227 44.281 18.648 0.55 16.54 46 ARG B CA 1
ATOM 3415 C CA B ARG B 1 51 ? -31.307 44.260 18.648 0.45 18.83 46 ARG B CA 1
ATOM 3416 C C A ARG B 1 51 ? -30.594 43.053 19.293 0.55 20.60 46 ARG B C 1
ATOM 3417 C C B ARG B 1 51 ? -30.596 43.061 19.261 0.45 13.91 46 ARG B C 1
ATOM 3418 O O A ARG B 1 51 ? -29.712 43.185 20.150 0.55 13.86 46 ARG B O 1
ATOM 3419 O O B ARG B 1 51 ? -29.672 43.217 20.067 0.45 23.21 46 ARG B O 1
ATOM 3434 N N . ILE B 1 52 ? -31.025 41.851 18.901 1.00 15.21 47 ILE B N 1
ATOM 3435 C CA . ILE B 1 52 ? -30.517 40.670 19.600 1.00 16.19 47 ILE B CA 1
ATOM 3436 C C . ILE B 1 52 ? -29.049 40.427 19.284 1.00 14.84 47 ILE B C 1
ATOM 3437 O O . ILE B 1 52 ? -28.289 39.959 20.146 1.00 15.10 47 ILE B O 1
ATOM 3442 N N . THR B 1 53 ? -28.622 40.741 18.060 1.00 13.99 48 THR B N 1
ATOM 3443 C CA . THR B 1 53 ? -27.216 40.552 17.700 1.00 14.33 48 THR B CA 1
ATOM 3444 C C . THR B 1 53 ? -26.339 41.642 18.305 1.00 14.75 48 THR B C 1
ATOM 3445 O O . THR B 1 53 ? -25.216 41.363 18.741 1.00 15.99 48 THR B O 1
ATOM 3449 N N . GLN B 1 54 ? -26.839 42.883 18.384 1.00 15.08 49 GLN B N 1
ATOM 3450 C CA . GLN B 1 54 ? -26.102 43.910 19.108 1.00 16.67 49 GLN B CA 1
ATOM 3451 C C . GLN B 1 54 ? -25.971 43.601 20.592 1.00 16.73 49 GLN B C 1
ATOM 3452 O O . GLN B 1 54 ? -25.026 44.074 21.236 1.00 19.07 49 GLN B O 1
ATOM 3458 N N . ASN B 1 55 ? -26.893 42.816 21.144 1.00 16.36 50 ASN B N 1
ATOM 3459 C CA . ASN B 1 55 ? -26.899 42.481 22.560 1.00 16.03 50 ASN B CA 1
ATOM 3460 C C . ASN B 1 55 ? -26.077 41.237 22.874 1.00 16.41 50 ASN B C 1
ATOM 3461 O O . ASN B 1 55 ? -26.117 40.769 24.017 1.00 17.46 50 ASN B O 1
ATOM 3466 N N . PHE B 1 56 ? -25.337 40.686 21.912 1.00 15.79 51 PHE B N 1
ATOM 3467 C CA . PHE B 1 56 ? -24.498 39.533 22.199 1.00 13.77 51 PHE B CA 1
ATOM 3468 C C . PHE B 1 56 ? -23.578 39.803 23.389 1.00 15.03 51 PHE B C 1
ATOM 3469 O O . PHE B 1 56 ? -23.007 40.886 23.523 1.00 15.77 51 PHE B O 1
ATOM 3477 N N . TRP B 1 57 ? -23.415 38.787 24.235 1.00 14.36 52 TRP B N 1
ATOM 3478 C CA . TRP B 1 57 ? -22.514 38.847 25.379 1.00 14.95 52 TRP B CA 1
ATOM 3479 C C . TRP B 1 57 ? -22.150 37.417 25.743 1.00 14.41 52 TRP B C 1
ATOM 3480 O O . TRP B 1 57 ? -22.819 36.466 25.331 1.00 14.72 52 TRP B O 1
ATOM 3491 N N . LEU B 1 58 ? -21.093 37.280 26.548 1.00 15.13 53 LEU B N 1
ATOM 3492 C CA . LEU B 1 58 ? -20.683 36.010 27.122 1.00 14.71 53 LEU B CA 1
ATOM 3493 C C . LEU B 1 58 ? -20.357 36.216 28.596 1.00 15.42 53 LEU B C 1
ATOM 3494 O O . LEU B 1 58 ? -19.881 37.290 28.987 1.00 16.04 53 LEU B O 1
ATOM 3499 N N . PRO B 1 59 ? -20.553 35.191 29.429 1.00 15.40 54 PRO B N 1
ATOM 3500 C CA . PRO B 1 59 ? -20.408 35.398 30.882 1.00 15.58 54 PRO B CA 1
ATOM 3501 C C . PRO B 1 59 ? -19.001 35.734 31.318 1.00 17.34 54 PRO B C 1
ATOM 3502 O O . PRO B 1 59 ? -18.840 36.399 32.351 1.00 18.45 54 PRO B O 1
ATOM 3506 N N . GLU B 1 60 ? -17.981 35.295 30.580 1.00 18.36 55 GLU B N 1
ATOM 3507 C CA . GLU B 1 60 ? -16.599 35.553 30.970 1.00 20.87 55 GLU B CA 1
ATOM 3508 C C . GLU B 1 60 ? -16.257 37.034 30.964 1.00 20.88 55 GLU B C 1
ATOM 3509 O O . GLU B 1 60 ? -15.242 37.426 31.556 1.00 26.91 55 GLU B O 1
ATOM 3515 N N . LYS B 1 61 ? -17.067 37.863 30.306 1.00 20.15 56 LYS B N 1
ATOM 3516 C CA . LYS B 1 61 ? -16.844 39.304 30.319 1.00 24.85 56 LYS B CA 1
ATOM 3517 C C . LYS B 1 61 ? -17.071 39.908 31.698 1.00 21.57 56 LYS B C 1
ATOM 3518 O O . LYS B 1 61 ? -16.565 41.001 31.977 1.00 23.04 56 LYS B O 1
ATOM 3524 N N . ILE B 1 62 ? -17.818 39.231 32.557 1.00 19.50 57 ILE B N 1
ATOM 3525 C CA . ILE B 1 62 ? -18.166 39.737 33.882 1.00 19.34 57 ILE B CA 1
ATOM 3526 C C . ILE B 1 62 ? -17.220 39.097 34.894 1.00 19.39 57 ILE B C 1
ATOM 3527 O O . ILE B 1 62 ? -17.157 37.860 34.966 1.00 19.77 57 ILE B O 1
ATOM 3532 N N . PRO B 1 63 ? -16.500 39.882 35.701 1.00 18.72 58 PRO B N 1
ATOM 3533 C CA . PRO B 1 63 ? -15.555 39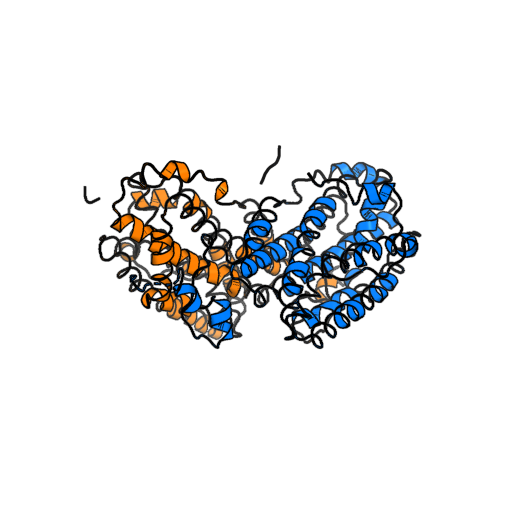.304 36.673 1.00 19.15 58 PRO B CA 1
ATOM 3534 C C . PRO B 1 63 ? -16.256 38.809 37.936 1.00 17.88 58 PRO B C 1
ATOM 3535 O O . PRO B 1 63 ? -16.238 39.431 38.998 1.00 18.84 58 PRO B O 1
ATOM 3539 N N . VAL B 1 64 ? -16.888 37.637 37.828 1.00 18.59 59 VAL B N 1
ATOM 3540 C CA . VAL B 1 64 ? -17.581 37.027 38.959 1.00 19.58 59 VAL B CA 1
ATOM 3541 C C . VAL B 1 64 ? -16.647 36.761 40.130 1.00 18.91 59 VAL B C 1
ATOM 3542 O O . VAL B 1 64 ? -17.100 36.719 41.278 1.00 19.69 59 VAL B O 1
ATOM 3546 N N . SER B 1 65 ? -15.340 36.624 39.884 1.00 19.75 60 SER B N 1
ATOM 3547 C CA . SER B 1 65 ? -14.409 36.450 40.996 1.00 19.58 60 SER B CA 1
ATOM 3548 C C . SER B 1 65 ? -14.484 37.601 41.989 1.00 21.99 60 SER B C 1
ATOM 3549 O O . SER B 1 65 ? -14.164 37.418 43.168 1.00 22.59 60 SER B O 1
ATOM 3552 N N . ASN B 1 66 ? -14.911 38.784 41.542 1.00 19.96 61 ASN B N 1
ATOM 3553 C CA . ASN B 1 66 ? -15.089 39.895 42.464 1.00 21.39 61 ASN B CA 1
ATOM 3554 C C . ASN B 1 66 ? -16.298 39.727 43.375 1.00 22.57 61 ASN B C 1
ATOM 3555 O O . ASN B 1 66 ? -16.451 40.524 44.306 1.00 26.22 61 ASN B O 1
ATOM 3560 N N . ASP B 1 67 ? -17.144 38.721 43.146 1.00 21.14 62 ASP B N 1
ATOM 3561 C CA . ASP B 1 67 ? -18.217 38.385 44.079 1.00 21.91 62 ASP B CA 1
ATOM 3562 C C . ASP B 1 67 ? -17.764 37.471 45.206 1.00 22.83 62 ASP B C 1
ATOM 3563 O O . ASP B 1 67 ? -18.569 37.187 46.097 1.00 23.36 62 ASP B O 1
ATOM 3568 N N . LEU B 1 68 ? -16.513 37.008 45.206 1.00 20.86 63 LEU B N 1
ATOM 3569 C CA . LEU B 1 68 ? -16.099 36.040 46.218 1.00 22.42 63 LEU B CA 1
ATOM 3570 C C . LEU B 1 68 ? -16.247 36.585 47.637 1.00 25.27 63 LEU B C 1
ATOM 3571 O O . LEU B 1 68 ? -16.711 35.871 48.531 1.00 25.85 63 LEU B O 1
ATOM 3576 N N A THR B 1 69 ? -15.859 37.844 47.860 0.55 25.03 64 THR B N 1
ATOM 3577 N N B THR B 1 69 ? -15.866 37.842 47.875 0.45 25.54 64 THR B N 1
ATOM 3578 C CA A THR B 1 69 ? -15.952 38.420 49.200 0.55 29.13 64 THR B CA 1
ATOM 3579 C CA B THR B 1 69 ? -16.000 38.375 49.231 0.45 27.46 64 THR B CA 1
ATOM 3580 C C A THR B 1 69 ? -17.373 38.329 49.742 0.55 35.40 64 THR B C 1
ATOM 3581 C C B THR B 1 69 ? -17.456 38.405 49.677 0.45 23.90 64 THR B C 1
ATOM 3582 O O A THR B 1 69 ? -17.590 37.877 50.873 0.55 38.71 64 THR B O 1
ATOM 3583 O O B THR B 1 69 ? -17.767 38.072 50.826 0.45 23.39 64 THR B O 1
ATOM 3590 N N A SER B 1 70 ? -18.358 38.743 48.944 0.55 28.49 65 SER B N 1
ATOM 3591 N N B SER B 1 70 ? -18.361 38.809 48.786 0.45 23.02 65 SER B N 1
ATOM 3592 C CA A SER B 1 70 ? -19.738 38.732 49.413 0.55 26.04 65 SER B CA 1
ATOM 3593 C CA B SER B 1 70 ? -19.786 38.805 49.105 0.45 23.10 65 SER B CA 1
ATOM 3594 C C A SER B 1 70 ? -20.344 37.334 49.408 0.55 30.88 65 SER B C 1
ATOM 3595 C C B SER B 1 70 ? -20.275 37.388 49.376 0.45 22.27 65 SER B C 1
ATOM 3596 O O A SER B 1 70 ? -21.192 37.037 50.258 0.55 26.22 65 SER B O 1
ATOM 3597 O O B SER B 1 70 ? -20.953 37.125 50.379 0.45 24.59 65 SER B O 1
ATOM 3602 N N . TRP B 1 71 ? -19.951 36.469 48.463 1.00 23.42 66 TRP B N 1
ATOM 3603 C CA . TRP B 1 71 ? -20.377 35.076 48.552 1.00 23.55 66 TRP B CA 1
ATOM 3604 C C . TRP B 1 71 ? -19.965 34.462 49.883 1.00 24.62 66 TRP B C 1
ATOM 3605 O O . TRP B 1 71 ? -20.736 33.713 50.499 1.00 25.39 66 TRP B O 1
ATOM 3616 N N A ARG B 1 72 ? -18.762 34.786 50.354 0.58 26.05 67 ARG B N 1
ATOM 3617 N N B ARG B 1 72 ? -18.757 34.780 50.353 0.42 25.64 67 ARG B N 1
ATOM 3618 C CA A ARG B 1 72 ? -18.272 34.205 51.597 0.58 28.65 67 ARG B CA 1
ATOM 3619 C CA B ARG B 1 72 ? -18.267 34.194 51.596 0.42 24.60 67 ARG B CA 1
ATOM 3620 C C A ARG B 1 72 ? -19.054 34.674 52.820 0.58 24.20 67 ARG B C 1
ATOM 3621 C C B ARG B 1 72 ? -19.016 34.695 52.830 0.42 30.61 67 ARG B C 1
ATOM 3622 O O A ARG B 1 72 ? -19.027 33.999 53.855 0.58 30.36 67 ARG B O 1
ATOM 3623 O O B ARG B 1 72 ? -18.917 34.069 53.892 0.42 29.86 67 ARG B O 1
ATOM 3638 N N . THR B 1 73 ? -19.751 35.803 52.729 1.00 27.21 68 THR B N 1
ATOM 3639 C CA . THR B 1 73 ? -20.571 36.252 53.850 1.00 28.74 68 THR B CA 1
ATOM 3640 C C . THR B 1 73 ? -21.908 35.528 53.919 1.00 29.31 68 THR B C 1
ATOM 3641 O O . THR B 1 73 ? -22.661 35.748 54.876 1.00 30.23 68 THR B O 1
ATOM 3645 N N . LEU B 1 74 ? -22.212 34.669 52.955 1.00 28.02 69 LEU B N 1
ATOM 3646 C CA . LEU B 1 74 ? -23.453 33.910 52.929 1.00 26.33 69 LEU B CA 1
ATOM 3647 C C . LEU B 1 74 ? -23.243 32.558 53.594 1.00 28.84 69 LEU B C 1
ATOM 3648 O O . LEU B 1 74 ? -22.202 31.918 53.418 1.00 32.22 69 LEU B O 1
ATOM 3653 N N . THR B 1 75 ? -24.234 32.137 54.380 1.00 26.52 70 THR B N 1
ATOM 3654 C CA . THR B 1 75 ? -24.169 30.856 55.053 1.00 28.59 70 THR B CA 1
ATOM 3655 C C . THR B 1 75 ? -24.212 29.717 54.038 1.00 26.14 70 THR B C 1
ATOM 3656 O O . THR B 1 75 ? -24.647 29.901 52.895 1.00 25.33 70 THR B O 1
ATOM 3660 N N . PRO B 1 76 ? -23.744 28.528 54.427 1.00 26.11 71 PRO B N 1
ATOM 3661 C CA . PRO B 1 76 ? -23.877 27.365 53.533 1.00 30.91 71 PRO B CA 1
ATOM 3662 C C . PRO B 1 76 ? -25.297 27.143 53.041 1.00 24.74 71 PRO B C 1
ATOM 3663 O O . PRO B 1 76 ? -25.495 26.739 51.890 1.00 24.11 71 PRO B O 1
ATOM 3667 N N . GLU B 1 77 ? -26.296 27.415 53.883 1.00 24.92 72 GLU B N 1
ATOM 3668 C CA . GLU B 1 77 ? -27.684 27.244 53.473 1.00 23.62 72 GLU B CA 1
ATOM 3669 C C . GLU B 1 77 ? -28.068 28.220 52.359 1.00 23.44 72 GLU B C 1
ATOM 3670 O O . GLU B 1 77 ? -28.763 27.845 51.403 1.00 22.85 72 GLU B O 1
ATOM 3676 N N . TRP B 1 78 ? -27.644 29.485 52.470 1.00 24.11 73 TRP B N 1
ATOM 3677 C CA . TRP B 1 78 ? -27.906 30.444 51.396 1.00 23.23 73 TRP B CA 1
ATOM 3678 C C . TRP B 1 78 ? -27.168 30.072 50.116 1.00 22.75 73 TRP B C 1
ATOM 3679 O O . TRP B 1 78 ? -27.716 30.205 49.013 1.00 22.37 73 TRP B O 1
ATOM 3690 N N . GLN B 1 79 ? -25.922 29.608 50.246 1.00 22.80 74 GLN B N 1
ATOM 3691 C CA . GLN B 1 79 ? -25.164 29.203 49.065 1.00 22.29 74 GLN B CA 1
ATOM 3692 C C . GLN B 1 79 ? -25.835 28.029 48.373 1.00 20.63 74 GLN B C 1
ATOM 3693 O O . GLN B 1 79 ? -25.910 27.988 47.140 1.00 20.66 74 GLN B O 1
ATOM 3699 N N . GLU B 1 80 ? -26.331 27.069 49.154 1.00 22.15 75 GLU B N 1
ATOM 3700 C CA . GLU B 1 80 ? -27.067 25.942 48.593 1.00 23.78 75 GLU B CA 1
ATOM 3701 C C . GLU B 1 80 ? -28.328 26.413 47.880 1.00 20.75 75 GLU B C 1
ATOM 3702 O O . GLU B 1 80 ? -28.625 25.962 46.765 1.00 21.35 75 GLU B O 1
ATOM 3708 N N . LEU B 1 81 ? -29.073 27.334 48.498 1.00 23.07 76 LEU B N 1
ATOM 3709 C CA . LEU B 1 81 ? -30.267 27.878 47.859 1.00 21.03 76 LEU B CA 1
ATOM 3710 C C . LEU B 1 81 ? -29.938 28.474 46.495 1.00 20.82 76 LEU B C 1
ATOM 3711 O O . LEU B 1 81 ? -30.630 28.208 45.505 1.00 20.30 76 LEU B O 1
ATOM 3716 N N . ILE B 1 82 ? -28.882 29.288 46.427 1.00 20.59 77 ILE B N 1
ATOM 3717 C CA . ILE B 1 82 ? -28.494 29.931 45.174 1.00 19.59 77 ILE B CA 1
ATOM 3718 C C . ILE B 1 82 ? -28.118 28.888 44.134 1.00 19.03 77 ILE B C 1
ATOM 3719 O O . ILE B 1 82 ? -28.552 28.955 42.976 1.00 18.79 77 ILE B O 1
ATOM 3724 N N . THR B 1 83 ? -27.296 27.912 44.530 1.00 19.11 78 THR B N 1
ATOM 3725 C CA . THR B 1 83 ? -26.854 26.914 43.557 1.00 18.44 78 THR B CA 1
ATOM 3726 C C . THR B 1 83 ? -28.038 26.109 43.038 1.00 18.44 78 THR B C 1
ATOM 3727 O O . THR B 1 83 ? -28.136 25.825 41.837 1.00 19.42 78 THR B O 1
ATOM 3731 N N . ARG B 1 84 ? -28.967 25.759 43.924 1.00 20.42 79 ARG B N 1
ATOM 3732 C CA . ARG B 1 84 ? -30.149 25.016 43.496 1.00 19.75 79 ARG B CA 1
ATOM 3733 C C . ARG B 1 84 ? -31.022 25.858 42.581 1.00 18.32 79 ARG B C 1
ATOM 3734 O O . ARG B 1 84 ? -31.429 25.402 41.503 1.00 19.27 79 ARG B O 1
ATOM 3742 N N . THR B 1 85 ? -31.330 27.089 43.002 1.00 18.75 80 THR B N 1
ATOM 3743 C CA . THR B 1 85 ? -32.187 27.956 42.206 1.00 19.59 80 THR B CA 1
ATOM 3744 C C . THR B 1 85 ? -31.613 28.120 40.808 1.00 17.68 80 THR B C 1
ATOM 3745 O O . THR B 1 85 ? -32.325 27.973 39.806 1.00 18.31 80 THR B O 1
ATOM 3749 N N . PHE B 1 86 ? -30.308 28.409 40.727 1.00 16.89 81 PHE B N 1
ATOM 3750 C CA . PHE B 1 86 ? -29.662 28.637 39.438 1.00 16.22 81 PHE B CA 1
ATOM 3751 C C . PHE B 1 86 ? -29.579 27.359 38.614 1.00 15.91 81 PHE B C 1
ATOM 3752 O O . PHE B 1 86 ? -29.706 27.416 37.391 1.00 15.95 81 PHE B O 1
ATOM 3760 N N . THR B 1 87 ? -29.343 26.202 39.237 1.00 17.64 82 THR B N 1
ATOM 3761 C CA . THR B 1 87 ? -29.337 24.963 38.458 1.00 17.14 82 THR B CA 1
ATOM 3762 C C . THR B 1 87 ? -30.728 24.649 37.912 1.00 16.65 82 THR B C 1
ATOM 3763 O O . THR B 1 87 ? -30.858 24.145 36.785 1.00 17.38 82 THR B O 1
ATOM 3767 N N . GLY B 1 88 ? -31.773 25.025 38.653 1.00 18.64 83 GLY B N 1
ATOM 3768 C CA . GLY B 1 88 ? -33.127 24.881 38.142 1.00 18.77 83 GLY B CA 1
ATOM 3769 C C . GLY B 1 88 ? -33.403 25.805 36.971 1.00 17.92 83 GLY B C 1
ATOM 3770 O O . GLY B 1 88 ? -34.081 25.423 36.013 1.00 19.11 83 GLY B O 1
ATOM 3771 N N . LEU B 1 89 ? -32.869 27.031 37.019 1.00 17.33 84 LEU B N 1
ATOM 3772 C CA . LEU B 1 89 ? -32.977 27.918 35.862 1.00 17.07 84 LEU B CA 1
ATOM 3773 C C . LEU B 1 89 ? -32.192 27.364 34.681 1.00 15.89 84 LEU B C 1
ATOM 3774 O O . LEU B 1 89 ? -32.620 27.498 33.523 1.00 17.00 84 LEU B O 1
ATOM 3779 N N . THR B 1 90 ? -31.030 26.757 34.947 1.00 16.41 85 THR B N 1
ATOM 3780 C CA . THR B 1 90 ? -30.231 26.174 33.870 1.00 15.56 85 THR B CA 1
ATOM 3781 C C . THR B 1 90 ? -31.007 25.068 33.168 1.00 15.85 85 THR B C 1
ATOM 3782 O O . THR B 1 90 ? -30.903 24.910 31.947 1.00 16.07 85 THR B O 1
ATOM 3786 N N . LEU B 1 91 ? -31.810 24.303 33.913 1.00 17.22 86 LEU B N 1
ATOM 3787 C CA . LEU B 1 91 ? -32.626 23.270 33.282 1.00 17.39 86 LEU B CA 1
ATOM 3788 C C . LEU B 1 91 ? -33.640 23.889 32.329 1.00 15.38 86 LEU B C 1
ATOM 3789 O O . LEU B 1 91 ? -33.796 23.442 31.180 1.00 16.80 86 LEU B O 1
ATOM 3794 N N . LEU B 1 92 ? -34.329 24.939 32.770 1.00 17.62 87 LEU B N 1
ATOM 3795 C CA . LEU B 1 92 ? -35.317 25.557 31.892 1.00 17.15 87 LEU B CA 1
ATOM 3796 C C . LEU B 1 92 ? -34.662 26.145 30.651 1.00 16.91 87 LEU B C 1
ATOM 3797 O O . LEU B 1 92 ? -35.202 26.022 29.546 1.00 17.17 87 LEU B O 1
ATOM 3802 N N . ASP B 1 93 ? -33.493 26.772 30.808 1.00 16.23 88 ASP B N 1
ATOM 3803 C CA . ASP B 1 93 ? -32.757 27.270 29.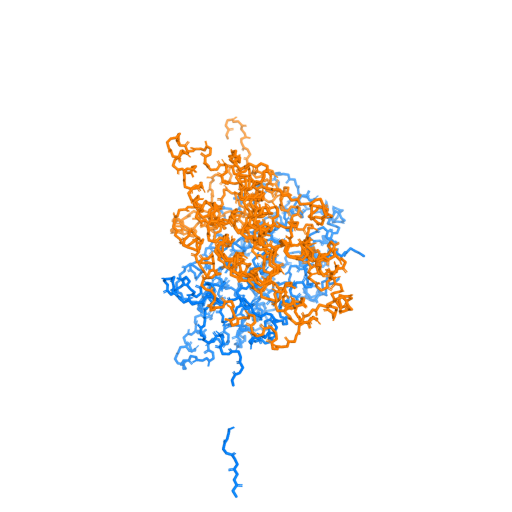649 1.00 15.61 88 ASP B CA 1
ATOM 3804 C C . ASP B 1 93 ? -32.304 26.133 28.744 1.00 14.98 88 ASP B C 1
ATOM 3805 O O . ASP B 1 93 ? -32.345 26.257 27.515 1.00 15.69 88 ASP B O 1
ATOM 3810 N N . THR B 1 94 ? -31.886 25.010 29.316 1.00 14.90 89 THR B N 1
ATOM 3811 C CA . THR B 1 94 ? -31.505 23.872 28.487 1.00 15.86 89 THR B CA 1
ATOM 3812 C C . THR B 1 94 ? -32.683 23.395 27.649 1.00 14.72 89 THR B C 1
ATOM 3813 O O . THR B 1 94 ? -32.524 23.092 26.458 1.00 15.50 89 THR B O 1
ATOM 3817 N N . ILE B 1 95 ? -33.878 23.342 28.245 1.00 16.02 90 ILE B N 1
ATOM 3818 C CA . ILE B 1 95 ? -35.082 22.972 27.504 1.00 16.41 90 ILE B CA 1
ATOM 3819 C C . ILE B 1 95 ? -35.331 23.952 26.362 1.00 15.98 90 ILE B C 1
ATOM 3820 O O . ILE B 1 95 ? -35.622 23.556 25.223 1.00 16.88 90 ILE B O 1
ATOM 3825 N N . GLN B 1 96 ? -35.236 25.248 26.646 1.00 15.75 91 GLN B N 1
ATOM 3826 C CA . GLN B 1 96 ? -35.589 26.233 25.634 1.00 16.55 91 GLN B CA 1
ATOM 3827 C C . GLN B 1 96 ? -34.551 26.272 24.516 1.00 15.08 91 GLN B C 1
ATOM 3828 O O . GLN B 1 96 ? -34.896 26.451 23.341 1.00 16.53 91 GLN B O 1
ATOM 3834 N N . ALA B 1 97 ? -33.275 26.089 24.851 1.00 14.77 92 ALA B N 1
ATOM 3835 C CA . ALA B 1 97 ? -32.211 26.130 23.852 1.00 15.40 92 ALA B CA 1
ATOM 3836 C C . ALA B 1 97 ? -32.251 24.922 22.925 1.00 15.51 92 ALA B C 1
ATOM 3837 O O . ALA B 1 97 ? -31.995 25.057 21.718 1.00 17.61 92 ALA B O 1
ATOM 3839 N N . THR B 1 98 ? -32.537 23.733 23.456 1.00 16.17 93 THR B N 1
ATOM 3840 C CA . THR B 1 98 ? -32.396 22.506 22.683 1.00 15.34 93 THR B CA 1
ATOM 3841 C C . THR B 1 98 ? -33.716 21.981 22.152 1.00 17.23 93 THR B C 1
ATOM 3842 O O . THR B 1 98 ? -33.705 21.143 21.239 1.00 19.40 93 THR B O 1
ATOM 3846 N N . VAL B 1 99 ? -34.845 22.445 22.687 1.00 16.25 94 VAL B N 1
ATOM 3847 C CA . VAL B 1 99 ? -36.158 21.970 22.259 1.00 18.07 94 VAL B CA 1
ATOM 3848 C C . VAL B 1 99 ? -37.052 23.135 21.842 1.00 18.83 94 VAL B C 1
ATOM 3849 O O . VAL B 1 99 ? -37.548 23.167 20.707 1.00 19.69 94 VAL B O 1
ATOM 3853 N N . GLY B 1 100 ? -37.242 24.109 22.735 1.00 17.38 95 GLY B N 1
ATOM 3854 C CA . GLY B 1 100 ? -38.334 25.058 22.562 1.00 16.69 95 GLY B CA 1
ATOM 3855 C C . GLY B 1 100 ? -38.109 26.076 21.456 1.00 16.37 95 GLY B C 1
ATOM 3856 O O . GLY B 1 100 ? -38.979 26.280 20.602 1.00 17.40 95 GLY B O 1
ATOM 3857 N N . ASP B 1 101 ? -36.964 26.764 21.477 1.00 16.09 96 ASP B N 1
ATOM 3858 C CA . ASP B 1 101 ? -36.734 27.795 20.470 1.00 16.49 96 ASP B CA 1
ATOM 3859 C C . ASP B 1 101 ? -36.475 27.182 19.102 1.00 16.75 96 ASP B C 1
ATOM 3860 O O . ASP B 1 101 ? -36.926 27.720 18.083 1.00 16.43 96 ASP B O 1
ATOM 3865 N N A VAL B 1 102 ? -35.756 26.057 19.056 0.80 17.11 97 VAL B N 1
ATOM 3866 N N B VAL B 1 102 ? -35.781 26.043 19.049 0.20 15.09 97 VAL B N 1
ATOM 3867 C CA A VAL B 1 102 ? -35.542 25.406 17.768 0.80 18.39 97 VAL B CA 1
ATOM 3868 C CA B VAL B 1 102 ? -35.548 25.422 17.748 0.20 17.68 97 VAL B CA 1
ATOM 3869 C C A VAL B 1 102 ? -36.850 24.909 17.182 0.80 19.10 97 VAL B C 1
ATOM 3870 C C B VAL B 1 102 ? -36.841 24.854 17.173 0.20 12.44 97 VAL B C 1
ATOM 3871 O O A VAL B 1 102 ? -37.004 24.872 15.955 0.80 16.44 97 VAL B O 1
ATOM 3872 O O B VAL B 1 102 ? -36.978 24.720 15.950 0.20 32.19 97 VAL B O 1
ATOM 3879 N N . ALA B 1 103 ? -37.810 24.519 18.027 1.00 17.71 98 ALA B N 1
ATOM 3880 C CA . ALA B 1 103 ? -39.116 24.094 17.536 1.00 17.74 98 ALA B CA 1
ATOM 3881 C C . ALA B 1 103 ? -39.887 25.240 16.893 1.00 17.60 98 ALA B C 1
ATOM 3882 O O . ALA B 1 103 ? -40.808 24.984 16.112 1.00 20.05 98 ALA B O 1
ATOM 3884 N N . GLN B 1 104 ? -39.509 26.494 17.159 1.00 17.19 99 GLN B N 1
ATOM 3885 C CA . GLN B 1 104 ? -40.219 27.608 16.554 1.00 17.32 99 GLN B CA 1
ATOM 3886 C C . GLN B 1 104 ? -39.765 27.863 15.128 1.00 18.37 99 GLN B C 1
ATOM 3887 O O . GLN B 1 104 ? -40.521 28.468 14.355 1.00 19.67 99 GLN B O 1
ATOM 3893 N N . VAL B 1 105 ? -38.548 27.432 14.780 1.00 17.56 100 VAL B N 1
ATOM 3894 C CA . VAL B 1 105 ? -38.040 27.656 13.425 1.00 18.56 100 VAL B CA 1
ATOM 3895 C C . VAL B 1 105 ? -39.035 27.227 12.350 1.00 17.72 100 VAL B C 1
ATOM 3896 O O . VAL B 1 105 ? -39.386 28.059 11.502 1.00 20.10 100 VAL B O 1
ATOM 3900 N N . PRO B 1 106 ? -39.565 25.997 12.352 1.00 19.98 101 PRO B N 1
ATOM 3901 C CA . PRO B 1 106 ? -40.457 25.589 11.256 1.00 20.97 101 PRO B CA 1
ATOM 3902 C C . PRO B 1 106 ? -41.859 26.167 11.327 1.00 23.45 101 PRO B C 1
ATOM 3903 O O . PRO B 1 106 ? -42.645 25.918 10.409 1.00 28.63 101 PRO B O 1
ATOM 3907 N N . ASN B 1 107 ? -42.206 26.911 12.377 1.00 21.99 102 ASN B N 1
ATOM 3908 C CA . ASN B 1 107 ? -43.526 27.511 12.492 1.00 24.29 102 ASN B CA 1
ATOM 3909 C C . ASN B 1 107 ? -43.519 29.005 12.178 1.00 24.18 102 ASN B C 1
ATOM 3910 O O . ASN B 1 107 ? -44.477 29.714 12.502 1.00 23.34 102 ASN B O 1
ATOM 3915 N N . SER B 1 108 ? -42.463 29.489 11.538 1.00 20.84 103 SER B N 1
ATOM 3916 C CA . SER B 1 108 ? -42.282 30.914 11.310 1.00 18.82 103 SER B CA 1
ATOM 3917 C C . SER B 1 108 ? -43.156 31.422 10.172 1.00 22.23 103 SER B C 1
ATOM 3918 O O . SER B 1 108 ? -43.491 30.692 9.235 1.00 22.37 103 SER B O 1
ATOM 3921 N N . LEU B 1 109 ? -43.503 32.706 10.256 1.00 20.04 104 LEU B N 1
ATOM 3922 C CA . LEU B 1 109 ? -44.235 33.376 9.190 1.00 20.73 104 LEU B CA 1
ATOM 3923 C C . LEU B 1 109 ? -43.331 33.941 8.109 1.00 19.75 104 LEU B C 1
ATOM 3924 O O . LEU B 1 109 ? -43.804 34.174 6.992 1.00 21.98 104 LEU B O 1
ATOM 3929 N N . THR B 1 110 ? -42.060 34.186 8.418 1.00 18.36 105 THR B N 1
ATOM 3930 C CA . THR B 1 110 ? -41.124 34.781 7.477 1.00 18.74 105 THR B CA 1
ATOM 3931 C C . THR B 1 110 ? -39.795 34.045 7.532 1.00 16.63 105 THR B C 1
ATOM 3932 O O . THR B 1 110 ? -39.470 33.358 8.511 1.00 17.90 105 THR B O 1
ATOM 3936 N N . ASP B 1 111 ? -39.003 34.232 6.469 1.00 16.62 106 ASP B N 1
ATOM 3937 C CA . ASP B 1 111 ? -37.684 33.615 6.411 1.00 15.42 106 ASP B CA 1
ATOM 3938 C C . ASP B 1 111 ? -36.775 34.182 7.496 1.00 15.93 106 ASP B C 1
ATOM 3939 O O . ASP B 1 111 ? -35.927 33.473 8.054 1.00 15.80 106 ASP B O 1
ATOM 3944 N N . HIS B 1 112 ? -36.927 35.475 7.786 1.00 16.16 107 HIS B N 1
ATOM 3945 C CA . HIS B 1 112 ? -36.059 36.137 8.745 1.00 15.17 107 HIS B CA 1
ATOM 3946 C C . HIS B 1 112 ? -36.355 35.652 10.148 1.00 15.01 107 HIS B C 1
ATOM 3947 O O . HIS B 1 112 ? -35.437 35.463 10.956 1.00 15.54 107 HIS B O 1
ATOM 3954 N N . GLU B 1 113 ? -37.635 35.419 10.439 1.00 15.22 108 GLU B N 1
ATOM 3955 C CA . GLU B 1 113 ? -38.033 34.854 11.726 1.00 14.30 108 GLU B CA 1
ATOM 3956 C C . GLU B 1 113 ? -37.405 33.483 11.948 1.00 14.33 108 GLU B C 1
ATOM 3957 O O . GLU B 1 113 ? -37.031 33.143 13.082 1.00 15.00 108 GLU B O 1
ATOM 3963 N N . GLN B 1 114 ? -37.274 32.680 10.883 1.00 15.08 109 GLN B N 1
ATOM 3964 C CA . GLN B 1 114 ? -36.670 31.359 11.026 1.00 15.58 109 GLN B CA 1
ATOM 3965 C C . GLN B 1 114 ? -35.287 31.461 11.650 1.00 15.88 109 GLN B C 1
ATOM 3966 O O . GLN B 1 114 ? -34.950 30.706 12.573 1.00 16.21 109 GLN B O 1
ATOM 3972 N N . VAL B 1 115 ? -34.469 32.399 11.176 1.00 13.89 110 VAL B N 1
ATOM 3973 C CA . VAL B 1 115 ? -33.118 32.494 11.710 1.00 14.14 110 VAL B CA 1
ATOM 3974 C C . VAL B 1 115 ? -33.067 33.293 13.008 1.00 14.61 110 VAL B C 1
ATOM 3975 O O . VAL B 1 115 ? -32.161 33.070 13.821 1.00 14.16 110 VAL B O 1
ATOM 3979 N N . ILE B 1 116 ? -34.011 34.207 13.245 1.00 14.59 111 ILE B N 1
ATOM 3980 C CA . ILE B 1 116 ? -34.081 34.855 14.555 1.00 13.50 111 ILE B CA 1
ATOM 3981 C C . ILE B 1 116 ? -34.221 33.816 15.660 1.00 13.84 111 ILE B C 1
ATOM 3982 O O . ILE B 1 116 ? -33.566 33.918 16.705 1.00 14.16 111 ILE B O 1
ATOM 3987 N N . TYR B 1 117 ? -35.035 32.775 15.435 1.00 13.34 112 TYR B N 1
ATOM 3988 C CA . TYR B 1 117 ? -35.172 31.754 16.468 1.00 13.56 112 TYR B CA 1
ATOM 3989 C C . TYR B 1 117 ? -33.904 30.933 16.657 1.00 14.36 112 TYR B C 1
ATOM 3990 O O . TYR B 1 117 ? -33.695 30.406 17.759 1.00 13.93 112 TYR B O 1
ATOM 3999 N N . THR B 1 118 ? -33.026 30.837 15.646 1.00 13.64 113 THR B N 1
ATOM 4000 C CA . THR B 1 118 ? -31.720 30.215 15.893 1.00 13.26 113 THR B CA 1
ATOM 4001 C C . THR B 1 118 ? -30.863 31.079 16.809 1.00 13.04 113 THR B C 1
ATOM 4002 O O . THR B 1 118 ? -30.126 30.551 17.653 1.00 13.58 113 THR B O 1
ATOM 4006 N N . ASN B 1 119 ? -30.924 32.401 16.647 1.00 12.81 114 ASN B N 1
ATOM 4007 C CA . ASN B 1 119 ? -30.266 33.271 17.613 1.00 12.43 114 ASN B CA 1
ATOM 4008 C C . ASN B 1 119 ? -30.841 33.075 19.008 1.00 13.07 114 ASN B C 1
ATOM 4009 O O . ASN B 1 119 ? -30.087 32.992 19.984 1.00 13.23 114 ASN B O 1
ATOM 4014 N N . PHE B 1 120 ? -32.175 33.011 19.125 1.00 12.22 115 PHE B N 1
ATOM 4015 C CA . PHE B 1 120 ? -32.770 32.839 20.448 1.00 11.69 115 PHE B CA 1
ATOM 4016 C C . PHE B 1 120 ? -32.242 31.577 21.094 1.00 13.24 115 PHE B C 1
ATOM 4017 O O . PHE B 1 120 ? -31.861 31.588 22.268 1.00 13.72 115 PHE B O 1
ATOM 4025 N N . ALA B 1 121 ? -32.221 30.472 20.348 1.00 13.01 116 ALA B N 1
ATOM 4026 C CA . ALA B 1 121 ? -31.779 29.204 20.919 1.00 13.79 116 ALA B CA 1
ATOM 4027 C C . ALA B 1 121 ? -30.340 29.300 21.391 1.00 13.75 116 ALA B C 1
ATOM 4028 O O . ALA B 1 121 ? -30.011 28.883 22.513 1.00 13.78 116 ALA B O 1
ATOM 4030 N N . PHE B 1 122 ? -29.463 29.866 20.557 1.00 12.56 117 PHE B N 1
ATOM 4031 C CA . PHE B 1 122 ? -28.067 30.010 20.938 1.00 12.10 117 PHE B CA 1
ATOM 4032 C C . PHE B 1 122 ? -27.932 30.909 22.162 1.00 13.66 117 PHE B C 1
ATOM 4033 O O . PHE B 1 122 ? -27.184 30.588 23.098 1.00 12.59 117 PHE B O 1
ATOM 4041 N N . MET B 1 123 ? -28.643 32.035 22.187 1.00 12.86 118 MET B N 1
ATOM 4042 C CA . MET B 1 123 ? -28.485 32.925 23.326 1.00 12.14 118 MET B CA 1
ATOM 4043 C C . MET B 1 123 ? -29.007 32.307 24.615 1.00 13.23 118 MET B C 1
ATOM 4044 O O . MET B 1 123 ? -28.430 32.551 25.681 1.00 13.51 118 MET B O 1
ATOM 4049 N N A VAL B 1 124 ? -30.092 31.521 24.546 0.77 12.55 119 VAL B N 1
ATOM 4050 N N B VAL B 1 124 ? -30.065 31.498 24.561 0.23 13.63 119 VAL B N 1
ATOM 4051 C CA A VAL B 1 124 ? -30.544 30.799 25.739 0.77 14.66 119 VAL B CA 1
ATOM 4052 C CA B VAL B 1 124 ? -30.495 30.853 25.797 0.23 10.15 119 VAL B CA 1
ATOM 4053 C C A VAL B 1 124 ? -29.494 29.791 26.169 0.77 12.90 119 VAL B C 1
ATOM 4054 C C B VAL B 1 124 ? -29.580 29.686 26.165 0.23 10.24 119 VAL B C 1
ATOM 4055 O O A VAL B 1 124 ? -29.299 29.569 27.372 0.77 12.28 119 VAL B O 1
ATOM 4056 O O B VAL B 1 124 ? -29.564 29.260 27.326 0.23 17.33 119 VAL B O 1
ATOM 4063 N N . ALA B 1 125 ? -28.790 29.168 25.218 1.00 12.53 120 ALA B N 1
ATOM 4064 C CA . ALA B 1 125 ? -27.675 28.305 25.591 1.00 12.45 120 ALA B CA 1
ATOM 4065 C C . ALA B 1 125 ? -26.602 29.085 26.333 1.00 13.12 120 ALA B C 1
ATOM 4066 O O . ALA B 1 125 ? -25.997 28.568 27.288 1.00 13.42 120 ALA B O 1
ATOM 4068 N N . VAL B 1 126 ? -26.351 30.329 25.915 1.00 12.61 121 VAL B N 1
ATOM 4069 C CA . VAL B 1 126 ? -25.421 31.193 26.642 1.00 13.33 121 VAL B CA 1
ATOM 4070 C C . VAL B 1 126 ? -25.939 31.486 28.050 1.00 13.70 121 VAL B C 1
ATOM 4071 O O . VAL B 1 126 ? -25.160 31.509 29.017 1.00 14.12 121 VAL B O 1
ATOM 4075 N N . HIS B 1 127 ? -27.250 31.723 28.196 1.00 13.31 122 HIS B N 1
ATOM 4076 C CA . HIS B 1 127 ? -27.815 31.898 29.536 1.00 13.64 122 HIS B CA 1
ATOM 4077 C C . HIS B 1 127 ? -27.511 30.689 30.402 1.00 14.20 122 HIS B C 1
ATOM 4078 O O . HIS B 1 127 ? -27.046 30.833 31.539 1.00 15.02 122 HIS B O 1
ATOM 4085 N N . ALA B 1 128 ? -27.777 29.485 29.891 1.00 14.59 123 ALA B N 1
ATOM 4086 C CA . ALA B 1 128 ? -27.502 28.292 30.685 1.00 14.74 123 ALA B CA 1
ATOM 4087 C C . ALA B 1 128 ? -26.020 28.185 31.007 1.00 15.77 123 ALA B C 1
ATOM 4088 O O . ALA B 1 128 ? -25.646 27.858 32.143 1.00 17.48 123 ALA B O 1
ATOM 4090 N N A ARG B 1 129 ? -25.160 28.497 30.030 0.48 14.67 124 ARG B N 1
ATOM 4091 N N B ARG B 1 129 ? -25.157 28.477 30.038 0.52 14.29 124 ARG B N 1
ATOM 4092 C CA A ARG B 1 129 ? -23.714 28.472 30.231 0.48 14.53 124 ARG B CA 1
ATOM 4093 C CA B ARG B 1 129 ? -23.725 28.366 30.270 0.52 13.46 124 ARG B CA 1
ATOM 4094 C C A ARG B 1 129 ? -23.298 29.400 31.363 0.48 11.02 124 ARG B C 1
ATOM 4095 C C B ARG B 1 129 ? -23.256 29.373 31.314 0.52 30.03 124 ARG B C 1
ATOM 4096 O O A ARG B 1 129 ? -22.339 29.113 32.093 0.48 11.35 124 ARG B O 1
ATOM 4097 O O B ARG B 1 129 ? -22.255 29.140 32.006 0.52 20.52 124 ARG B O 1
ATOM 4112 N N A SER B 1 130 ? -23.981 30.540 31.493 0.48 20.03 125 SER B N 1
ATOM 4113 N N B SER B 1 130 ? -23.975 30.488 31.447 0.52 11.76 125 SER B N 1
ATOM 4114 C CA A SER B 1 130 ? -23.543 31.560 32.438 0.48 13.69 125 SER B CA 1
ATOM 4115 C CA B SER B 1 130 ? -23.592 31.531 32.397 0.52 16.80 125 SER B CA 1
ATOM 4116 C C A SER B 1 130 ? -23.721 31.119 33.885 0.48 13.78 125 SER B C 1
ATOM 4117 C C B SER B 1 130 ? -23.687 31.057 33.842 0.52 17.91 125 SER B C 1
ATOM 4118 O O A SER B 1 130 ? -22.944 31.538 34.750 0.48 15.13 125 SER B O 1
ATOM 4119 O O B SER B 1 130 ? -22.839 31.412 34.670 0.52 14.99 125 SER B O 1
ATOM 4124 N N . TYR B 1 131 ? -24.727 30.288 34.175 1.00 14.77 126 TYR B N 1
ATOM 4125 C CA . TYR B 1 131 ? -24.847 29.775 35.536 1.00 15.19 126 TYR B CA 1
ATOM 4126 C C . TYR B 1 131 ? -23.655 28.892 35.874 1.00 17.21 126 TYR B C 1
ATOM 4127 O O . TYR B 1 131 ? -23.059 29.021 36.950 1.00 16.47 126 TYR B O 1
ATOM 4136 N N . GLY B 1 132 ? -23.252 28.035 34.932 1.00 17.01 127 GLY B N 1
ATOM 4137 C CA . GLY B 1 132 ? -22.067 27.223 35.143 1.00 17.40 127 GLY B CA 1
ATOM 4138 C C . GLY B 1 132 ? -20.817 28.058 35.318 1.00 15.91 127 GLY B C 1
ATOM 4139 O O . GLY B 1 132 ? -19.943 27.722 36.119 1.00 17.54 127 GLY B O 1
ATOM 4140 N N A SER B 1 133 ? -20.717 29.165 34.580 0.64 12.78 128 SER B N 1
ATOM 4141 N N B SER B 1 133 ? -20.700 29.142 34.546 0.36 24.85 128 SER B N 1
ATOM 4142 C CA A SER B 1 133 ? -19.582 30.063 34.745 0.64 16.32 128 SER B CA 1
ATOM 4143 C CA B SER B 1 133 ? -19.594 30.073 34.740 0.36 16.93 128 SER B CA 1
ATOM 4144 C C A SER B 1 133 ? -19.557 30.663 36.149 0.64 21.88 128 SER B C 1
ATOM 4145 C C B SER B 1 133 ? -19.574 30.587 36.173 0.36 13.07 128 SER B C 1
ATOM 4146 O O A SER B 1 133 ? -18.494 30.770 36.774 0.64 20.02 128 SER B O 1
ATOM 4147 O O B SER B 1 133 ? -18.539 30.542 36.847 0.36 14.53 128 SER B O 1
ATOM 4152 N N . ILE B 1 134 ? -20.718 31.081 36.654 1.00 15.34 129 ILE B N 1
ATOM 4153 C CA . ILE B 1 134 ? -20.816 31.554 38.036 1.00 15.96 129 ILE B CA 1
ATOM 4154 C C . ILE B 1 134 ? -20.385 30.460 39.008 1.00 15.84 129 ILE B C 1
ATOM 4155 O O . ILE B 1 134 ? -19.580 30.701 39.920 1.00 17.55 129 ILE B O 1
ATOM 4160 N N . PHE B 1 135 ? -20.889 29.237 38.803 1.00 15.69 130 PHE B N 1
ATOM 4161 C CA . PHE B 1 135 ? -20.553 28.145 39.717 1.00 16.03 130 PHE B CA 1
ATOM 4162 C C . PHE B 1 135 ? -19.061 27.845 39.699 1.00 16.98 130 PHE B C 1
ATOM 4163 O O . PHE B 1 135 ? -18.478 27.514 40.735 1.00 17.48 130 PHE B O 1
ATOM 4171 N N A SER B 1 136 ? -18.429 27.926 38.517 0.44 16.06 131 SER B N 1
ATOM 4172 N N B SER B 1 136 ? -18.421 27.936 38.530 0.36 16.82 131 SER B N 1
ATOM 4173 N N C SER B 1 136 ? -18.428 27.950 38.528 0.20 16.29 131 SER B N 1
ATOM 4174 C CA A SER B 1 136 ? -16.996 27.657 38.422 0.44 16.60 131 SER B CA 1
ATOM 4175 C CA B SER B 1 136 ? -16.998 27.618 38.475 0.36 15.45 131 SER B CA 1
ATOM 4176 C CA C SER B 1 136 ? -17.007 27.638 38.437 0.20 17.64 131 SER B CA 1
ATOM 4177 C C A SER B 1 136 ? -16.206 28.566 39.350 0.44 17.50 131 SER B C 1
ATOM 4178 C C B SER B 1 136 ? -16.178 28.577 39.324 0.36 17.47 131 SER B C 1
ATOM 4179 C C C SER B 1 136 ? -16.165 28.592 39.271 0.20 19.13 131 SER B C 1
ATOM 4180 O O A SER B 1 136 ? -15.200 28.152 39.937 0.44 16.12 131 SER B O 1
ATOM 4181 O O B SER B 1 136 ? -15.112 28.205 39.828 0.36 26.81 131 SER B O 1
ATOM 4182 O O C SER B 1 136 ? -15.068 28.231 39.711 0.20 22.95 131 SER B O 1
ATOM 4189 N N . THR B 1 137 ? -16.657 29.808 39.499 1.00 17.79 132 THR B N 1
ATOM 4190 C CA . THR B 1 137 ? -15.955 30.766 40.335 1.00 20.19 132 THR B CA 1
ATOM 4191 C C . THR B 1 137 ? -16.335 30.631 41.804 1.00 19.76 132 THR B C 1
ATOM 4192 O O . THR B 1 137 ? -15.461 30.653 42.676 1.00 22.52 132 THR B O 1
ATOM 4196 N N . LEU B 1 138 ? -17.627 30.483 42.104 1.00 18.02 133 LEU B N 1
ATOM 4197 C CA . LEU B 1 138 ? -18.101 30.606 43.478 1.00 18.63 133 LEU B CA 1
ATOM 4198 C C . LEU B 1 138 ? -18.265 29.278 44.206 1.00 19.31 133 LEU B C 1
ATOM 4199 O O . LEU B 1 138 ? -18.063 29.229 45.424 1.00 21.25 133 LEU B O 1
ATOM 4204 N N . CYS B 1 139 ? -18.657 28.210 43.517 1.00 18.78 134 CYS B N 1
ATOM 4205 C CA . CYS B 1 139 ? -19.160 27.013 44.182 1.00 18.89 134 CYS B CA 1
ATOM 4206 C C . CYS B 1 139 ? -18.112 25.914 44.264 1.00 21.17 134 CYS B C 1
ATOM 4207 O O . CYS B 1 139 ? -17.204 25.832 43.439 1.00 21.73 134 CYS B O 1
ATOM 4210 N N . SER B 1 140 ? -18.240 25.065 45.282 1.00 21.13 135 SER B N 1
ATOM 4211 C CA . SER B 1 140 ? -17.417 23.867 45.344 1.00 20.72 135 SER B CA 1
ATOM 4212 C C . SER B 1 140 ? -17.997 22.800 44.420 1.00 21.67 135 SER B C 1
ATOM 4213 O O . SER B 1 140 ? -19.164 22.849 44.031 1.00 19.97 135 SER B O 1
ATOM 4216 N N A SER B 1 141 ? -17.167 21.809 44.091 0.47 23.38 136 SER B N 1
ATOM 4217 N N B SER B 1 141 ? -17.163 21.815 44.083 0.53 20.56 136 SER B N 1
ATOM 4218 C CA A SER B 1 141 ? -17.648 20.699 43.272 0.47 21.92 136 SER B CA 1
ATOM 4219 C CA B SER B 1 141 ? -17.648 20.699 43.276 0.53 23.17 136 SER B CA 1
ATOM 4220 C C A SER B 1 141 ? -18.803 19.961 43.939 0.47 22.28 136 SER B C 1
ATOM 4221 C C B SER B 1 141 ? -18.833 20.010 43.942 0.53 22.86 136 SER B C 1
ATOM 4222 O O A SER B 1 141 ? -19.712 19.481 43.250 0.47 24.34 136 SER B O 1
ATOM 4223 O O B SER B 1 141 ? -19.796 19.624 43.26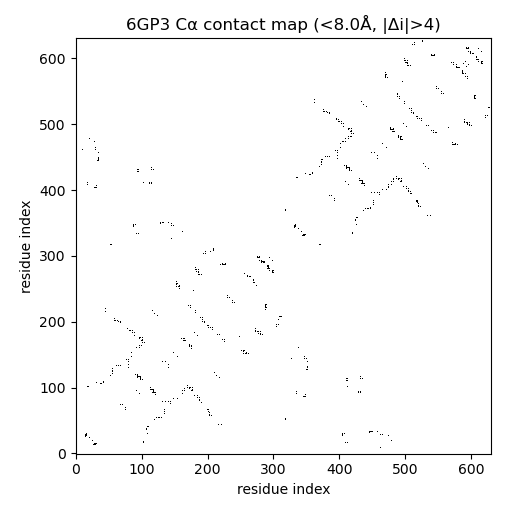6 0.53 19.94 136 SER B O 1
ATOM 4228 N N . GLU B 1 142 ? -18.792 19.868 45.269 1.00 23.62 137 GLU B N 1
ATOM 4229 C CA . GLU B 1 142 ? -19.886 19.213 45.980 1.00 23.59 137 GLU B CA 1
ATOM 4230 C C . GLU B 1 142 ? -21.176 20.021 45.884 1.00 22.62 137 GLU B C 1
ATOM 4231 O O . GLU B 1 142 ? -22.255 19.452 45.682 1.00 23.68 137 GLU B O 1
ATOM 4237 N N . GLN B 1 143 ? -21.090 21.349 46.012 1.00 21.92 138 GLN B N 1
ATOM 4238 C CA . GLN B 1 143 ? -22.290 22.172 45.878 1.00 21.92 138 GLN B CA 1
ATOM 4239 C C . GLN B 1 143 ? -22.910 22.012 44.499 1.00 20.85 138 GLN B C 1
ATOM 4240 O O . GLN B 1 143 ? -24.140 21.938 44.365 1.00 20.64 138 GLN B O 1
ATOM 4246 N N . ILE B 1 144 ? -22.069 21.973 43.462 1.00 19.25 139 ILE B N 1
ATOM 4247 C CA . ILE B 1 144 ? -22.541 21.844 42.085 1.00 19.15 139 ILE B CA 1
ATOM 4248 C C . ILE B 1 144 ? -23.229 20.502 41.889 1.00 20.92 139 ILE B C 1
ATOM 4249 O O . ILE B 1 144 ? -24.338 20.427 41.348 1.00 20.27 139 ILE B O 1
ATOM 4254 N N . GLU B 1 145 ? -22.576 19.421 42.322 1.00 19.66 140 GLU B N 1
ATOM 4255 C CA . GLU B 1 145 ? -23.140 18.093 42.111 1.00 21.08 140 GLU B CA 1
ATOM 4256 C C . GLU B 1 145 ? -24.431 17.913 42.896 1.00 22.39 140 GLU B C 1
ATOM 4257 O O . GLU B 1 145 ? -25.408 17.356 42.382 1.00 23.99 140 GLU B O 1
ATOM 4263 N N . GLU B 1 146 ? -24.456 18.371 44.148 1.00 21.02 141 GLU B N 1
ATOM 4264 C CA . GLU B 1 146 ? -25.664 18.222 44.947 1.00 22.74 141 GLU B CA 1
ATOM 4265 C C . GLU B 1 146 ? -26.841 18.967 44.327 1.00 21.30 141 GLU B C 1
ATOM 4266 O O . GLU B 1 146 ? -27.984 18.494 44.393 1.00 23.52 141 GLU B O 1
ATOM 4272 N N . ALA B 1 147 ? -26.584 20.125 43.710 1.00 20.88 142 ALA B N 1
ATOM 4273 C CA . ALA B 1 147 ? -27.666 20.864 43.067 1.00 20.79 142 ALA B CA 1
ATOM 4274 C C . ALA B 1 147 ? -28.210 20.110 41.860 1.00 21.24 142 ALA B C 1
ATOM 4275 O O . ALA B 1 147 ? -29.422 20.126 41.608 1.00 21.02 142 ALA B O 1
ATOM 4277 N N . HIS B 1 148 ? -27.331 19.450 41.098 1.00 20.10 143 HIS B N 1
ATOM 4278 C CA . HIS B 1 148 ? -27.796 18.642 39.972 1.00 19.14 143 HIS B CA 1
ATOM 4279 C C . HIS B 1 148 ? -28.645 17.477 40.443 1.00 21.72 143 HIS B C 1
ATOM 4280 O O . HIS B 1 148 ? -29.685 17.181 39.840 1.00 22.76 143 HIS B O 1
ATOM 4287 N N A GLU B 1 149 ? -28.202 16.791 41.505 0.65 22.53 144 GLU B N 1
ATOM 4288 N N B GLU B 1 149 ? -28.219 16.793 41.509 0.35 22.66 144 GLU B N 1
ATOM 4289 C CA A GLU B 1 149 ? -28.989 15.703 42.076 0.65 24.83 144 GLU B CA 1
ATOM 4290 C CA B GLU B 1 149 ? -29.025 15.691 42.023 0.35 24.23 144 GLU B CA 1
ATOM 4291 C C A GLU B 1 149 ? -30.337 16.210 42.561 0.65 21.92 144 GLU B C 1
ATOM 4292 C C B GLU B 1 149 ? -30.350 16.194 42.582 0.35 32.61 144 GLU B C 1
ATOM 4293 O O A GLU B 1 149 ? -31.368 15.559 42.357 0.65 22.41 144 GLU B O 1
ATOM 4294 O O B GLU B 1 149 ? -31.382 15.527 42.439 0.35 50.38 144 GLU B O 1
ATOM 4305 N N . TRP B 1 150 ? -30.347 17.371 43.213 1.00 23.43 145 TRP B N 1
ATOM 4306 C CA . TRP B 1 150 ? -31.600 17.942 43.689 1.00 23.57 145 TRP B CA 1
ATOM 4307 C C . TRP B 1 150 ? -32.525 18.286 42.522 1.00 22.31 145 TRP B C 1
ATOM 4308 O O . TRP B 1 150 ? -33.740 18.071 42.604 1.00 23.56 145 TRP B O 1
ATOM 4319 N N . VAL B 1 151 ? -31.968 18.778 41.411 1.00 20.79 146 VAL B N 1
ATOM 4320 C CA . VAL B 1 151 ? -32.797 19.121 40.254 1.00 20.39 146 VAL B CA 1
ATOM 4321 C C . VAL B 1 151 ? -33.522 17.894 39.719 1.00 21.41 146 VAL B C 1
ATOM 4322 O O . VAL B 1 151 ? -34.725 17.942 39.435 1.00 22.45 146 VAL B O 1
ATOM 4326 N N . ILE B 1 152 ? -32.806 16.780 39.551 1.00 23.30 147 ILE B N 1
ATOM 4327 C CA . ILE B 1 152 ? -33.451 15.623 38.934 1.00 24.43 147 ILE B CA 1
ATOM 4328 C C . ILE B 1 152 ? -34.472 14.981 39.855 1.00 24.93 147 ILE B C 1
ATOM 4329 O O . ILE B 1 152 ? -35.389 14.309 39.373 1.00 27.05 147 ILE B O 1
ATOM 4334 N N . ASN B 1 153 ? -34.350 15.196 41.163 1.00 23.70 148 ASN B N 1
ATOM 4335 C CA . ASN B 1 153 ? -35.153 14.502 42.159 1.00 24.10 148 ASN B CA 1
ATOM 4336 C C . ASN B 1 153 ? -36.263 15.358 42.755 1.00 27.08 148 ASN B C 1
ATOM 4337 O O . ASN B 1 153 ? -37.039 14.849 43.568 1.00 31.15 148 ASN B O 1
ATOM 4342 N N . THR B 1 154 ? -36.375 16.630 42.377 1.00 26.66 149 THR B N 1
ATOM 4343 C CA . THR B 1 154 ? -37.376 17.520 42.958 1.00 27.14 149 THR B CA 1
ATOM 4344 C C . THR B 1 154 ? -38.580 17.563 42.026 1.00 27.21 149 THR B C 1
ATOM 4345 O O . THR B 1 154 ? -38.516 18.152 40.942 1.00 25.71 149 THR B O 1
ATOM 4349 N N . GLU B 1 155 ? -39.674 16.927 42.448 1.00 29.23 150 GLU B N 1
ATOM 4350 C CA . GLU B 1 155 ? -40.803 16.735 41.545 1.00 29.76 150 GLU B CA 1
ATOM 4351 C C . GLU B 1 155 ? -41.471 18.056 41.178 1.00 28.97 150 GLU B C 1
ATOM 4352 O O . GLU B 1 155 ? -41.898 18.234 40.033 1.00 28.20 150 GLU B O 1
ATOM 4358 N N . THR B 1 156 ? -41.565 18.998 42.122 1.00 29.38 151 THR B N 1
ATOM 4359 C CA . THR B 1 156 ? -42.191 20.279 41.797 1.00 29.03 151 THR B CA 1
ATOM 4360 C C . THR B 1 156 ? -41.416 21.018 40.712 1.00 27.42 151 THR B C 1
ATOM 4361 O O . THR B 1 156 ? -42.018 21.715 39.888 1.00 27.03 151 THR B O 1
ATOM 4365 N N . LEU B 1 157 ? -40.089 20.869 40.692 1.00 25.27 152 LEU B N 1
ATOM 4366 C CA . LEU B 1 157 ? -39.280 21.417 39.610 1.00 23.39 152 LEU B CA 1
ATOM 4367 C C . LEU B 1 157 ? -39.538 20.661 38.311 1.00 22.84 152 LEU B C 1
ATOM 4368 O O . LEU B 1 157 ? -39.784 21.272 37.259 1.00 22.09 152 LEU B O 1
ATOM 4373 N N . GLN B 1 158 ? -39.495 19.328 38.370 1.00 23.62 153 GLN B N 1
ATOM 4374 C CA . GLN B 1 158 ? -39.657 18.526 37.164 1.00 24.14 153 GLN B CA 1
ATOM 4375 C C . GLN B 1 158 ? -41.007 18.767 36.505 1.00 26.24 153 GLN B C 1
ATOM 4376 O O . GLN B 1 158 ? -41.095 18.800 35.272 1.00 25.38 153 GLN B O 1
ATOM 4382 N N . GLU B 1 159 ? -42.061 18.969 37.305 1.00 26.73 154 GLU B N 1
ATOM 4383 C CA . GLU B 1 159 ? -43.394 19.167 36.736 1.00 28.03 154 GLU B CA 1
ATOM 4384 C C . GLU B 1 159 ? -43.460 20.430 35.885 1.00 29.18 154 GLU B C 1
ATOM 4385 O O . GLU B 1 159 ? -44.183 20.471 34.882 1.00 28.56 154 GLU B O 1
ATOM 4391 N N . ARG B 1 160 ? -42.732 21.477 36.280 1.00 26.52 155 ARG B N 1
ATOM 4392 C CA . ARG B 1 160 ? -42.637 22.668 35.437 1.00 27.11 155 ARG B CA 1
ATOM 4393 C C . ARG B 1 160 ? -41.822 22.393 34.180 1.00 28.35 155 ARG B C 1
ATOM 4394 O O . ARG B 1 160 ? -42.185 22.846 33.091 1.00 35.30 155 ARG B O 1
ATOM 4402 N N . ALA B 1 161 ? -40.709 21.668 34.321 1.00 25.90 156 ALA B N 1
ATOM 4403 C CA . ALA B 1 161 ? -39.888 21.315 33.169 1.00 26.11 156 ALA B CA 1
ATOM 4404 C C . ALA B 1 161 ? -40.653 20.445 32.184 1.00 26.22 156 ALA B C 1
ATOM 4405 O O . ALA B 1 161 ? -40.410 20.528 30.973 1.00 31.71 156 ALA B O 1
ATOM 4407 N N . LYS B 1 162 ? -41.581 19.613 32.673 1.00 29.06 157 LYS B N 1
ATOM 4408 C CA . LYS B 1 162 ? -42.365 18.717 31.833 1.00 27.53 157 LYS B CA 1
ATOM 4409 C C . LYS B 1 162 ? -43.582 19.390 31.226 1.00 64.05 157 LYS B C 1
ATOM 4410 O O . LYS B 1 162 ? -44.203 18.815 30.325 1.00 50.06 157 LYS B O 1
ATOM 4416 N N . ALA B 1 163 ? -43.942 20.583 31.699 1.00 31.66 158 ALA B N 1
ATOM 4417 C CA . ALA B 1 163 ? -45.245 21.139 31.355 1.00 37.63 158 ALA B CA 1
ATOM 4418 C C . ALA B 1 163 ? -45.299 21.580 29.900 1.00 27.29 158 ALA B C 1
ATOM 4419 O O . ALA B 1 163 ? -46.293 21.331 29.208 1.00 33.50 158 ALA B O 1
ATOM 4421 N N . LEU B 1 164 ? -44.253 22.241 29.424 1.00 30.56 159 LEU B N 1
ATOM 4422 C CA . LEU B 1 164 ? -44.301 22.853 28.110 1.00 26.78 159 LEU B CA 1
ATOM 4423 C C . LEU B 1 164 ? -43.778 21.950 27.003 1.00 27.45 159 LEU B C 1
ATOM 4424 O O . LEU B 1 164 ? -44.085 22.201 25.833 1.00 26.69 159 LEU B O 1
ATOM 4429 N N . ILE B 1 165 ? -43.001 20.913 27.335 1.00 24.68 160 ILE B N 1
ATOM 4430 C CA . ILE B 1 165 ? -42.345 20.117 26.290 1.00 21.78 160 ILE B CA 1
ATOM 4431 C C . ILE B 1 165 ? -43.315 19.501 25.294 1.00 23.14 160 ILE B C 1
ATOM 4432 O O . ILE B 1 165 ? -43.033 19.545 24.085 1.00 23.29 160 ILE B O 1
ATOM 4437 N N . PRO B 1 166 ? -44.455 18.924 25.697 1.00 24.55 161 PRO B N 1
ATOM 4438 C CA . PRO B 1 166 ? -45.370 18.360 24.690 1.00 27.68 161 PRO B CA 1
ATOM 4439 C C . PRO B 1 166 ? -45.830 19.364 23.647 1.00 25.67 161 PRO B C 1
ATOM 4440 O O . PRO B 1 166 ? -46.055 18.981 22.493 1.00 26.72 161 PRO B O 1
ATOM 4444 N N . TYR B 1 167 ? -45.971 20.641 24.004 1.00 24.33 162 TYR B N 1
ATOM 4445 C CA . TYR B 1 167 ? -46.405 21.614 23.003 1.00 23.99 162 TYR B CA 1
ATOM 4446 C C . TYR B 1 167 ? -45.342 21.856 21.939 1.00 24.10 162 TYR B C 1
ATOM 4447 O O . TYR B 1 167 ? -45.676 22.104 20.776 1.00 23.98 162 TYR B O 1
ATOM 4456 N N A TYR B 1 168 ? -44.069 21.776 22.321 0.59 22.63 163 TYR B N 1
ATOM 4457 N N B TYR B 1 168 ? -44.061 21.810 22.305 0.41 24.04 163 TYR B N 1
ATOM 4458 C CA A TYR B 1 168 ? -42.978 21.929 21.371 0.59 22.72 163 TYR B CA 1
ATOM 4459 C CA B TYR B 1 168 ? -43.022 21.933 21.288 0.41 22.27 163 TYR B CA 1
ATOM 4460 C C A TYR B 1 168 ? -42.878 20.728 20.440 0.59 23.83 163 TYR B C 1
ATOM 4461 C C B TYR B 1 168 ? -43.036 20.730 20.363 0.41 30.14 163 TYR B C 1
ATOM 4462 O O A TYR B 1 168 ? -42.487 20.877 19.275 0.59 24.41 163 TYR B O 1
ATOM 4463 O O B TYR B 1 168 ? -42.880 20.869 19.144 0.41 28.19 163 TYR B O 1
ATOM 4480 N N . VAL B 1 169 ? -43.224 19.540 20.931 1.00 27.34 164 VAL B N 1
ATOM 4481 C CA . VAL B 1 169 ? -43.083 18.320 20.150 1.00 27.86 164 VAL B CA 1
ATOM 4482 C C . VAL B 1 169 ? -44.330 18.017 19.323 1.00 31.44 164 VAL B C 1
ATOM 4483 O O . VAL B 1 169 ? -44.222 17.500 18.207 1.00 36.98 164 VAL B O 1
ATOM 4487 N N . ASN B 1 170 ? -45.517 18.336 19.836 1.00 32.65 165 ASN B N 1
ATOM 4488 C CA . ASN B 1 170 ? -46.754 18.058 19.121 1.00 32.00 165 ASN B CA 1
ATOM 4489 C C . ASN B 1 170 ? -46.952 19.068 17.989 1.00 45.65 165 ASN B C 1
ATOM 4490 O O . ASN B 1 170 ? -46.151 19.984 17.790 1.00 36.51 165 ASN B O 1
ATOM 4495 N N . ASP B 1 171 ? -48.046 18.910 17.243 1.00 45.49 166 ASP B N 1
ATOM 4496 C CA . ASP B 1 171 ? -48.196 19.542 15.937 1.00 42.15 166 ASP B CA 1
ATOM 4497 C C . ASP B 1 171 ? -49.186 20.706 15.919 1.00 50.94 166 ASP B C 1
ATOM 4498 O O . ASP B 1 171 ? -49.820 20.962 14.894 1.00 38.92 166 ASP B O 1
ATOM 4503 N N . ASP B 1 172 ? -49.323 21.436 17.024 1.00 31.22 167 ASP B N 1
ATOM 4504 C CA . ASP B 1 172 ? -50.131 22.652 17.004 1.00 29.08 167 ASP B CA 1
ATOM 4505 C C . ASP B 1 172 ? -49.200 23.852 17.117 1.00 28.14 167 ASP B C 1
ATOM 4506 O O . ASP B 1 172 ? -48.710 24.155 18.215 1.00 26.94 167 ASP B O 1
ATOM 4511 N N . PRO B 1 173 ? -48.940 24.579 16.028 1.00 24.56 168 PRO B N 1
ATOM 4512 C CA . PRO B 1 173 ? -47.918 25.637 16.087 1.00 22.52 168 PRO B CA 1
ATOM 4513 C C . PRO B 1 173 ? -48.285 26.796 16.999 1.00 23.85 168 PRO B C 1
ATOM 4514 O O . PRO B 1 173 ? -47.385 27.421 17.570 1.00 23.56 168 PRO B O 1
ATOM 4518 N N . LEU B 1 174 ? -49.569 27.126 17.140 1.00 25.49 169 LEU B N 1
ATOM 4519 C CA . LEU B 1 174 ? -49.922 28.253 17.998 1.00 24.37 169 LEU B CA 1
ATOM 4520 C C . LEU B 1 174 ? -49.727 27.906 19.465 1.00 23.66 169 LEU B C 1
ATOM 4521 O O . LEU B 1 174 ? -49.237 28.732 20.243 1.00 24.24 169 LEU B O 1
ATOM 4526 N N . LYS B 1 175 ? -50.096 26.689 19.864 1.00 23.56 170 LYS B N 1
ATOM 4527 C CA . LYS B 1 175 ? -49.844 26.276 21.242 1.00 22.88 170 LYS B CA 1
ATOM 4528 C C . LYS B 1 175 ? -48.348 26.209 21.524 1.00 22.09 170 LYS B C 1
ATOM 4529 O O . LYS B 1 175 ? -47.894 26.578 22.615 1.00 22.04 170 LYS B O 1
ATOM 4535 N N . SER B 1 176 ? -47.563 25.777 20.535 1.00 21.87 171 SER B N 1
ATOM 4536 C CA . SER B 1 176 ? -46.112 25.777 20.683 1.00 20.53 171 SER B CA 1
ATOM 4537 C C . SER B 1 176 ? -45.581 27.190 20.881 1.00 19.32 171 SER B C 1
ATOM 4538 O O . SER B 1 176 ? -44.688 27.412 21.708 1.00 21.53 171 SER B O 1
ATOM 4541 N N A LYS B 1 177 ? -46.171 28.156 20.162 0.65 18.34 172 LYS B N 1
ATOM 4542 N N B LYS B 1 177 ? -46.093 28.166 20.133 0.35 30.62 172 LYS B N 1
ATOM 4543 C CA A LYS B 1 177 ? -45.768 29.563 20.213 0.65 19.24 172 LYS B CA 1
ATOM 4544 C CA B LYS B 1 177 ? -45.630 29.534 20.353 0.35 24.22 172 LYS B CA 1
ATOM 4545 C C A LYS B 1 177 ? -46.121 30.195 21.557 0.65 19.00 172 LYS B C 1
ATOM 4546 C C B LYS B 1 177 ? -45.939 29.991 21.778 0.35 26.62 172 LYS B C 1
ATOM 4547 O O A LYS B 1 177 ? -45.355 31.012 22.085 0.65 20.52 172 LYS B O 1
ATOM 4548 O O B LYS B 1 177 ? -45.105 30.631 22.432 0.35 22.00 172 LYS B O 1
ATOM 4559 N N A VAL B 1 178 ? -47.291 29.853 22.109 0.65 18.82 173 VAL B N 1
ATOM 4560 N N B VAL B 1 178 ? -47.120 29.632 22.289 0.35 27.26 173 VAL B N 1
ATOM 4561 C CA A VAL B 1 178 ? -47.644 30.308 23.455 0.65 20.44 173 VAL B CA 1
ATOM 4562 C CA B VAL B 1 178 ? -47.499 30.009 23.650 0.35 23.66 173 VAL B CA 1
ATOM 4563 C C A VAL B 1 178 ? -46.585 29.865 24.449 0.65 19.24 173 VAL B C 1
ATOM 4564 C C B VAL B 1 178 ? -46.621 29.299 24.672 0.35 29.38 173 VAL B C 1
ATOM 4565 O O A VAL B 1 178 ? -46.100 30.660 25.264 0.65 19.20 173 VAL B O 1
ATOM 4566 O O B VAL B 1 178 ? -46.098 29.922 25.604 0.35 22.82 173 VAL B O 1
ATOM 4573 N N A ALA B 1 179 ? -46.215 28.583 24.399 0.65 19.21 174 ALA B N 1
ATOM 4574 N N B ALA B 1 179 ? -46.465 27.981 24.531 0.35 24.34 174 ALA B N 1
ATOM 4575 C CA A ALA B 1 179 ? -45.184 28.071 25.294 0.65 18.43 174 ALA B CA 1
ATOM 4576 C CA B ALA B 1 179 ? -45.640 27.242 25.479 0.35 26.49 174 ALA B CA 1
ATOM 4577 C C A ALA B 1 179 ? -43.872 28.822 25.109 0.65 18.20 174 ALA B C 1
ATOM 4578 C C B ALA B 1 179 ? -44.181 27.663 25.398 0.35 49.35 174 ALA B C 1
ATOM 4579 O O A ALA B 1 179 ? -43.187 29.136 26.089 0.65 17.86 174 ALA B O 1
ATOM 4580 O O B ALA B 1 179 ? -43.461 27.594 26.397 0.35 42.15 174 ALA B O 1
ATOM 4583 N N A ALA B 1 180 ? -43.517 29.132 23.858 0.65 16.85 175 ALA B N 1
ATOM 4584 N N B ALA B 1 180 ? -43.725 28.097 24.223 0.35 27.29 175 ALA B N 1
ATOM 4585 C CA A ALA B 1 180 ? -42.268 29.836 23.583 0.65 15.76 175 ALA B CA 1
ATOM 4586 C CA B ALA B 1 180 ? -42.367 28.618 24.117 0.35 29.33 175 ALA B CA 1
ATOM 4587 C C A ALA B 1 180 ? -42.267 31.234 24.179 0.65 17.90 175 ALA B C 1
ATOM 4588 C C B ALA B 1 180 ? -42.201 29.869 24.967 0.35 26.93 175 ALA B C 1
ATOM 4589 O O A ALA B 1 180 ? -41.202 31.773 24.493 0.65 19.25 175 ALA B O 1
ATOM 4590 O O B ALA B 1 180 ? -41.315 29.936 25.827 0.35 27.34 175 ALA B O 1
ATOM 4593 N N A ALA B 1 181 ? -43.442 31.840 24.347 0.65 17.75 176 ALA B N 1
ATOM 4594 N N B ALA B 1 181 ? -43.076 30.859 24.763 0.35 31.25 176 ALA B N 1
ATOM 4595 C CA A ALA B 1 181 ? -43.495 33.122 25.036 0.65 17.70 176 ALA B CA 1
ATOM 4596 C CA B ALA B 1 181 ? -42.967 32.132 25.467 0.35 37.31 176 ALA B CA 1
ATOM 4597 C C A ALA B 1 181 ? -43.530 32.947 26.544 0.65 18.15 176 ALA B C 1
ATOM 4598 C C B ALA B 1 181 ? -43.108 31.991 26.978 0.35 26.18 176 ALA B C 1
ATOM 4599 O O A ALA B 1 181 ? -42.965 33.769 27.270 0.65 19.63 176 ALA B O 1
ATOM 4600 O O B ALA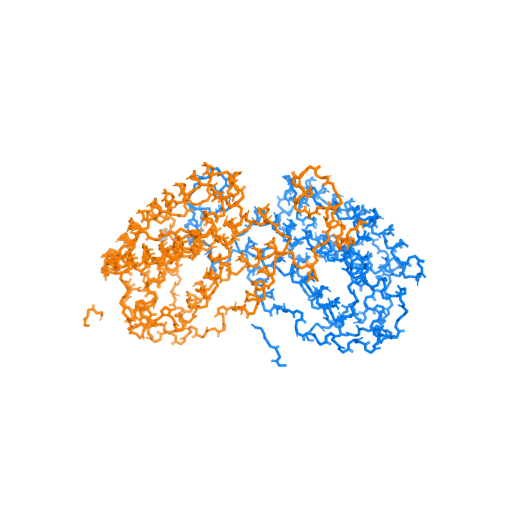 B 1 181 ? -42.601 32.843 27.715 0.35 24.67 176 ALA B O 1
ATOM 4603 N N A LEU B 1 182 ? -44.170 31.876 27.016 0.65 16.81 177 LEU B N 1
ATOM 4604 N N B LEU B 1 182 ? -43.776 30.939 27.457 0.35 30.88 177 LEU B N 1
ATOM 4605 C CA A LEU B 1 182 ? -44.347 31.662 28.448 0.65 18.32 177 LEU B CA 1
ATOM 4606 C CA B LEU B 1 182 ? -44.005 30.798 28.891 0.35 22.53 177 LEU B CA 1
ATOM 4607 C C A LEU B 1 182 ? -43.019 31.365 29.136 0.65 17.94 177 LEU B C 1
ATOM 4608 C C B LEU B 1 182 ? -42.726 30.553 29.682 0.35 28.12 177 LEU B C 1
ATOM 4609 O O A LEU B 1 182 ? -42.795 31.793 30.278 0.65 19.54 177 LEU B O 1
ATOM 4610 O O B LEU B 1 182 ? -42.736 30.709 30.908 0.35 25.81 177 LEU B O 1
ATOM 4619 N N A MET B 1 183 ? -42.134 30.618 28.469 0.65 17.82 178 MET B N 1
ATOM 4620 N N B MET B 1 183 ? -41.629 30.183 29.025 0.35 28.67 178 MET B N 1
ATOM 4621 C CA A MET B 1 183 ? -40.846 30.277 29.073 0.65 19.11 178 MET B CA 1
ATOM 4622 C CA B MET B 1 183 ? -40.372 30.048 29.754 0.35 29.71 178 MET B CA 1
ATOM 4623 C C A MET B 1 183 ? -40.031 31.515 29.432 0.65 17.63 178 MET B C 1
ATOM 4624 C C B MET B 1 183 ? -39.652 31.388 29.914 0.35 38.75 178 MET B C 1
ATOM 4625 O O A MET B 1 183 ? -39.767 31.736 30.629 0.65 17.97 178 MET B O 1
ATOM 4626 O O B MET B 1 183 ? -39.226 31.711 31.030 0.35 32.82 178 MET B O 1
ATOM 4635 N N A PRO B 1 184 ? -39.656 32.384 28.483 0.65 16.00 179 PRO B N 1
ATOM 4636 N N B PRO B 1 184 ? -39.492 32.200 28.857 0.35 28.93 179 PRO B N 1
ATOM 4637 C CA A PRO B 1 184 ? -38.925 33.600 28.861 0.65 18.00 179 PRO B CA 1
ATOM 4638 C CA B PRO B 1 184 ? -38.864 33.520 29.051 0.35 28.76 179 PRO B CA 1
ATOM 4639 C C A PRO B 1 184 ? -39.797 34.608 29.559 0.65 23.87 179 PRO B C 1
ATOM 4640 C C B PRO B 1 184 ? -39.788 34.631 29.544 0.35 15.43 179 PRO B C 1
ATOM 4641 O O A PRO B 1 184 ? -39.275 35.461 30.286 0.65 17.74 179 PRO B O 1
ATOM 4642 O O B PRO B 1 184 ? -39.278 35.613 30.102 0.35 35.75 179 PRO B O 1
ATOM 4649 N N . GLY B 1 185 ? -41.105 34.537 29.357 1.00 21.39 180 GLY B N 1
ATOM 4650 C CA . GLY B 1 185 ? -41.999 35.564 29.851 1.00 21.54 180 GLY B CA 1
ATOM 4651 C C . GLY B 1 185 ? -42.481 35.347 31.271 1.00 22.84 180 GLY B C 1
ATOM 4652 O O . GLY B 1 185 ? -42.962 36.294 31.906 1.00 24.63 180 GLY B O 1
ATOM 4653 N N . PHE B 1 186 ? -42.364 34.121 31.787 1.00 22.03 181 PHE B N 1
ATOM 4654 C CA . PHE B 1 186 ? -42.948 33.831 33.097 1.00 22.28 181 PHE B CA 1
ATOM 4655 C C . PHE B 1 186 ? -42.130 32.913 33.999 1.00 25.92 181 PHE B C 1
ATOM 4656 O O . PHE B 1 186 ? -41.869 33.253 35.161 1.00 22.45 181 PHE B O 1
ATOM 4664 N N A LEU B 1 187 ? -41.718 31.758 33.474 0.63 24.88 182 LEU B N 1
ATOM 4665 N N B LEU B 1 187 ? -41.759 31.732 33.502 0.37 22.49 182 LEU B N 1
ATOM 4666 C CA A LEU B 1 187 ? -41.324 30.644 34.329 0.63 24.91 182 LEU B CA 1
ATOM 4667 C CA B LEU B 1 187 ? -41.134 30.723 34.352 0.37 22.31 182 LEU B CA 1
ATOM 4668 C C A LEU B 1 187 ? -40.046 30.892 35.117 0.63 23.06 182 LEU B C 1
ATOM 4669 C C B LEU B 1 187 ? -39.767 31.164 34.866 0.37 19.81 182 LEU B C 1
ATOM 4670 O O A LEU B 1 187 ? -39.859 30.260 36.158 0.63 21.35 182 LEU B O 1
ATOM 4671 O O B LEU B 1 187 ? -39.269 30.598 35.847 0.37 24.90 182 LEU B O 1
ATOM 4680 N N A LEU B 1 188 ? -39.153 31.764 34.655 0.63 19.38 183 LEU B N 1
ATOM 4681 N N B LEU B 1 188 ? -39.169 32.171 34.228 0.37 21.56 183 LEU B N 1
ATOM 4682 C CA A LEU B 1 188 ? -37.896 31.960 35.365 0.63 17.46 183 LEU B CA 1
ATOM 4683 C CA B LEU B 1 188 ? -37.855 32.673 34.611 0.37 23.22 183 LEU B CA 1
ATOM 4684 C C A LEU B 1 188 ? -37.920 33.128 36.347 0.63 19.14 183 LEU B C 1
ATOM 4685 C C B LEU B 1 188 ? -37.860 33.328 35.984 0.37 40.35 183 LEU B C 1
ATOM 4686 O O A LEU B 1 188 ? -36.976 33.257 37.133 0.63 17.48 183 LEU B O 1
ATOM 4687 O O B LEU B 1 188 ? -36.874 33.230 36.725 0.37 45.41 183 LEU B O 1
ATOM 4696 N N . TYR B 1 189 ? -38.967 33.966 36.346 1.00 21.57 184 TYR B N 1
ATOM 4697 C CA . TYR B 1 189 ? -38.939 35.115 37.252 1.00 21.32 184 TYR B CA 1
ATOM 4698 C C . TYR B 1 189 ? -38.944 34.744 38.730 1.00 24.73 184 TYR B C 1
ATOM 4699 O O . TYR B 1 189 ? -38.330 35.454 39.535 1.00 24.16 184 TYR B O 1
ATOM 4708 N N . GLY B 1 190 ? -39.623 33.663 39.109 1.00 22.69 185 GLY B N 1
ATOM 4709 C CA . GLY B 1 190 ? -39.592 33.245 40.502 1.00 23.84 185 GLY B CA 1
ATOM 4710 C C . GLY B 1 190 ? -38.183 32.976 40.981 1.00 24.07 185 GLY B C 1
ATOM 4711 O O . GLY B 1 190 ? -37.859 33.212 42.151 1.00 27.18 185 GLY B O 1
ATOM 4712 N N . GLY B 1 191 ? -37.328 32.491 40.083 1.00 25.16 186 GLY B N 1
ATOM 4713 C CA . GLY B 1 191 ? -35.922 32.293 40.357 1.00 25.08 186 GLY B CA 1
ATOM 4714 C C . GLY B 1 191 ? -35.132 33.581 40.302 1.00 22.59 186 GLY B C 1
ATOM 4715 O O . GLY B 1 191 ? -34.254 33.800 41.139 1.00 23.75 186 GLY B O 1
ATOM 4716 N N A PHE B 1 192 ? -35.380 34.442 39.306 0.60 23.30 187 PHE B N 1
ATOM 4717 N N B PHE B 1 192 ? -35.461 34.435 39.327 0.40 19.87 187 PHE B N 1
ATOM 4718 C CA A PHE B 1 192 ? -34.589 35.670 39.201 0.60 22.05 187 PHE B CA 1
ATOM 4719 C CA B PHE B 1 192 ? -34.870 35.764 39.274 0.40 20.15 187 PHE B CA 1
ATOM 4720 C C A PHE B 1 192 ? -34.734 36.570 40.423 0.60 24.72 187 PHE B C 1
ATOM 4721 C C B PHE B 1 192 ? -35.258 36.618 40.469 0.40 18.41 187 PHE B C 1
ATOM 4722 O O A PHE B 1 192 ? -33.844 37.385 40.689 0.60 23.34 187 PHE B O 1
ATOM 4723 O O B PHE B 1 192 ? -34.575 37.609 40.748 0.40 22.96 187 PHE B O 1
ATOM 4738 N N A TYR B 1 193 ? -35.840 36.453 41.160 0.60 22.97 188 TYR B N 1
ATOM 4739 N N B TYR B 1 193 ? -36.338 36.271 41.175 0.40 23.80 188 TYR B N 1
ATOM 4740 C CA A TYR B 1 193 ? -36.036 37.268 42.355 0.60 23.32 188 TYR B CA 1
ATOM 4741 C CA B TYR B 1 193 ? -36.615 36.943 42.439 0.40 20.70 188 TYR B CA 1
ATOM 4742 C C A TYR B 1 193 ? -34.869 37.141 43.330 0.60 25.83 188 TYR B C 1
ATOM 4743 C C B TYR B 1 193 ? -35.427 36.843 43.387 0.40 27.45 188 TYR B C 1
ATOM 4744 O O A TYR B 1 193 ? -34.468 38.126 43.956 0.60 23.43 188 TYR B O 1
ATOM 4745 O O B TYR B 1 193 ? -35.157 37.782 44.143 0.40 32.72 188 TYR B O 1
ATOM 4762 N N A LEU B 1 194 ? -34.301 35.939 43.456 0.60 23.20 189 LEU B N 1
ATOM 4763 N N B LEU B 1 194 ? -34.696 35.718 43.347 0.40 23.00 189 LEU B N 1
ATOM 4764 C CA A LEU B 1 194 ? -33.282 35.687 44.476 0.60 23.38 189 LEU B CA 1
ATOM 4765 C CA B LEU B 1 194 ? -33.558 35.550 44.252 0.40 22.18 189 LEU B CA 1
ATOM 4766 C C A LEU B 1 194 ? -32.009 36.512 44.309 0.60 22.19 189 LEU B C 1
ATOM 4767 C C B LEU B 1 194 ? -32.422 36.524 43.963 0.40 29.15 189 LEU B C 1
ATOM 4768 O O A LEU B 1 194 ? -31.578 37.141 45.293 0.60 23.67 189 LEU B O 1
ATOM 4769 O O B LEU B 1 194 ? -32.011 37.254 44.881 0.40 21.76 189 LEU B O 1
ATOM 4778 N N A PRO B 1 195 ? -31.341 36.531 43.146 0.60 23.90 190 PRO B N 1
ATOM 4779 N N B PRO B 1 195 ? -31.861 36.591 42.749 0.40 20.71 190 PRO B N 1
ATOM 4780 C CA A PRO B 1 195 ? -30.154 37.397 43.011 0.60 19.53 190 PRO B CA 1
ATOM 4781 C CA B PRO B 1 195 ? -30.838 37.618 42.501 0.40 24.67 190 PRO B CA 1
ATOM 4782 C C A PRO B 1 195 ? -30.449 38.872 43.219 0.60 22.05 190 PRO B C 1
ATOM 4783 C C B PRO B 1 195 ? -31.357 39.027 42.704 0.40 21.83 190 PRO B C 1
ATOM 4784 O O A PRO B 1 195 ? -29.596 39.598 43.745 0.60 22.49 190 PRO B O 1
ATOM 4785 O O B PRO B 1 195 ? -30.599 39.899 43.147 0.40 22.57 190 PRO B O 1
ATOM 4792 N N A PHE B 1 196 ? -31.639 39.335 42.835 0.60 20.91 191 PHE B N 1
ATOM 4793 N N B PHE B 1 196 ? -32.634 39.275 42.404 0.40 19.84 191 PHE B N 1
ATOM 4794 C CA A PHE B 1 196 ? -31.992 40.736 43.036 0.60 23.58 191 PHE B CA 1
ATOM 4795 C CA B PHE B 1 196 ? -33.200 40.591 42.673 0.40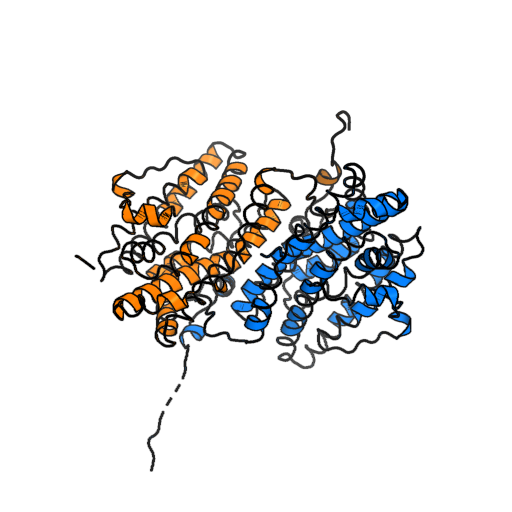 20.98 191 PHE B CA 1
ATOM 4796 C C A PHE B 1 196 ? -32.239 41.036 44.510 0.60 24.55 191 PHE B C 1
ATOM 4797 C C B PHE B 1 196 ? -33.184 40.891 44.165 0.40 29.35 191 PHE B C 1
ATOM 4798 O O A PHE B 1 196 ? -31.862 42.106 45.000 0.60 24.72 191 PHE B O 1
ATOM 4799 O O B PHE B 1 196 ? -32.857 42.010 44.578 0.40 28.64 191 PHE B O 1
ATOM 4814 N N A TYR B 1 197 ? -32.885 40.110 45.226 0.60 23.75 192 TYR B N 1
ATOM 4815 N N B TYR B 1 197 ? -33.518 39.895 44.990 0.40 26.99 192 TYR B N 1
ATOM 4816 C CA A TYR B 1 197 ? -32.997 40.225 46.678 0.60 23.89 192 TYR B CA 1
ATOM 4817 C CA B TYR B 1 197 ? -33.461 40.071 46.438 0.40 32.70 192 TYR B CA 1
ATOM 4818 C C A TYR B 1 197 ? -31.618 40.328 47.324 0.60 24.21 192 TYR B C 1
ATOM 4819 C C B TYR B 1 197 ? -32.026 40.251 46.919 0.40 34.79 192 TYR B C 1
ATOM 4820 O O A TYR B 1 197 ? -31.389 41.175 48.194 0.60 26.78 192 TYR B O 1
ATOM 4821 O O B TYR B 1 197 ? -31.765 41.046 47.828 0.40 29.43 192 TYR B O 1
ATOM 4838 N N A LEU B 1 198 ? -30.678 39.490 46.883 0.60 23.64 193 LEU B N 1
ATOM 4839 N N B LEU B 1 198 ? -31.080 39.541 46.303 0.40 25.76 193 LEU B N 1
ATOM 4840 C CA A LEU B 1 198 ? -29.326 39.528 47.427 0.60 26.87 193 LEU B CA 1
ATOM 4841 C CA B LEU B 1 198 ? -29.733 39.455 46.862 0.40 35.77 193 LEU B CA 1
ATOM 4842 C C A LEU B 1 198 ? -28.593 40.803 47.024 0.60 24.50 193 LEU B C 1
ATOM 4843 C C B LEU B 1 198 ? -28.956 40.755 46.695 0.40 33.85 193 LEU B C 1
ATOM 4844 O O A LEU B 1 198 ? -27.838 41.366 47.822 0.60 26.71 193 LEU B O 1
ATOM 4845 O O B LEU B 1 198 ? -28.371 41.265 47.658 0.40 36.06 193 LEU B O 1
ATOM 4854 N N A SER B 1 199 ? -28.785 41.263 45.782 0.60 37.69 194 SER B N 1
ATOM 4855 N N B SER B 1 199 ? -28.912 41.298 45.477 0.40 25.41 194 SER B N 1
ATOM 4856 C CA A SER B 1 199 ? -28.078 42.459 45.334 0.60 35.20 194 SER B CA 1
ATOM 4857 C CA B SER B 1 199 ? -28.099 42.488 45.254 0.40 28.65 194 SER B CA 1
ATOM 4858 C C A SER B 1 199 ? -28.650 43.723 45.965 0.60 43.93 194 SER B C 1
ATOM 4859 C C B SER B 1 199 ? -28.654 43.719 45.956 0.40 28.52 194 SER B C 1
ATOM 4860 O O A SER B 1 199 ? -27.907 44.679 46.214 0.60 42.49 194 SER B O 1
ATOM 4861 O O B SER B 1 199 ? -27.888 44.643 46.251 0.40 31.67 194 SER B O 1
ATOM 4866 N N . ALA B 1 200 ? -29.958 43.744 46.239 1.00 34.99 195 ALA B N 1
ATOM 4867 C CA . ALA B 1 200 ? -30.525 44.837 47.024 1.00 43.94 195 ALA B CA 1
ATOM 4868 C C . ALA B 1 200 ? -29.907 44.895 48.413 1.00 47.67 195 ALA B C 1
ATOM 4869 O O . ALA B 1 200 ? -29.892 45.958 49.043 1.00 42.60 195 ALA B O 1
ATOM 4871 N N . ARG B 1 201 ? -29.395 43.766 48.904 1.00 36.10 196 ARG B N 1
ATOM 4872 C CA . ARG B 1 201 ? -28.700 43.686 50.179 1.00 40.18 196 ARG B CA 1
ATOM 4873 C C . ARG B 1 201 ? -27.185 43.700 50.022 1.00 32.96 196 ARG B C 1
ATOM 4874 O O . ARG B 1 201 ? -26.465 43.322 50.952 1.00 37.24 196 ARG B O 1
ATOM 4882 N N . GLY B 1 202 ? -26.692 44.119 48.856 1.00 42.78 197 GLY B N 1
ATOM 4883 C CA . GLY B 1 202 ? -25.270 44.266 48.632 1.00 41.02 197 GLY B CA 1
ATOM 4884 C C . GLY B 1 202 ? -24.516 42.983 48.380 1.00 53.07 197 GLY B C 1
ATOM 4885 O O . GLY B 1 202 ? -23.290 42.961 48.522 1.00 54.69 197 GLY B O 1
ATOM 4886 N N . LYS B 1 203 ? -25.205 41.911 48.004 1.00 34.99 198 LYS B N 1
ATOM 4887 C CA . LYS B 1 203 ? -24.577 40.616 47.792 1.00 31.53 198 LYS B CA 1
ATOM 4888 C C . LYS B 1 203 ? -24.527 40.284 46.305 1.00 26.91 198 LYS B C 1
ATOM 4889 O O . LYS B 1 203 ? -25.487 40.528 45.572 1.00 29.16 198 LYS B O 1
ATOM 4895 N N . LEU B 1 204 ? -23.393 39.735 45.872 1.00 27.23 199 LEU B N 1
ATOM 4896 C CA . LEU B 1 204 ? -23.207 39.230 44.517 1.00 22.25 199 LEU B CA 1
ATOM 4897 C C . LEU B 1 204 ? -23.519 40.248 43.413 1.00 23.00 199 LEU B C 1
ATOM 4898 O O . LEU B 1 204 ? -24.277 39.956 42.488 1.00 23.39 199 LEU B O 1
ATOM 4903 N N . PRO B 1 205 ? -22.911 41.436 43.461 1.00 23.65 200 PRO B N 1
ATOM 4904 C CA . PRO B 1 205 ? -23.220 42.434 42.423 1.00 26.49 200 PRO B CA 1
ATOM 4905 C C . PRO B 1 205 ? -22.851 41.995 41.016 1.00 27.65 200 PRO B C 1
ATOM 4906 O O . PRO B 1 205 ? -23.567 42.325 40.063 1.00 25.81 200 PRO B O 1
ATOM 4910 N N . ASN B 1 206 ? -21.744 41.267 40.850 1.00 23.69 201 ASN B N 1
ATOM 4911 C CA . ASN B 1 206 ? -21.336 40.866 39.510 1.00 21.81 201 ASN B CA 1
ATOM 4912 C C . ASN B 1 206 ? -22.257 39.785 38.959 1.00 20.57 201 ASN B C 1
ATOM 4913 O O . ASN B 1 206 ? -22.589 39.795 37.768 1.00 20.40 201 ASN B O 1
ATOM 4918 N N . THR B 1 207 ? -22.703 38.863 39.815 1.00 21.60 202 THR B N 1
ATOM 4919 C CA . THR B 1 207 ? -23.705 37.889 39.401 1.00 20.58 202 THR B CA 1
ATOM 4920 C C . THR B 1 207 ? -24.972 38.583 38.916 1.00 19.91 202 THR B C 1
ATOM 4921 O O . THR B 1 207 ? -25.564 38.176 37.913 1.00 19.30 202 THR B O 1
ATOM 4925 N N A SER B 1 208 ? -25.404 39.642 39.607 0.62 21.32 203 SER B N 1
ATOM 4926 N N B SER B 1 208 ? -25.394 39.648 39.603 0.38 20.35 203 SER B N 1
ATOM 4927 C CA A SER B 1 208 ? -26.606 40.344 39.171 0.62 19.67 203 SER B CA 1
ATOM 4928 C CA B SER B 1 208 ? -26.594 40.356 39.172 0.38 17.95 203 SER B CA 1
ATOM 4929 C C A SER B 1 208 ? -26.414 41.071 37.845 0.62 24.83 203 SER B C 1
ATOM 4930 C C B SER B 1 208 ? -26.403 41.007 37.811 0.38 16.66 203 SER B C 1
ATOM 4931 O O A SER B 1 208 ? -27.402 41.328 37.149 0.62 25.74 203 SER B O 1
ATOM 4932 O O B SER B 1 208 ? -27.373 41.166 37.062 0.38 16.36 203 SER B O 1
ATOM 4937 N N . ASP B 1 209 ? -25.173 41.405 37.479 1.00 20.29 204 ASP B N 1
ATOM 4938 C CA . ASP B 1 209 ? -24.919 41.930 36.142 1.00 19.70 204 ASP B CA 1
ATOM 4939 C C . ASP B 1 209 ? -25.182 40.863 35.084 1.00 19.31 204 ASP B C 1
ATOM 4940 O O . ASP B 1 209 ? -25.742 41.155 34.020 1.00 19.01 204 ASP B O 1
ATOM 4945 N N . ILE B 1 210 ? -24.787 39.618 35.356 1.00 16.67 205 ILE B N 1
ATOM 4946 C CA . ILE B 1 210 ? -25.107 38.530 34.439 1.00 17.25 205 ILE B CA 1
ATOM 4947 C C . ILE B 1 210 ? -26.610 38.341 34.348 1.00 15.88 205 ILE B C 1
ATOM 4948 O O . ILE B 1 210 ? -27.165 38.183 33.252 1.00 15.97 205 ILE B O 1
ATOM 4953 N N . ILE B 1 211 ? -27.302 38.375 35.497 1.00 17.63 206 ILE B N 1
ATOM 4954 C CA . ILE B 1 211 ? -28.752 38.207 35.483 1.00 17.44 206 ILE B CA 1
ATOM 4955 C C . ILE B 1 211 ? -29.407 39.288 34.631 1.00 16.31 206 ILE B C 1
ATOM 4956 O O . ILE B 1 211 ? -30.326 39.015 33.852 1.00 17.61 206 ILE B O 1
ATOM 4961 N N . ARG B 1 212 ? -28.932 40.526 34.747 1.00 17.67 207 ARG B N 1
ATOM 4962 C CA . ARG B 1 212 ? -29.501 41.585 33.919 1.00 18.30 207 ARG B CA 1
ATOM 4963 C C . ARG B 1 212 ? -29.232 41.384 32.428 1.00 18.34 207 ARG B C 1
ATOM 4964 O O . ARG B 1 212 ? -30.084 41.740 31.605 1.00 18.11 207 ARG B O 1
ATOM 4972 N N . LEU B 1 213 ? -28.080 40.813 32.053 1.00 16.41 208 LEU B N 1
ATOM 4973 C CA . LEU B 1 213 ? -27.841 40.520 30.642 1.00 15.55 208 LEU B CA 1
ATOM 4974 C C . LEU B 1 213 ? -28.772 39.418 30.150 1.00 15.74 208 LEU B C 1
ATOM 4975 O O . LEU B 1 213 ? -29.272 39.474 29.014 1.00 16.52 208 LEU B O 1
ATOM 4980 N N . ILE B 1 214 ? -29.012 38.400 30.981 1.00 15.24 209 ILE B N 1
ATOM 4981 C CA . ILE B 1 214 ? -29.981 37.360 30.638 1.00 14.92 209 ILE B CA 1
ATOM 4982 C C . ILE B 1 214 ? -31.364 37.973 30.444 1.00 16.12 209 ILE B C 1
ATOM 4983 O O . ILE B 1 214 ? -32.051 37.702 29.444 1.00 16.92 209 ILE B O 1
ATOM 4988 N N A LEU B 1 215 ? -31.787 38.822 31.389 0.69 16.63 210 LEU B N 1
ATOM 4989 N N B LEU B 1 215 ? -31.769 38.833 31.381 0.31 18.91 210 LEU B N 1
ATOM 4990 C CA A LEU B 1 215 ? -33.114 39.429 31.308 0.69 17.32 210 LEU B CA 1
ATOM 4991 C CA B LEU B 1 215 ? -33.091 39.445 31.338 0.31 19.14 210 LEU B CA 1
ATOM 4992 C C A LEU B 1 215 ? -33.268 40.272 30.055 0.69 18.61 210 LEU B C 1
ATOM 4993 C C B LEU B 1 215 ? -33.273 40.301 30.094 0.31 19.87 210 LEU B C 1
ATOM 4994 O O A LEU B 1 215 ? -34.341 40.292 29.443 0.69 21.06 210 LEU B O 1
ATOM 4995 O O B LEU B 1 215 ? -34.367 40.346 29.519 0.31 17.21 210 LEU B O 1
ATOM 5004 N N . ARG B 1 216 ? -32.218 41.003 29.677 1.00 17.62 211 ARG B N 1
ATOM 5005 C CA . ARG B 1 216 ? -32.312 41.844 28.492 1.00 19.26 211 ARG B CA 1
ATOM 5006 C C . ARG B 1 216 ? -32.655 41.009 27.263 1.00 19.28 211 ARG B C 1
ATOM 5007 O O . ARG B 1 216 ? -33.414 41.451 26.390 1.00 20.26 211 ARG B O 1
ATOM 5015 N N . ASP B 1 217 ? -32.140 39.777 27.200 1.00 16.12 212 ASP B N 1
ATOM 5016 C CA . ASP B 1 217 ? -32.508 38.866 26.120 1.00 16.62 212 ASP B CA 1
ATOM 5017 C C . ASP B 1 217 ? -33.919 38.310 26.306 1.00 17.32 212 ASP B C 1
ATOM 5018 O O . ASP B 1 217 ? -34.714 38.285 25.357 1.00 16.43 212 ASP B O 1
ATOM 5023 N N . LYS B 1 218 ? -34.246 37.842 27.520 1.00 16.37 213 LYS B N 1
ATOM 5024 C CA . LYS B 1 218 ? -35.540 37.198 27.752 1.00 17.43 213 LYS B CA 1
ATOM 5025 C C . LYS B 1 218 ? -36.706 38.113 27.421 1.00 17.81 213 LYS B C 1
ATOM 5026 O O . LYS B 1 218 ? -37.731 37.657 26.903 1.00 18.20 213 LYS B O 1
ATOM 5032 N N A VAL B 1 219 ? -36.575 39.401 27.746 0.68 17.37 214 VAL B N 1
ATOM 5033 N N B VAL B 1 219 ? -36.595 39.406 27.734 0.32 16.75 214 VAL B N 1
ATOM 5034 C CA A VAL B 1 219 ? -37.656 40.353 27.507 0.68 18.09 214 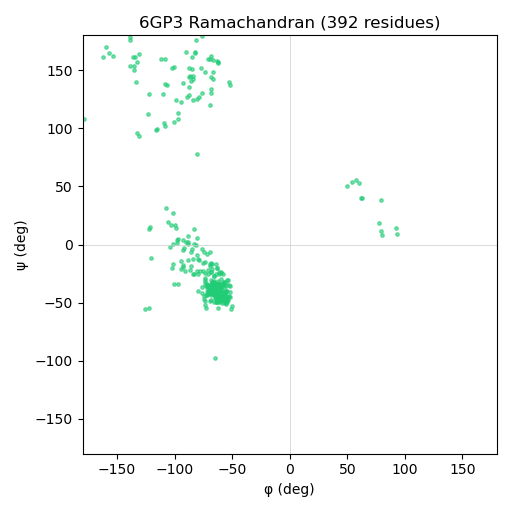VAL B CA 1
ATOM 5035 C CA B VAL B 1 219 ? -37.744 40.276 27.490 0.32 19.17 214 VAL B CA 1
ATOM 5036 C C A VAL B 1 219 ? -37.990 40.404 26.022 0.68 16.70 214 VAL B C 1
ATOM 5037 C C B VAL B 1 219 ? -38.009 40.422 25.997 0.32 21.05 214 VAL B C 1
ATOM 5038 O O A VAL B 1 219 ? -39.164 40.448 25.632 0.68 16.52 214 VAL B O 1
ATOM 5039 O O B VAL B 1 219 ? -39.164 40.556 25.576 0.32 24.93 214 VAL B O 1
ATOM 5046 N N . ILE B 1 220 ? -36.959 40.386 25.173 1.00 16.94 215 ILE B N 1
ATOM 5047 C CA . ILE B 1 220 ? -37.163 40.396 23.726 1.00 16.93 215 ILE B CA 1
ATOM 5048 C C . ILE B 1 220 ? -37.747 39.069 23.258 1.00 17.34 215 ILE B C 1
ATOM 5049 O O . ILE B 1 220 ? -38.637 39.043 22.398 1.00 17.21 215 ILE B O 1
ATOM 5054 N N . HIS B 1 221 ? -37.258 37.945 23.795 1.00 16.43 216 HIS B N 1
ATOM 5055 C CA . HIS B 1 221 ? -37.804 36.654 23.367 1.00 16.70 216 HIS B CA 1
ATOM 5056 C C . HIS B 1 221 ? -39.303 36.568 23.653 1.00 19.25 216 HIS B C 1
ATOM 5057 O O . HIS B 1 221 ? -40.079 36.095 22.810 1.00 19.68 216 HIS B O 1
ATOM 5064 N N . ASN B 1 222 ? -39.724 37.011 24.842 1.00 17.03 217 ASN B N 1
ATOM 5065 C CA . ASN B 1 222 ? -41.143 37.024 25.195 1.00 17.23 217 ASN B CA 1
ATOM 5066 C C . ASN B 1 222 ? -41.920 37.960 24.281 1.00 19.49 217 ASN B C 1
ATOM 5067 O O . ASN B 1 222 ? -42.963 37.587 23.728 1.00 20.43 217 ASN B O 1
ATOM 5072 N N . TYR B 1 223 ? -41.429 39.189 24.123 1.00 19.00 218 TYR B N 1
ATOM 5073 C CA . TYR B 1 223 ? -42.097 40.153 23.251 1.00 20.57 218 TYR B CA 1
ATOM 5074 C C . TYR B 1 223 ? -42.287 39.599 21.839 1.00 18.46 218 TYR B C 1
ATOM 5075 O O . TYR B 1 223 ? -43.376 39.704 21.257 1.00 19.17 218 TYR B O 1
ATOM 5084 N N . TYR B 1 224 ? -41.232 39.012 21.272 1.00 18.06 219 TYR B N 1
ATOM 5085 C CA . TYR B 1 224 ? -41.261 38.604 19.875 1.00 16.14 219 TYR B CA 1
ATOM 5086 C C . TYR B 1 224 ? -42.170 37.403 19.668 1.00 16.32 219 TYR B C 1
ATOM 5087 O O . TYR B 1 224 ? -42.940 37.362 18.705 1.00 17.88 219 TYR B O 1
ATOM 5096 N N . SER B 1 225 ? -42.101 36.414 20.559 1.00 17.01 220 SER B N 1
ATOM 5097 C CA . SER B 1 225 ? -43.021 35.289 20.446 1.00 18.06 220 SER B CA 1
ATOM 5098 C C . SER B 1 225 ? -44.465 35.748 20.599 1.00 17.59 220 SER B C 1
ATOM 5099 O O . SER B 1 225 ? -45.354 35.261 19.892 1.00 19.09 220 SER B O 1
ATOM 5102 N N . GLY B 1 226 ? -44.715 36.697 21.506 1.00 18.68 221 GLY B N 1
ATOM 5103 C CA . GLY B 1 226 ? -46.063 37.233 21.644 1.00 18.42 221 GLY B CA 1
ATOM 5104 C C . GLY B 1 226 ? -46.506 38.021 20.423 1.00 19.83 221 GLY B C 1
ATOM 5105 O O . GLY B 1 226 ? -47.679 37.986 20.046 1.00 20.93 221 GLY B O 1
ATOM 5106 N N . TYR B 1 227 ? -45.578 38.750 19.803 1.00 18.76 222 TYR B N 1
ATOM 5107 C CA . TYR B 1 227 ? -45.881 39.470 18.567 1.00 20.99 222 TYR B CA 1
ATOM 5108 C C . TYR B 1 227 ? -46.298 38.510 17.457 1.00 19.25 222 TYR B C 1
ATOM 5109 O O . TYR B 1 227 ? -47.290 38.750 16.753 1.00 20.15 222 TYR B O 1
ATOM 5118 N N . LYS B 1 228 ? -45.554 37.406 17.295 1.00 18.73 223 LYS B N 1
ATOM 5119 C CA . LYS B 1 228 ? -45.865 36.433 16.251 1.00 19.17 223 LYS B CA 1
ATOM 5120 C C . LYS B 1 228 ? -47.135 35.650 16.567 1.00 19.60 223 LYS B C 1
ATOM 5121 O O . LYS B 1 228 ? -47.890 35.298 15.652 1.00 20.37 223 LYS B O 1
ATOM 5127 N N . TYR B 1 229 ? -47.375 35.355 17.848 1.00 19.99 224 TYR B N 1
ATOM 5128 C CA . TYR B 1 229 ? -48.649 34.768 18.254 1.00 21.01 224 TYR B CA 1
ATOM 5129 C C . TYR B 1 229 ? -49.811 35.634 17.783 1.00 21.46 224 TYR B C 1
ATOM 5130 O O . TYR B 1 229 ? -50.761 35.141 17.159 1.00 22.97 224 TYR B O 1
ATOM 5139 N N . GLN B 1 230 ? -49.737 36.937 18.054 1.00 23.28 225 GLN B N 1
ATOM 5140 C CA . GLN B 1 230 ? -50.833 37.825 17.688 1.00 24.14 225 GLN B CA 1
ATOM 5141 C C . GLN B 1 230 ? -50.994 37.925 16.179 1.00 24.33 225 GLN B C 1
ATOM 5142 O O . GLN B 1 230 ? -52.118 38.075 15.689 1.00 26.77 225 GLN B O 1
ATOM 5148 N N . LYS B 1 231 ? -49.890 37.841 15.434 1.00 23.74 226 LYS B N 1
ATOM 5149 C CA . LYS B 1 231 ? -49.967 37.910 13.976 1.00 24.79 226 LYS B CA 1
ATOM 5150 C C . LYS B 1 231 ? -50.797 36.769 13.407 1.00 23.66 226 LYS B C 1
ATOM 5151 O O . LYS B 1 231 ? -51.603 36.974 12.493 1.00 27.79 226 LYS B O 1
ATOM 5157 N N . LYS B 1 232 ? -50.599 35.554 13.922 1.00 23.94 227 LYS B N 1
ATOM 5158 C CA . LYS B 1 232 ? -51.366 34.411 13.436 1.00 24.06 227 LYS B CA 1
ATOM 5159 C C . LYS B 1 232 ? -52.785 34.387 13.984 1.00 26.32 227 LYS B C 1
ATOM 5160 O O . LYS B 1 232 ? -53.727 34.111 13.238 1.00 30.05 227 LYS B O 1
ATOM 5166 N N A VAL B 1 233 ? -52.970 34.660 15.280 0.34 26.34 228 VAL B N 1
ATOM 5167 N N B VAL B 1 233 ? -52.951 34.660 15.281 0.66 25.14 228 VAL B N 1
ATOM 5168 C CA A VAL B 1 233 ? -54.310 34.521 15.849 0.34 27.55 228 VAL B CA 1
ATOM 5169 C CA B VAL B 1 233 ? -54.271 34.553 15.893 0.66 25.98 228 VAL B CA 1
ATOM 5170 C C A VAL B 1 233 ? -55.263 35.575 15.303 0.34 26.99 228 VAL B C 1
ATOM 5171 C C B VAL B 1 233 ? -55.241 35.562 15.292 0.66 34.71 228 VAL B C 1
ATOM 5172 O O A VAL B 1 233 ? -56.475 35.341 15.226 0.34 33.77 228 VAL B O 1
ATOM 5173 O O B VAL B 1 233 ? -56.433 35.271 15.135 0.66 29.13 228 VAL B O 1
ATOM 5180 N N . ALA B 1 234 ? -54.747 36.741 14.907 1.00 30.05 229 ALA B N 1
ATOM 5181 C CA . ALA B 1 234 ? -55.617 37.773 14.350 1.00 32.99 229 ALA B CA 1
ATOM 5182 C C . ALA B 1 234 ? -56.265 37.348 13.037 1.00 34.27 229 ALA B C 1
ATOM 5183 O O . ALA B 1 234 ? -57.276 37.938 12.641 1.00 37.26 229 ALA B O 1
ATOM 5185 N N . LYS B 1 235 ? -55.722 36.339 12.363 1.00 31.43 230 LYS B N 1
ATOM 5186 C CA . LYS B 1 235 ? -56.276 35.855 11.107 1.00 33.15 230 LYS B CA 1
ATOM 5187 C C . LYS B 1 235 ? -57.269 34.714 11.290 1.00 41.95 230 LYS B C 1
ATOM 5188 O O . LYS B 1 235 ? -57.863 34.260 10.305 1.00 39.79 230 LYS B O 1
ATOM 5194 N N . LEU B 1 236 ? -57.475 34.253 12.517 1.00 37.79 231 LEU B N 1
ATOM 5195 C CA . LEU B 1 236 ? -58.381 33.151 12.791 1.00 40.79 231 LEU B CA 1
ATOM 5196 C C . LEU B 1 236 ? -59.814 33.656 12.927 1.00 38.07 231 LEU B C 1
ATOM 5197 O O . LEU B 1 236 ? -60.065 34.844 13.145 1.00 40.56 231 LEU B O 1
ATOM 5202 N N . SER B 1 237 ? -60.760 32.724 12.793 1.00 37.67 232 SER B N 1
ATOM 5203 C CA . SER B 1 237 ? -62.160 33.035 13.015 1.00 41.53 232 SER B CA 1
ATOM 5204 C C . SER B 1 237 ? -62.367 33.474 14.464 1.00 48.10 232 SER B C 1
ATOM 5205 O O . SER B 1 237 ? -61.578 33.122 15.345 1.00 41.18 232 SER B O 1
ATOM 5208 N N . PRO B 1 238 ? -63.426 34.248 14.734 1.00 41.87 233 PRO B N 1
ATOM 5209 C CA . PRO B 1 238 ? -63.679 34.667 16.124 1.00 42.83 233 PRO B CA 1
ATOM 5210 C C . PRO B 1 238 ? -63.790 33.504 17.093 1.00 62.32 233 PRO B C 1
ATOM 5211 O O . PRO B 1 238 ? -63.337 33.609 18.240 1.00 44.67 233 PRO B O 1
ATOM 5215 N N . GLU B 1 239 ? -64.372 32.386 16.658 1.00 47.12 234 GLU B N 1
ATOM 5216 C CA . GLU B 1 239 ? -64.481 31.229 17.539 1.00 45.86 234 GLU B CA 1
ATOM 5217 C C . GLU B 1 239 ? -63.126 30.573 17.780 1.00 39.34 234 GLU B C 1
ATOM 5218 O O . GLU B 1 239 ? -62.865 30.083 18.885 1.00 40.95 234 GLU B O 1
ATOM 5224 N N . LYS B 1 240 ? -62.252 30.552 16.772 1.00 38.27 235 LYS B N 1
ATOM 5225 C CA . LYS B 1 240 ? -60.920 29.999 16.992 1.00 38.85 235 LYS B CA 1
ATOM 5226 C C . LYS B 1 240 ? -60.055 30.936 17.827 1.00 35.06 235 LYS B C 1
ATOM 5227 O O . LYS B 1 240 ? -59.220 30.470 18.609 1.00 34.71 235 LYS B O 1
ATOM 5233 N N . GLN B 1 241 ? -60.251 32.250 17.691 1.00 37.37 236 GLN B N 1
ATOM 5234 C CA . GLN B 1 241 ? -59.574 33.188 18.580 1.00 35.56 236 GLN B CA 1
ATOM 5235 C C . GLN B 1 241 ? -60.013 32.983 20.023 1.00 34.93 236 GLN B C 1
ATOM 5236 O O . GLN B 1 241 ? -59.195 33.077 20.948 1.00 34.17 236 GLN B O 1
ATOM 5242 N N . ALA B 1 242 ? -61.299 32.694 20.235 1.00 35.82 237 ALA B N 1
ATOM 5243 C CA . ALA B 1 242 ? -61.790 32.463 21.590 1.00 38.20 237 ALA B CA 1
ATOM 5244 C C . ALA B 1 242 ? -61.229 31.170 22.170 1.00 35.91 237 ALA B C 1
ATOM 5245 O O . ALA B 1 242 ? -60.876 31.120 23.356 1.00 35.52 237 ALA B O 1
ATOM 5247 N N . GLU B 1 243 ? -61.155 30.111 21.357 1.00 36.36 238 GLU B N 1
ATOM 5248 C CA . GLU B 1 243 ? -60.545 28.867 21.815 1.00 36.33 238 GLU B CA 1
ATOM 5249 C C . GLU B 1 243 ? -59.094 29.092 22.213 1.00 34.25 238 GLU B C 1
ATOM 5250 O O . GLU B 1 243 ? -58.616 28.527 23.205 1.00 33.93 238 GLU B O 1
ATOM 5256 N N . MET B 1 244 ? -58.377 29.915 21.446 1.00 33.21 239 MET B N 1
ATOM 5257 C CA . MET B 1 244 ? -56.968 30.144 21.733 1.00 31.36 239 MET B CA 1
ATOM 5258 C C . MET B 1 244 ? -56.785 30.958 23.006 1.00 30.84 239 MET B C 1
ATOM 5259 O O . MET B 1 244 ? -55.882 30.676 23.801 1.00 29.75 239 MET B O 1
ATOM 5264 N N A LYS B 1 245 ? -57.630 31.971 23.217 0.38 31.13 240 LYS B N 1
ATOM 5265 N N B LYS B 1 245 ? -57.629 31.971 23.216 0.62 31.12 240 LYS B N 1
ATOM 5266 C CA A LYS B 1 245 ? -57.552 32.747 24.450 0.38 30.91 240 LYS B CA 1
ATOM 5267 C CA B LYS B 1 245 ? -57.552 32.746 24.450 0.62 30.91 240 LYS B CA 1
ATOM 5268 C C A LYS B 1 245 ? -57.805 31.867 25.666 0.38 32.97 240 LYS B C 1
ATOM 5269 C C B LYS B 1 245 ? -57.800 31.861 25.663 0.62 33.45 240 LYS B C 1
ATOM 5270 O O A LYS B 1 245 ? -57.116 31.991 26.686 0.38 32.08 240 LYS B O 1
ATOM 5271 O O B LYS B 1 245 ? -57.101 31.976 26.677 0.62 32.58 240 LYS B O 1
ATOM 5282 N N . GLU B 1 246 ? -58.789 30.967 25.575 1.00 32.95 241 GLU B N 1
ATOM 5283 C CA . GLU B 1 246 ? -59.049 30.043 26.675 1.00 33.82 241 GLU B CA 1
ATOM 5284 C C . GLU B 1 246 ? -57.861 29.128 26.920 1.00 33.20 241 GLU B C 1
ATOM 5285 O O . GLU B 1 246 ? -57.516 28.842 28.073 1.00 35.09 241 GLU B O 1
ATOM 5291 N N . PHE B 1 247 ? -57.211 28.666 25.850 1.00 31.98 242 PHE B N 1
ATOM 5292 C CA . PHE B 1 247 ? -56.009 27.857 26.017 1.00 31.06 242 PHE B CA 1
ATOM 5293 C C . PHE B 1 247 ? -54.926 28.628 26.764 1.00 29.46 242 PHE B C 1
ATOM 5294 O O . PHE B 1 247 ? -54.305 28.104 27.700 1.00 29.41 242 PHE B O 1
ATOM 5302 N N . VAL B 1 248 ? -54.681 29.877 26.355 1.00 28.63 243 VAL B N 1
ATOM 5303 C CA . VAL B 1 248 ? -53.617 30.677 26.960 1.00 27.40 243 VAL B CA 1
ATOM 5304 C C . VAL B 1 248 ? -53.854 30.837 28.455 1.00 28.47 243 VAL B C 1
ATOM 5305 O O . VAL B 1 248 ? -52.960 30.602 29.277 1.00 27.90 243 VAL B O 1
ATOM 5309 N N . PHE B 1 249 ? -55.067 31.242 28.831 1.00 29.55 244 PHE B N 1
ATOM 5310 C CA . PHE B 1 249 ? -55.351 31.450 30.245 1.00 29.46 244 PHE B CA 1
ATOM 5311 C C . PHE B 1 249 ? -55.292 30.142 31.022 1.00 34.36 244 PHE B C 1
ATOM 5312 O O . PHE B 1 249 ? -54.743 30.102 32.128 1.00 33.06 244 PHE B O 1
ATOM 5320 N N . LYS B 1 250 ? -55.819 29.059 30.446 1.00 30.56 245 LYS B N 1
ATOM 5321 C CA . LYS B 1 250 ? -55.803 27.771 31.134 1.00 32.81 245 LYS B CA 1
ATOM 5322 C C . LYS B 1 250 ? -54.376 27.295 31.376 1.00 32.09 245 LYS B C 1
ATOM 5323 O O . LYS B 1 250 ? -54.026 26.886 32.489 1.00 31.75 245 LYS B O 1
ATOM 5329 N N . LEU B 1 251 ? -53.531 27.350 30.344 1.00 29.90 246 LEU B N 1
ATOM 5330 C CA . LEU B 1 251 ? -52.146 26.924 30.506 1.00 27.39 246 LEU B CA 1
ATOM 5331 C C . LEU B 1 251 ? -51.406 27.818 31.493 1.00 29.78 246 LEU B C 1
ATOM 5332 O O . LEU B 1 251 ? -50.637 27.327 32.327 1.00 28.98 246 LEU B O 1
ATOM 5337 N N . LEU B 1 252 ? -51.633 29.133 31.426 1.00 29.30 247 LEU B N 1
ATOM 5338 C CA . LEU B 1 252 ? -50.958 30.045 32.346 1.00 32.06 247 LEU B CA 1
ATOM 5339 C C . LEU B 1 252 ? -51.325 29.747 33.797 1.00 28.70 247 LEU B C 1
ATOM 5340 O O . LEU B 1 252 ? -50.444 29.640 34.655 1.00 30.04 247 LEU B O 1
ATOM 5345 N N . TYR B 1 253 ? -52.624 29.621 34.097 1.00 28.68 248 TYR B N 1
ATOM 5346 C CA . TYR B 1 253 ? -53.025 29.332 35.472 1.00 30.51 248 TYR B CA 1
ATOM 5347 C C . TYR B 1 253 ? -52.460 27.998 35.943 1.00 33.11 248 TYR B C 1
ATOM 5348 O O . TYR B 1 253 ? -52.091 27.851 37.115 1.00 29.94 248 TYR B O 1
ATOM 5357 N N A GLU B 1 254 ? -52.384 27.014 35.044 0.52 31.08 249 GLU B N 1
ATOM 5358 N N B GLU B 1 254 ? -52.376 27.015 35.043 0.48 31.02 249 GLU B N 1
ATOM 5359 C CA A GLU B 1 254 ? -51.762 25.739 35.388 0.52 32.71 249 GLU B CA 1
ATOM 5360 C CA B GLU B 1 254 ? -51.766 25.738 35.402 0.48 31.83 249 GLU B CA 1
ATOM 5361 C C A GLU B 1 254 ? -50.298 25.933 35.758 0.52 29.98 249 GLU B C 1
ATOM 5362 C C B GLU B 1 254 ? -50.291 25.909 35.744 0.48 30.61 249 GLU B C 1
ATOM 5363 O O A GLU B 1 254 ? -49.827 25.413 36.777 0.52 28.84 249 GLU B O 1
ATOM 5364 O O B GLU B 1 254 ? -49.807 25.352 36.738 0.48 29.80 249 GLU B O 1
ATOM 5375 N N . LEU B 1 255 ? -49.561 26.687 34.939 1.00 28.23 250 LEU B N 1
ATOM 5376 C CA . LEU B 1 255 ? -48.158 26.944 35.237 1.00 26.54 250 LEU B CA 1
ATOM 5377 C C . LEU B 1 255 ? -47.992 27.802 36.483 1.00 25.74 250 LEU B C 1
ATOM 5378 O O . LEU B 1 255 ? -47.016 27.626 37.222 1.00 26.67 250 LEU B O 1
ATOM 5383 N N . ILE B 1 256 ? -48.917 28.733 36.728 1.00 27.82 251 ILE B N 1
ATOM 5384 C CA . ILE B 1 256 ? -48.856 29.517 37.958 1.00 28.69 251 ILE B CA 1
ATOM 5385 C C . ILE B 1 256 ? -48.958 28.605 39.174 1.00 32.85 251 ILE B C 1
ATOM 5386 O O . ILE B 1 256 ? -48.193 28.742 40.138 1.00 28.98 251 ILE B O 1
ATOM 5391 N N . ASP B 1 257 ? -49.880 27.639 39.135 1.00 29.42 252 ASP B N 1
ATOM 5392 C CA . ASP B 1 257 ? -50.023 26.698 40.243 1.00 31.38 252 ASP B CA 1
ATOM 5393 C C . ASP B 1 257 ? -48.760 25.866 40.434 1.00 32.05 252 ASP B C 1
ATOM 5394 O O . ASP B 1 257 ? -48.312 25.656 41.568 1.00 28.76 252 ASP B O 1
ATOM 5399 N N . LEU B 1 258 ? -48.179 25.368 39.341 1.00 28.54 253 LEU B N 1
ATOM 5400 C CA . LEU B 1 258 ? -46.940 24.605 39.452 1.00 25.07 253 LEU B CA 1
ATOM 5401 C C . LEU B 1 258 ? -45.813 25.474 39.983 1.00 27.59 253 LEU B C 1
ATOM 5402 O O . LEU B 1 258 ? -44.987 25.015 40.782 1.00 25.58 253 LEU B O 1
ATOM 5407 N N A GLU B 1 259 ? -45.796 26.750 39.593 0.61 23.06 254 GLU B N 1
ATOM 5408 N N B GLU B 1 259 ? -45.734 26.724 39.523 0.39 28.23 254 GLU B N 1
ATOM 5409 C CA A GLU B 1 259 ? -44.728 27.653 40.010 0.61 28.30 254 GLU B CA 1
ATOM 5410 C CA B GLU B 1 259 ? -44.707 27.623 40.038 0.39 23.87 254 GLU B CA 1
ATOM 5411 C C A GLU B 1 259 ? -44.858 28.021 41.484 0.61 30.78 254 GLU B C 1
ATOM 5412 C C B GLU B 1 259 ? -44.900 27.880 41.527 0.39 25.74 254 GLU B C 1
ATOM 5413 O O A GLU B 1 259 ? -43.872 27.990 42.229 0.61 23.22 254 GLU B O 1
ATOM 5414 O O B GLU B 1 259 ? -43.928 28.131 42.246 0.39 34.90 254 GLU B O 1
ATOM 5425 N N A LYS B 1 260 ? -46.068 28.381 41.922 0.61 24.22 255 LYS B N 1
ATOM 5426 N N B LYS B 1 260 ? -46.140 27.796 42.011 0.39 33.08 255 LYS B N 1
ATOM 5427 C CA A LYS B 1 260 ? -46.283 28.693 43.334 0.61 25.78 255 LYS B CA 1
ATOM 5428 C CA B LYS B 1 260 ? -46.385 27.916 43.444 0.39 30.10 255 LYS B CA 1
ATOM 5429 C C A LYS B 1 260 ? -45.858 27.537 44.230 0.61 27.23 255 LYS B C 1
ATOM 5430 C C B LYS B 1 260 ? -45.827 26.715 44.197 0.39 28.62 255 LYS B C 1
ATOM 5431 O O A LYS B 1 260 ? -45.205 27.747 45.260 0.61 24.78 255 LYS B O 1
ATOM 5432 O O B LYS B 1 260 ? -45.107 26.873 45.191 0.39 32.17 255 LYS B O 1
ATOM 5443 N N A ALA B 1 261 ? -46.220 26.307 43.857 0.61 24.93 256 ALA B N 1
ATOM 5444 N N B ALA B 1 261 ? -46.151 25.504 43.736 0.39 27.78 256 ALA B N 1
ATOM 5445 C CA A ALA B 1 261 ? -45.812 25.155 44.654 0.61 28.95 256 ALA B CA 1
ATOM 5446 C CA B ALA B 1 261 ? -45.684 24.297 44.413 0.39 25.78 256 ALA B CA 1
ATOM 5447 C C A ALA B 1 261 ? -44.297 25.005 44.666 0.61 23.65 256 ALA B C 1
ATOM 5448 C C B ALA B 1 261 ? -44.162 24.223 44.440 0.39 27.47 256 ALA B C 1
ATOM 5449 O O A ALA B 1 261 ? -43.704 24.687 45.705 0.61 23.63 256 ALA B O 1
ATOM 5450 O O B ALA B 1 261 ? -43.571 23.769 45.427 0.39 25.77 256 ALA B O 1
ATOM 5453 N N A TYR B 1 262 ? -43.653 25.241 43.522 0.61 22.78 257 TYR B N 1
ATOM 5454 N N B TYR B 1 262 ? -43.508 24.667 43.369 0.39 23.54 257 TYR B N 1
ATOM 5455 C CA A TYR B 1 262 ? -42.201 25.126 43.450 0.61 21.76 257 TYR B CA 1
ATOM 5456 C CA B TYR B 1 262 ? -42.054 24.579 43.313 0.39 23.50 257 TYR B CA 1
ATOM 5457 C C A TYR B 1 262 ? -41.517 26.191 44.301 0.61 21.52 257 TYR B C 1
ATOM 5458 C C B TYR B 1 262 ? -41.385 25.625 44.193 0.39 26.08 257 TYR B C 1
ATOM 5459 O O A TYR B 1 262 ? -40.605 25.886 45.080 0.61 21.28 257 TYR B O 1
ATOM 5460 O O B TYR B 1 262 ? -40.493 25.298 44.984 0.39 28.06 257 TYR B O 1
ATOM 5477 N N A LEU B 1 263 ? -41.943 27.449 44.160 0.61 22.37 258 LEU B N 1
ATOM 5478 N N B LEU B 1 263 ? -41.787 26.891 44.057 0.39 25.27 258 LEU B N 1
ATOM 5479 C CA A LEU B 1 263 ? -41.307 28.538 44.897 0.61 22.38 258 LEU B CA 1
ATOM 5480 C CA B LEU B 1 263 ? -41.171 27.942 44.859 0.39 27.95 258 LEU B CA 1
ATOM 5481 C C A LEU B 1 263 ? -41.512 28.388 46.399 0.61 22.73 258 LEU B C 1
ATOM 5482 C C B LEU B 1 263 ? -41.407 27.719 46.346 0.39 27.41 258 LEU B C 1
ATOM 5483 O O A LEU B 1 263 ? -40.611 28.697 47.187 0.61 22.74 258 LEU B O 1
ATOM 5484 O O B LEU B 1 263 ? -40.575 28.114 47.168 0.39 28.92 258 LEU B O 1
ATOM 5493 N N A LYS B 1 264 ? -42.695 27.926 46.813 0.61 23.59 259 LYS B N 1
ATOM 5494 N N B LYS B 1 264 ? -42.524 27.081 46.708 0.39 28.02 259 LYS B N 1
ATOM 5495 C CA A LYS B 1 264 ? -42.930 27.666 48.230 0.61 24.55 259 LYS B CA 1
ATOM 5496 C CA B LYS B 1 264 ? -42.748 26.725 48.105 0.39 31.02 259 LYS B CA 1
ATOM 5497 C C A LYS B 1 264 ? -41.965 26.614 48.761 0.61 23.82 259 LYS B C 1
ATOM 5498 C C B LYS B 1 264 ? -41.766 25.657 48.572 0.39 28.12 259 LYS B C 1
ATOM 5499 O O A LYS B 1 264 ? -41.442 26.748 49.873 0.61 24.13 259 LYS B O 1
ATOM 5500 O O B LYS B 1 264 ? -41.264 25.722 49.700 0.39 32.48 259 LYS B O 1
ATOM 5511 N N A GLU B 1 265 ? -41.686 25.574 47.973 0.61 23.03 260 GLU B N 1
ATOM 5512 N N B GLU B 1 265 ? -41.473 24.668 47.725 0.39 29.26 260 GLU B N 1
ATOM 5513 C CA A GLU B 1 265 ? -40.714 24.576 48.410 0.61 24.46 260 GLU B CA 1
ATOM 5514 C CA B GLU B 1 265 ? -40.452 23.686 48.080 0.39 33.52 260 GLU B CA 1
ATOM 5515 C C A GLU B 1 265 ? -39.298 25.138 48.393 0.61 21.78 260 GLU B C 1
ATOM 5516 C C B GLU B 1 265 ? -39.055 24.287 47.981 0.39 35.89 260 GLU B C 1
ATOM 5517 O O A GLU B 1 265 ? -38.523 24.921 49.332 0.61 21.67 260 GLU B O 1
ATOM 5518 O O B GLU B 1 265 ? -38.186 23.997 48.813 0.39 38.53 260 GLU B O 1
ATOM 5529 N N A LEU B 1 266 ? -38.950 25.864 47.332 0.61 21.23 261 LEU B N 1
ATOM 5530 N N B LEU B 1 266 ? -38.827 25.137 46.977 0.39 27.66 261 LEU B N 1
ATOM 5531 C CA A LEU B 1 266 ? -37.588 26.351 47.158 0.61 20.80 261 LEU B CA 1
ATOM 5532 C CA B LEU B 1 266 ? -37.514 25.748 46.790 0.39 24.08 261 LEU B CA 1
ATOM 5533 C C A LEU B 1 266 ? -37.193 27.313 48.273 0.61 22.82 261 LEU B C 1
ATOM 5534 C C B LEU B 1 266 ? -37.159 26.666 47.957 0.39 27.28 261 LEU B C 1
ATOM 5535 O O A LEU B 1 266 ? -36.103 27.201 48.847 0.61 21.36 261 LEU B O 1
ATOM 5536 O O B LEU B 1 266 ? -36.028 26.633 48.458 0.39 29.47 261 LEU B O 1
ATOM 5545 N N A TYR B 1 267 ? -38.071 28.263 48.596 0.61 18.43 262 TYR B N 1
ATOM 5546 N N B TYR B 1 267 ? -38.112 27.486 48.408 0.39 21.10 262 TYR B N 1
ATOM 5547 C CA A TYR B 1 267 ? -37.758 29.348 49.516 0.61 19.60 262 TYR B CA 1
ATOM 5548 C CA B TYR B 1 267 ? -37.853 28.583 49.335 0.39 19.98 262 TYR B CA 1
ATOM 5549 C C A TYR B 1 267 ? -38.266 29.101 50.930 0.61 20.69 262 TYR B C 1
ATOM 5550 C C B TYR B 1 267 ? -38.475 28.365 50.714 0.39 27.32 262 TYR B C 1
ATOM 5551 O O A TYR B 1 267 ? -38.214 30.017 51.753 0.61 20.62 262 TYR B O 1
ATOM 5552 O O B TYR B 1 267 ? -38.756 29.335 51.422 0.39 43.10 262 TYR B O 1
ATOM 5569 N N A GLU B 1 268 ? -38.745 27.891 51.229 0.61 20.91 263 GLU B N 1
ATOM 5570 N N B GLU B 1 268 ? -38.705 27.113 51.114 0.39 36.67 263 GLU B N 1
ATOM 5571 C CA A GLU B 1 268 ? -39.476 27.654 52.475 0.61 22.81 263 GLU B CA 1
ATOM 5572 C CA B GLU B 1 268 ? -39.454 26.877 52.347 0.39 31.91 263 GLU B CA 1
ATOM 5573 C C A GLU B 1 268 ? -38.679 28.061 53.711 0.61 23.22 263 GLU B C 1
ATOM 5574 C C B GLU B 1 268 ? -38.696 27.373 53.575 0.39 50.47 263 GLU B C 1
ATOM 5575 O O A GLU B 1 268 ? -39.246 28.594 54.675 0.61 24.64 263 GLU B O 1
ATOM 5576 O O B GLU B 1 268 ? -39.258 28.085 54.416 0.39 56.70 263 GLU B O 1
ATOM 5587 N N A ASP B 1 269 ? -37.373 27.813 53.717 0.61 23.41 264 ASP B N 1
ATOM 5588 N N B ASP B 1 269 ? -37.419 27.009 53.698 0.39 37.12 264 ASP B N 1
ATOM 5589 C CA A ASP B 1 269 ? -36.573 28.101 54.903 0.61 22.74 264 ASP B CA 1
ATOM 5590 C CA B ASP B 1 269 ? -36.654 27.356 54.892 0.39 33.39 264 ASP B CA 1
ATOM 5591 C C A ASP B 1 269 ? -36.099 29.545 54.970 0.61 22.70 264 ASP B C 1
ATOM 5592 C C B ASP B 1 269 ? -36.321 28.839 54.985 0.39 28.77 264 ASP B C 1
ATOM 5593 O O A ASP B 1 269 ? -35.398 29.907 55.921 0.61 24.28 264 ASP B O 1
ATOM 5594 O O B ASP B 1 269 ? -35.817 29.274 56.026 0.39 22.87 264 ASP B O 1
ATOM 5603 N N A PHE B 1 270 ? -36.496 30.379 54.016 0.61 21.40 265 PHE B N 1
ATOM 5604 N N B PHE B 1 270 ? -36.593 29.622 53.941 0.39 24.77 265 PHE B N 1
ATOM 5605 C CA A PHE B 1 270 ? -35.939 31.715 53.866 0.61 24.73 265 PHE B CA 1
ATOM 5606 C CA B PHE B 1 270 ? -36.072 30.977 53.840 0.39 27.01 265 PHE B CA 1
ATOM 5607 C C A PHE B 1 270 ? -36.975 32.825 53.872 0.61 28.43 265 PHE B C 1
ATOM 5608 C C B PHE B 1 270 ? -37.135 32.064 53.902 0.39 26.82 265 PHE B C 1
ATOM 5609 O O A PHE B 1 270 ? -36.589 33.996 53.952 0.61 33.49 265 PHE B O 1
ATOM 5610 O O B PHE B 1 270 ? -36.781 33.238 54.061 0.39 29.11 265 PHE B O 1
ATOM 5625 N N A GLY B 1 271 ? -38.263 32.506 53.781 0.61 25.06 266 GLY B N 1
ATOM 5626 N N B GLY B 1 271 ? -38.412 31.718 53.779 0.39 23.32 266 GLY B N 1
ATOM 5627 C CA A GLY B 1 271 ? -39.289 33.534 53.820 0.61 27.02 266 GLY B CA 1
ATOM 5628 C CA B GLY B 1 271 ? -39.465 32.711 53.789 0.39 24.66 266 GLY B CA 1
ATOM 5629 C C A GLY B 1 271 ? -39.320 34.447 52.611 0.61 23.74 266 GLY B C 1
ATOM 5630 C C B GLY B 1 271 ? -39.692 33.423 52.472 0.39 24.18 266 GLY B C 1
ATOM 5631 O O A GLY B 1 271 ? -39.662 35.627 52.746 0.61 31.08 266 GLY B O 1
ATOM 5632 O O B GLY B 1 271 ? -40.514 34.344 52.424 0.39 24.02 266 GLY B O 1
ATOM 5633 N N A LEU B 1 272 ? -38.960 33.938 51.430 0.61 22.81 267 LEU B N 1
ATOM 5634 N N B LEU B 1 272 ? -39.018 33.015 51.396 0.39 22.60 267 LEU B N 1
ATOM 5635 C CA A LEU B 1 272 ? -38.931 34.732 50.207 0.61 20.70 267 LEU B CA 1
ATOM 5636 C CA B LEU B 1 272 ? -39.062 33.749 50.135 0.39 24.03 267 LEU B CA 1
ATOM 5637 C C A LEU B 1 272 ? -40.099 34.447 49.276 0.61 27.07 267 LEU B C 1
ATOM 5638 C C B LEU B 1 272 ? -40.172 33.296 49.193 0.39 20.80 267 LEU B C 1
ATOM 5639 O O A LEU B 1 272 ? -40.310 35.211 48.328 0.61 23.23 267 LEU B O 1
ATOM 5640 O O B LEU B 1 272 ? -40.405 33.964 48.178 0.39 22.99 267 LEU B O 1
ATOM 5649 N N A ALA B 1 273 ? -40.860 33.380 49.520 0.61 22.81 268 ALA B N 1
ATOM 5650 N N B ALA B 1 273 ? -40.855 32.185 49.483 0.39 20.83 268 ALA B N 1
ATOM 5651 C CA A ALA B 1 273 ? -41.791 32.887 48.510 0.61 25.10 268 ALA B CA 1
ATOM 5652 C CA B ALA B 1 273 ? -41.773 31.608 48.501 0.39 20.74 268 ALA B CA 1
ATOM 5653 C C A ALA B 1 273 ? -42.887 33.896 48.191 0.61 24.04 268 ALA B C 1
ATOM 5654 C C B ALA B 1 273 ? -42.999 32.488 48.294 0.39 26.26 268 ALA B C 1
ATOM 5655 O O A ALA B 1 273 ? -43.198 34.123 47.019 0.61 25.96 268 ALA B O 1
ATOM 5656 O O B ALA B 1 273 ? -43.418 32.722 47.154 0.39 25.05 268 ALA B O 1
ATOM 5659 N N A ASP B 1 274 ? -43.503 34.504 49.208 0.61 32.27 269 ASP B N 1
ATOM 5660 N N B ASP B 1 274 ? -43.598 32.971 49.385 0.39 24.35 269 ASP B N 1
ATOM 5661 C CA A ASP B 1 274 ? -44.627 35.387 48.901 0.61 31.32 269 ASP B CA 1
ATOM 5662 C CA B ASP B 1 274 ? -44.757 33.850 49.265 0.39 29.48 269 ASP B CA 1
ATOM 5663 C C A ASP B 1 274 ? -44.192 36.581 48.052 0.61 29.86 269 ASP B C 1
ATOM 5664 C C B ASP B 1 274 ? -44.434 35.067 48.406 0.39 40.90 269 ASP B C 1
ATOM 5665 O O A ASP B 1 274 ? -44.884 36.951 47.096 0.61 30.97 269 ASP B O 1
ATOM 5666 O O B ASP B 1 274 ? -45.234 35.470 47.552 0.39 31.45 269 ASP B O 1
ATOM 5675 N N A ASP B 1 275 ? -43.024 37.162 48.345 0.61 25.07 270 ASP B N 1
ATOM 5676 N N B ASP B 1 275 ? -43.240 35.632 48.588 0.39 27.97 270 ASP B N 1
ATOM 5677 C CA A ASP B 1 275 ? -42.512 38.247 47.509 0.61 28.19 270 ASP B CA 1
ATOM 5678 C CA B ASP B 1 275 ? -42.848 36.816 47.836 0.39 27.31 270 ASP B CA 1
ATOM 5679 C C A ASP B 1 275 ? -42.102 37.746 46.128 0.61 27.42 270 ASP B C 1
ATOM 5680 C C B ASP B 1 275 ? -42.554 36.475 46.380 0.39 24.10 270 ASP B C 1
ATOM 5681 O O A ASP B 1 275 ? -42.378 38.402 45.115 0.61 25.14 270 ASP B O 1
ATOM 5682 O O B ASP B 1 275 ? -43.000 37.184 45.473 0.39 28.00 270 ASP B O 1
ATOM 5691 N N A ALA B 1 276 ? -41.428 36.597 46.067 0.61 23.23 271 ALA B N 1
ATOM 5692 N N B ALA B 1 276 ? -41.817 35.385 46.139 0.39 20.67 271 ALA B N 1
ATOM 5693 C CA A ALA B 1 276 ? -41.032 36.046 44.775 0.61 21.06 271 ALA B CA 1
ATOM 5694 C CA B ALA B 1 276 ? -41.502 34.984 44.772 0.39 23.95 271 ALA B CA 1
ATOM 5695 C C A ALA B 1 276 ? -42.240 35.670 43.928 0.61 20.55 271 ALA B C 1
ATOM 5696 C C B ALA B 1 276 ? -42.753 34.592 43.995 0.39 23.33 271 ALA B C 1
ATOM 5697 O O A ALA B 1 276 ? -42.201 35.798 42.700 0.61 21.19 271 ALA B O 1
ATOM 5698 O O B ALA B 1 276 ? -42.772 34.692 42.765 0.39 24.18 271 ALA B O 1
ATOM 5701 N N A ILE B 1 277 ? -43.318 35.209 44.566 0.61 21.51 272 ILE B N 1
ATOM 5702 N N B ILE B 1 277 ? -43.802 34.149 44.687 0.39 24.97 272 ILE B N 1
ATOM 5703 C CA A ILE B 1 277 ? -44.527 34.863 43.826 0.61 23.13 272 ILE B CA 1
ATOM 5704 C CA B ILE B 1 277 ? -45.036 33.760 44.010 0.39 25.76 272 ILE B CA 1
ATOM 5705 C C A ILE B 1 277 ? -45.160 36.112 43.223 0.61 23.30 272 ILE B C 1
ATOM 5706 C C B ILE B 1 277 ? -45.814 34.989 43.551 0.39 32.08 272 ILE B C 1
ATOM 5707 O O A ILE B 1 277 ? -45.567 36.112 42.055 0.61 23.52 272 ILE B O 1
ATOM 5708 O O B ILE B 1 277 ? -46.330 35.028 42.428 0.39 23.49 272 ILE B O 1
ATOM 5717 N N A ARG B 1 278 ? -45.228 37.203 43.992 0.61 24.66 273 ARG B N 1
ATOM 5718 N N B ARG B 1 278 ? -45.931 36.001 44.415 0.39 35.89 273 ARG B N 1
ATOM 5719 C CA A ARG B 1 278 ? -45.745 38.455 43.444 0.61 25.21 273 ARG B CA 1
ATOM 5720 C CA B ARG B 1 278 ? -46.535 37.260 43.986 0.39 24.95 273 ARG B CA 1
ATOM 5721 C C A ARG B 1 278 ? -44.862 38.962 42.310 0.61 24.89 273 ARG B C 1
ATOM 5722 C C B ARG B 1 278 ? -45.758 37.859 42.822 0.39 33.10 273 ARG B C 1
ATOM 5723 O O A ARG B 1 278 ? -45.362 39.506 41.318 0.61 23.59 273 ARG B O 1
ATOM 5724 O O B ARG B 1 278 ? -46.348 38.391 41.873 0.39 32.92 273 ARG B O 1
ATOM 5739 N N A PHE B 1 279 ? -43.544 38.795 42.450 0.61 24.70 274 PHE B N 1
ATOM 5740 N N B PHE B 1 279 ? -44.429 37.774 42.881 0.39 22.62 274 PHE B N 1
ATOM 5741 C CA A PHE B 1 279 ? -42.614 39.114 41.372 0.61 24.94 274 PHE B CA 1
ATOM 5742 C CA B PHE B 1 279 ? -43.592 38.220 41.776 0.39 25.72 274 PHE B CA 1
ATOM 5743 C C A PHE B 1 279 ? -42.910 38.271 40.136 0.61 22.91 274 PHE B C 1
ATOM 5744 C C B PHE B 1 279 ? -43.891 37.423 40.512 0.39 24.20 274 PHE B C 1
ATOM 5745 O O A PHE B 1 279 ? -42.929 38.786 39.012 0.61 25.15 274 PHE B O 1
ATOM 5746 O O B PHE B 1 279 ? -43.909 37.979 39.408 0.39 28.54 274 PHE B O 1
ATOM 5761 N N A SER B 1 280 ? -43.164 36.976 40.336 0.61 22.37 275 SER B N 1
ATOM 5762 N N B SER B 1 280 ? -44.156 36.123 40.661 0.39 25.09 275 SER B N 1
ATOM 5763 C CA A SER B 1 280 ? -43.498 36.077 39.233 0.61 22.59 275 SER B CA 1
ATOM 5764 C CA B SER B 1 280 ? -44.386 35.265 39.502 0.39 24.29 275 SER B CA 1
ATOM 5765 C C A SER B 1 280 ? -44.819 36.466 38.576 0.61 20.67 275 SER B C 1
ATOM 5766 C C B SER B 1 280 ? -45.682 35.624 38.783 0.39 40.19 275 SER B C 1
ATOM 5767 O O A SER B 1 280 ? -44.927 36.495 37.342 0.61 20.79 275 SER B O 1
ATOM 5768 O O B SER B 1 280 ? -45.688 35.824 37.562 0.39 30.80 275 SER B O 1
ATOM 5773 N N A VAL B 1 281 ? -45.841 36.766 39.386 0.61 23.22 276 VAL B N 1
ATOM 5774 N N B VAL B 1 281 ? -46.797 35.703 39.517 0.39 33.36 276 VAL B N 1
ATOM 5775 C CA A VAL B 1 281 ? -47.157 37.076 38.832 0.61 25.05 276 VAL B CA 1
ATOM 5776 C CA B VAL B 1 281 ? -48.071 35.982 38.857 0.39 29.60 276 VAL B CA 1
ATOM 5777 C C A VAL B 1 281 ? -47.163 38.435 38.139 0.61 26.80 276 VAL B C 1
ATOM 5778 C C B VAL B 1 281 ? -48.095 37.394 38.289 0.39 35.18 276 VAL B C 1
ATOM 5779 O O A VAL B 1 281 ? -47.892 38.633 37.158 0.61 22.46 276 VAL B O 1
ATOM 5780 O O B VAL B 1 281 ? -48.846 37.676 37.347 0.39 34.33 276 VAL B O 1
ATOM 5787 N N A TYR B 1 282 ? -46.349 39.383 38.612 0.61 25.95 277 TYR B N 1
ATOM 5788 N N B TYR B 1 282 ? -47.287 38.302 38.845 0.39 33.82 277 TYR B N 1
ATOM 5789 C CA A TYR B 1 282 ? -46.183 40.642 37.889 0.61 27.16 277 TYR B CA 1
ATOM 5790 C CA B TYR B 1 282 ? -47.109 39.612 38.230 0.39 24.09 277 TYR B CA 1
ATOM 5791 C C A TYR B 1 282 ? -45.772 40.380 36.446 0.61 21.42 277 TYR B C 1
ATOM 5792 C C B TYR B 1 282 ? -46.646 39.467 36.793 0.39 27.00 277 TYR B C 1
ATOM 5793 O O A TYR B 1 282 ? -46.334 40.955 35.508 0.61 24.80 277 TYR B O 1
ATOM 5794 O O B TYR B 1 282 ? -47.270 39.993 35.864 0.39 32.90 277 TYR B O 1
ATOM 5811 N N A ASN B 1 283 ? -44.789 39.503 36.252 0.61 21.49 278 ASN B N 1
ATOM 5812 N N B ASN B 1 283 ? -45.550 38.739 36.594 0.39 31.90 278 ASN B N 1
ATOM 5813 C CA A ASN B 1 283 ? -44.357 39.186 34.898 0.61 21.87 278 ASN B CA 1
ATOM 5814 C CA B ASN B 1 283 ? -45.019 38.545 35.257 0.39 30.11 278 ASN B CA 1
ATOM 5815 C C A ASN B 1 283 ? -45.368 38.312 34.170 0.61 22.11 278 ASN B C 1
ATOM 5816 C C B ASN B 1 283 ? -45.915 37.664 34.400 0.39 37.82 278 ASN B C 1
ATOM 5817 O O A ASN B 1 283 ? -45.449 38.366 32.939 0.61 24.14 278 ASN B O 1
ATOM 5818 O O B ASN B 1 283 ? -45.792 37.687 33.172 0.39 29.38 278 ASN B O 1
ATOM 5827 N N A ALA B 1 284 ? -46.164 37.528 34.905 0.61 21.16 279 ALA B N 1
ATOM 5828 N N B ALA B 1 284 ? -46.821 36.900 35.014 0.39 31.90 279 ALA B N 1
ATOM 5829 C CA A ALA B 1 284 ? -47.283 36.836 34.275 0.61 37.18 279 ALA B CA 1
ATOM 5830 C CA B ALA B 1 284 ? -47.858 36.238 34.234 0.39 24.70 279 ALA B CA 1
ATOM 5831 C C A ALA B 1 284 ? -48.231 37.828 33.613 0.61 21.90 279 ALA B C 1
ATOM 5832 C C B ALA B 1 284 ? -48.773 37.253 33.563 0.39 39.52 279 ALA B C 1
ATOM 5833 O O A ALA B 1 284 ? -48.724 37.587 32.505 0.61 23.02 279 ALA B O 1
ATOM 5834 O O B ALA B 1 284 ? -49.276 37.004 32.461 0.39 33.11 279 ALA B O 1
ATOM 5837 N N A GLY B 1 285 ? -48.502 38.951 34.282 0.61 22.28 280 GLY B N 1
ATOM 5838 N N B GLY B 1 285 ? -48.989 38.404 34.205 0.39 28.08 280 GLY B N 1
ATOM 5839 C CA A GLY B 1 285 ? -49.309 39.988 33.660 0.61 28.64 280 GLY B CA 1
ATOM 5840 C CA B GLY B 1 285 ? -49.824 39.431 33.604 0.39 28.07 280 GLY B CA 1
ATOM 5841 C C A GLY B 1 285 ? -48.667 40.543 32.405 0.61 27.26 280 GLY B C 1
ATOM 5842 C C B GLY B 1 285 ? -49.160 40.125 32.429 0.39 45.40 280 GLY B C 1
ATOM 5843 O O A GLY B 1 285 ? -49.344 40.782 31.401 0.61 28.38 280 GLY B O 1
ATOM 5844 O O B GLY B 1 285 ? -49.812 40.414 31.421 0.39 34.34 280 GLY B O 1
ATOM 5845 N N A LYS B 1 286 ? -47.348 40.745 32.438 0.61 23.78 281 LYS B N 1
ATOM 5846 N N B LYS B 1 286 ? -47.859 40.409 32.539 0.39 38.47 281 LYS B N 1
ATOM 5847 C CA A LYS B 1 286 ? -46.655 41.226 31.249 0.61 24.36 281 LYS B CA 1
ATOM 5848 C CA B LYS B 1 286 ? -47.161 41.086 31.448 0.39 33.71 281 LYS B CA 1
ATOM 5849 C C A LYS B 1 286 ? -46.641 40.178 30.144 0.61 23.76 281 LYS B C 1
ATOM 5850 C C B LYS B 1 286 ? -46.979 40.164 30.247 0.39 35.86 281 LYS B C 1
ATOM 5851 O O A LYS B 1 286 ? -46.614 40.536 28.960 0.61 31.53 281 LYS B O 1
ATOM 5852 O O B LYS B 1 286 ? -47.081 40.607 29.097 0.39 24.76 281 LYS B O 1
ATOM 5863 N N . PHE B 1 287 ? -46.677 38.889 30.499 1.00 28.31 282 PHE B N 1
ATOM 5864 C CA . PHE B 1 287 ? -46.778 37.862 29.467 1.00 27.14 282 PHE B CA 1
ATOM 5865 C C . PHE B 1 287 ? -48.120 37.949 28.753 1.00 25.61 282 PHE B C 1
ATOM 5866 O O . PHE B 1 287 ? -48.178 37.953 27.519 1.00 26.51 282 PHE B O 1
ATOM 5874 N N . LEU B 1 288 ? -49.215 38.033 29.513 1.00 26.08 283 LEU B N 1
ATOM 5875 C CA . LEU B 1 288 ? -50.533 38.151 28.891 1.00 24.74 283 LEU B CA 1
ATOM 5876 C C . LEU B 1 288 ? -50.615 39.377 27.991 1.00 26.84 283 LEU B C 1
ATOM 5877 O O . LEU B 1 288 ? -51.121 39.292 26.865 1.00 25.25 283 LEU B O 1
ATOM 5882 N N . GLN B 1 289 ? -50.094 40.516 28.455 1.00 26.72 284 GLN B N 1
ATOM 5883 C CA . GLN B 1 289 ? -50.121 41.733 27.649 1.00 28.59 284 GLN B CA 1
ATOM 5884 C C . GLN B 1 289 ? -49.302 41.592 26.371 1.00 26.86 284 GLN B C 1
ATOM 5885 O O . GLN B 1 289 ? -49.679 42.152 25.336 1.00 28.83 284 GLN B O 1
ATOM 5891 N N . ASN B 1 290 ? -48.188 40.851 26.417 1.00 26.24 285 ASN B N 1
ATOM 5892 C CA . ASN B 1 290 ? -47.405 40.619 25.205 1.00 26.77 285 ASN B CA 1
ATOM 5893 C C . ASN B 1 290 ? -48.121 39.713 24.216 1.00 25.99 285 ASN B C 1
ATOM 5894 O O . ASN B 1 290 ? -47.736 39.677 23.042 1.00 27.40 285 ASN B O 1
ATOM 5899 N N . LEU B 1 291 ? -49.146 38.982 24.653 1.00 27.85 286 LEU B N 1
ATOM 5900 C CA . LEU B 1 291 ? -49.965 38.196 23.740 1.00 25.74 286 LEU B CA 1
ATOM 5901 C C . LEU B 1 291 ? -51.253 38.907 23.347 1.00 23.15 286 LEU B C 1
ATOM 5902 O O . LEU B 1 291 ? -52.066 38.340 22.611 1.00 26.33 286 LEU B O 1
ATOM 5907 N N . GLY B 1 292 ? -51.436 40.148 23.788 1.00 37.04 287 GLY B N 1
ATOM 5908 C CA . GLY B 1 292 ? -52.602 40.929 23.425 1.00 37.95 287 GLY B CA 1
ATOM 5909 C C . GLY B 1 292 ? -53.768 40.850 24.382 1.00 38.16 287 GLY B C 1
ATOM 5910 O O . GLY B 1 292 ? -54.850 41.352 24.053 1.00 38.84 287 GLY B O 1
ATOM 5911 N N . TYR B 1 293 ? -53.589 40.248 25.551 1.00 37.73 288 TYR B N 1
ATOM 5912 C CA . TYR B 1 293 ? -54.673 40.082 26.507 1.00 38.02 288 TYR B CA 1
ATOM 5913 C C . TYR B 1 293 ? -54.477 40.993 27.714 1.00 39.48 288 TYR B C 1
ATOM 5914 O O . TYR B 1 293 ? -53.374 41.468 27.996 1.00 41.32 288 TYR B O 1
ATOM 5923 N N . ASP B 1 294 ? -55.576 41.245 28.420 1.00 40.14 289 ASP B N 1
ATOM 5924 C CA . ASP B 1 294 ? -55.524 42.048 29.634 1.00 41.54 289 ASP B CA 1
ATOM 5925 C C . ASP B 1 294 ? -55.134 41.182 30.824 1.00 44.06 289 ASP B C 1
ATOM 5926 O O . ASP B 1 294 ? -55.550 40.025 30.931 1.00 41.69 289 ASP B O 1
ATOM 5931 N N . SER B 1 295 ? -54.343 41.755 31.723 1.00 41.87 290 SER B N 1
ATOM 5932 C CA . SER B 1 295 ? -53.954 41.045 32.937 1.00 42.18 290 SER B CA 1
ATOM 5933 C C . SER B 1 295 ? -55.095 41.087 33.946 1.00 42.77 290 SER B C 1
ATOM 5934 O O . SER B 1 295 ? -55.599 42.171 34.258 1.00 44.38 290 SER B O 1
ATOM 5937 N N . PRO B 1 296 ? -55.527 39.941 34.471 1.00 42.16 291 PRO B N 1
ATOM 5938 C CA . PRO B 1 296 ? -56.575 39.924 35.497 1.00 45.11 291 PRO B CA 1
ATOM 5939 C C . PRO B 1 296 ? -56.052 40.053 36.919 1.00 46.32 291 PRO B C 1
ATOM 5940 O O . PRO B 1 296 ? -56.856 40.020 37.857 1.00 45.52 291 PRO B O 1
ATOM 5944 N N . PHE B 1 297 ? -54.745 40.211 37.102 1.00 44.07 292 PHE B N 1
ATOM 5945 C CA . PHE B 1 297 ? -54.139 40.137 38.423 1.00 44.92 292 PHE B CA 1
ATOM 5946 C C . PHE B 1 297 ? -54.184 41.490 39.124 1.00 47.71 292 PHE B C 1
ATOM 5947 O O . PHE B 1 297 ? -54.059 42.540 38.489 1.00 50.77 292 PHE B O 1
ATOM 5955 N N . THR B 1 298 ? -54.363 41.451 40.442 1.00 54.26 293 THR B N 1
ATOM 5956 C CA . THR B 1 298 ? -54.515 42.657 41.238 1.00 50.36 293 THR B CA 1
ATOM 5957 C C . THR B 1 298 ? -53.156 43.266 41.569 1.00 65.64 293 THR B C 1
ATOM 5958 O O . THR B 1 298 ? -52.107 42.627 41.448 1.00 51.40 293 THR B O 1
ATOM 5962 N N . GLU B 1 299 ? -53.193 44.527 42.007 1.00 59.55 294 GLU B N 1
ATOM 5963 C CA . GLU B 1 299 ? -51.976 45.200 42.446 1.00 64.29 294 GLU B CA 1
ATOM 5964 C C . GLU B 1 299 ? -51.324 44.459 43.607 1.00 61.96 294 GLU B C 1
ATOM 5965 O O . GLU B 1 299 ? -50.092 44.374 43.685 1.00 52.41 294 GLU B O 1
ATOM 5971 N N . GLU B 1 300 ? -52.133 43.908 44.517 1.00 55.87 295 GLU B N 1
ATOM 5972 C CA . GLU B 1 300 ? -51.573 43.191 45.660 1.00 66.27 295 GLU B CA 1
ATOM 5973 C C . GLU B 1 300 ? -50.999 41.839 45.255 1.00 65.25 295 GLU B C 1
ATOM 5974 O O . GLU B 1 300 ? -50.047 41.361 45.881 1.00 66.49 295 GLU B O 1
ATOM 5980 N N . GLU B 1 301 ? -51.566 41.210 44.223 1.00 50.33 296 GLU B N 1
ATOM 5981 C CA . GLU B 1 301 ? -51.018 39.966 43.687 1.00 48.24 296 GLU B CA 1
ATOM 5982 C C . GLU B 1 301 ? -49.681 40.166 42.988 1.00 47.01 296 GLU B C 1
ATOM 5983 O O . GLU B 1 301 ? -48.947 39.192 42.791 1.00 45.57 296 GLU B O 1
ATOM 5989 N N . THR B 1 302 ? -49.358 41.400 42.606 1.00 47.67 297 THR B N 1
ATOM 5990 C CA . THR B 1 302 ? -48.217 41.699 41.756 1.00 49.76 297 THR B CA 1
ATOM 5991 C C . THR B 1 302 ? -47.231 42.657 42.414 1.00 48.69 297 THR B C 1
ATOM 5992 O O . THR B 1 302 ? -46.354 43.198 41.728 1.00 49.97 297 THR B O 1
ATOM 5996 N N . ARG B 1 303 ? -47.337 42.863 43.727 1.00 49.29 298 ARG B N 1
ATOM 5997 C CA . ARG B 1 303 ? -46.568 43.894 44.410 1.00 50.71 298 ARG B CA 1
ATOM 5998 C C . ARG B 1 303 ? -45.086 43.539 44.453 1.00 49.61 298 ARG B C 1
ATOM 5999 O O . ARG B 1 303 ? -44.699 42.498 44.993 1.00 48.85 298 ARG B O 1
ATOM 6007 N N . ILE B 1 304 ? -44.261 44.405 43.872 1.00 53.53 299 ILE B N 1
ATOM 6008 C CA . ILE B 1 304 ? -42.808 44.301 43.933 1.00 50.43 299 ILE B CA 1
ATOM 6009 C C . ILE B 1 304 ? -42.306 45.443 44.804 1.00 50.76 299 ILE B C 1
ATOM 6010 O O . ILE B 1 304 ? -42.687 46.601 44.597 1.00 52.89 299 ILE B O 1
ATOM 6015 N N . GLU B 1 305 ? -41.465 45.120 45.777 1.00 50.91 300 GLU B N 1
ATOM 6016 C CA . GLU B 1 305 ? -40.924 46.157 46.640 1.00 52.69 300 GLU B CA 1
ATOM 6017 C C . GLU B 1 305 ? -39.975 47.043 45.835 1.00 56.34 300 GLU B C 1
ATOM 6018 O O . GLU B 1 305 ? -39.283 46.553 44.936 1.00 50.83 300 GLU B O 1
ATOM 6024 N N . PRO B 1 306 ? -39.943 48.351 46.108 1.00 54.46 301 PRO B N 1
ATOM 6025 C CA . PRO B 1 306 ? -39.089 49.251 45.310 1.00 61.21 301 PRO B CA 1
ATOM 6026 C C . PRO B 1 306 ? -37.631 48.824 45.206 1.00 59.18 301 PRO B C 1
ATOM 6027 O O . PRO B 1 306 ? -37.007 49.040 44.159 1.00 57.07 301 PRO B O 1
ATOM 6031 N N . GLU B 1 307 ? -37.070 48.220 46.257 1.00 57.68 302 GLU B N 1
ATOM 6032 C CA . GLU B 1 307 ? -35.692 47.744 46.190 1.00 51.81 302 GLU B CA 1
ATOM 6033 C C . GLU B 1 307 ? -35.521 46.674 45.120 1.00 67.12 302 GLU B C 1
ATOM 6034 O O . GLU B 1 307 ? -34.465 46.595 44.482 1.00 51.96 302 GLU B O 1
ATOM 6040 N N . ILE B 1 308 ? -36.547 45.849 44.909 1.00 48.83 303 ILE B N 1
ATOM 6041 C CA . ILE B 1 308 ? -36.468 44.789 43.911 1.00 46.84 303 ILE B CA 1
ATOM 6042 C C . ILE B 1 308 ? -36.621 45.360 42.508 1.00 60.73 303 ILE B C 1
ATOM 6043 O O . ILE B 1 308 ? -35.898 44.970 41.584 1.00 46.42 303 ILE B O 1
ATOM 6048 N N . PHE B 1 309 ? -37.556 46.297 42.329 1.00 55.51 304 PHE B N 1
ATOM 6049 C CA . PHE B 1 309 ? -37.804 46.855 41.004 1.00 47.67 304 PHE B CA 1
ATOM 6050 C C . PHE B 1 309 ? -36.606 47.641 40.486 1.00 70.26 304 PHE B C 1
ATOM 6051 O O . PHE B 1 309 ? -36.354 47.657 39.275 1.00 47.62 304 PHE B O 1
ATOM 6059 N N . THR B 1 310 ? -35.855 48.292 41.379 1.00 63.54 305 THR B N 1
ATOM 6060 C CA . THR B 1 310 ? -34.646 48.990 40.955 1.00 53.97 305 THR B CA 1
ATOM 6061 C C . THR B 1 310 ? -33.601 48.013 40.425 1.00 82.63 305 THR B C 1
ATOM 6062 O O . THR B 1 310 ? -32.924 48.300 39.431 1.00 80.40 305 THR B O 1
ATOM 6066 N N . GLN B 1 311 ? -33.453 46.855 41.076 1.00 63.39 306 GLN B N 1
ATOM 6067 C CA . GLN B 1 311 ? -32.578 45.815 40.541 1.00 50.70 306 GLN B CA 1
ATOM 6068 C C . GLN B 1 311 ? -33.102 45.298 39.208 1.00 66.21 306 GLN B C 1
ATOM 6069 O O . GLN B 1 311 ? -32.320 44.998 38.297 1.00 82.49 306 GLN B O 1
ATOM 6075 N N . LEU B 1 312 ? -34.427 45.184 39.082 1.00 61.93 307 LEU B N 1
ATOM 6076 C CA . LEU B 1 312 ? -35.034 44.775 37.818 1.00 76.15 307 LEU B CA 1
ATOM 6077 C C . LEU B 1 312 ? -34.660 45.731 36.694 1.00 75.09 307 LEU B C 1
ATOM 6078 O O . LEU B 1 312 ? -34.321 45.298 35.586 1.00 98.35 307 LEU B O 1
ATOM 6083 N N . SER B 1 313 ? -34.712 47.034 36.961 1.00 102.28 308 SER B N 1
ATOM 6084 C CA . SER B 1 313 ? -34.675 48.055 35.923 1.00 104.19 308 SER B CA 1
ATOM 6085 C C . SER B 1 313 ? -33.297 48.665 35.703 1.00 104.13 308 SER B C 1
ATOM 6086 O O . SER B 1 313 ? -33.165 49.563 34.864 1.00 90.85 308 SER B O 1
ATOM 6089 N N . ALA B 1 314 ? -32.274 48.211 36.421 1.00 83.38 309 ALA B N 1
ATOM 6090 C CA . ALA B 1 314 ? -30.932 48.765 36.260 1.00 57.77 309 ALA B CA 1
ATOM 6091 C C . ALA B 1 314 ? -30.367 48.476 34.870 1.00 73.93 309 ALA B C 1
ATOM 6092 O O . ALA B 1 314 ? -30.748 47.498 34.223 1.00 55.65 309 ALA B O 1
ATOM 6094 N N . TRP B 1 343 ? -32.946 44.098 58.709 1.00 75.67 338 TRP B N 1
ATOM 6095 C CA . TRP B 1 343 ? -32.640 43.460 59.984 1.00 61.80 338 TRP B CA 1
ATOM 6096 C C . TRP B 1 343 ? -32.912 41.962 59.904 1.00 60.27 338 TRP B C 1
ATOM 6097 O O . TRP B 1 343 ? -32.395 41.180 60.704 1.00 63.54 338 TRP B O 1
ATOM 6108 N N . GLU B 1 344 ? -33.732 41.572 58.928 1.00 60.32 339 GLU B N 1
ATOM 6109 C CA . GLU B 1 344 ? -34.169 40.191 58.781 1.00 76.61 339 GLU B CA 1
ATOM 6110 C C . GLU B 1 344 ? -33.128 39.302 58.116 1.00 88.81 339 GLU B C 1
ATOM 6111 O O . GLU B 1 344 ? -33.279 38.076 58.145 1.00 116.07 339 GLU B O 1
ATOM 6117 N N . PHE B 1 345 ? -32.086 39.879 57.530 1.00 54.75 340 PHE B N 1
ATOM 6118 C CA . PHE B 1 345 ? -31.170 39.122 56.680 1.00 52.60 340 PHE B CA 1
ATOM 6119 C C . PHE B 1 345 ? -29.821 38.872 57.350 1.00 80.47 340 PHE B C 1
ATOM 6120 O O . PHE B 1 345 ? -29.203 39.780 57.905 1.00 80.33 340 PHE B O 1
#